Protein AF-0000000066528104 (afdb_homodimer)

Solvent-accessible surface area (backbone atoms only — not comparable to full-atom values): 22285 Å² total; per-residue (Å²): 127,87,82,57,48,68,39,43,61,65,54,42,69,75,38,39,71,61,49,57,59,42,11,58,78,39,61,22,37,32,29,55,96,89,35,78,46,34,29,34,27,16,45,68,59,49,57,61,37,63,59,51,37,66,76,74,49,59,76,84,36,70,65,56,65,43,46,63,59,51,51,51,55,47,59,75,40,40,68,62,47,52,50,52,32,62,76,69,64,45,90,63,69,57,65,41,51,51,42,48,52,49,48,32,31,35,57,43,47,91,38,71,59,40,45,51,54,44,48,71,36,18,43,59,53,21,40,67,39,70,40,52,76,82,52,78,73,78,58,64,70,59,49,53,51,43,48,48,54,41,62,70,28,60,66,51,43,48,52,53,49,47,45,43,60,75,68,45,57,86,48,45,90,78,35,75,65,50,46,65,31,59,68,58,54,47,53,52,47,50,75,65,46,73,85,73,74,73,78,118,127,86,81,57,49,69,39,41,60,66,54,43,68,75,38,40,71,61,51,56,58,43,10,58,77,40,61,23,36,32,30,56,94,91,34,77,46,34,30,33,27,16,46,68,60,49,58,62,37,63,60,52,39,65,75,75,50,58,75,83,37,69,65,57,63,44,45,62,58,51,50,51,55,49,58,76,42,40,68,60,48,50,50,53,32,61,76,67,64,45,89,63,69,58,65,42,50,50,43,48,52,49,49,33,30,35,56,44,47,91,39,72,59,38,44,52,54,43,48,72,37,18,43,60,52,20,41,69,39,70,41,53,75,83,52,80,72,78,58,63,70,59,49,53,51,43,49,48,54,41,63,70,28,59,65,50,43,49,52,53,49,47,45,43,60,76,68,44,57,85,48,44,88,80,34,75,66,48,47,66,33,60,69,58,54,49,53,53,45,50,75,64,44,72,86,72,74,73,78,116

pLDDT: mean 91.76, std 12.59, range [22.73, 98.81]

GO terms:
  GO:0044010 single-species biofilm formation (P, IMP)

Organism: Pseudomonas aeruginosa (stra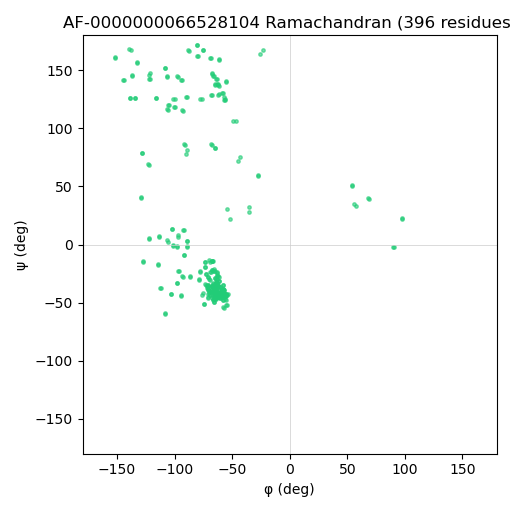in ATCC 15692 / DSM 22644 / CIP 104116 / JCM 14847 / LMG 12228 / 1C / PRS 101 / PAO1) (NCBI:txid208964)

Nearest PDB structures (foldseek):
  8g8f-assembly1_B  TM=4.815E-01  e=4.211E+00  Homo sapiens
  7p33-assembly3_C  TM=2.529E-01  e=4.934E+00  Human herpesvirus 4 strain B95-8
  6ch2-assembly2_E  TM=2.350E-01  e=9.799E+00  Salmonella enterica subsp. enterica serovar Typhimurium str. LT2
  6mcy-assembly4_D  TM=2.247E-01  e=7.139E+00  Mus musculus

Structure (mmCIF, N/CA/C/O backbone):
data_AF-0000000066528104-model_v1
#
loop_
_entity.id
_entity.type
_entity.pdbx_description
1 polymer 'Transposase InsH N-terminal domain-containing protein'
#
loop_
_atom_site.group_PDB
_atom_site.id
_atom_site.type_symbol
_atom_site.label_atom_id
_atom_site.label_alt_id
_atom_site.label_comp_id
_atom_site.label_asym_id
_atom_site.label_entity_id
_atom_site.label_seq_id
_atom_site.pdbx_PDB_ins_code
_atom_site.Cartn_x
_atom_site.Cartn_y
_atom_site.Cartn_z
_atom_site.occupancy
_atom_site.B_iso_or_equiv
_atom_site.auth_seq_id
_atom_site.auth_comp_id
_atom_site.auth_asym_id
_atom_site.auth_atom_id
_atom_site.pdbx_PDB_model_num
ATOM 1 N N . MET A 1 1 ? 37.219 -11.617 -14.125 1 42.66 1 MET A N 1
ATOM 2 C CA . MET A 1 1 ? 37.094 -10.305 -13.5 1 42.66 1 MET A CA 1
ATOM 3 C C . MET A 1 1 ? 36.906 -10.43 -11.992 1 42.66 1 MET A C 1
ATOM 5 O O . MET A 1 1 ? 36.031 -11.203 -11.547 1 42.66 1 MET A O 1
ATOM 9 N N . GLU A 1 2 ? 37.844 -10.172 -11.195 1 54.38 2 GLU A N 1
ATOM 10 C CA . GLU A 1 2 ? 37.875 -10.398 -9.75 1 54.38 2 GLU A CA 1
ATOM 11 C C . GLU A 1 2 ? 36.625 -9.844 -9.086 1 54.38 2 GLU A C 1
ATOM 13 O O . GLU A 1 2 ? 36.219 -8.719 -9.367 1 54.38 2 GLU A O 1
ATOM 18 N N . SER A 1 3 ? 35.688 -10.617 -8.656 1 68.75 3 SER A N 1
ATOM 19 C CA . SER A 1 3 ? 34.406 -10.258 -8.094 1 68.75 3 SER A CA 1
ATOM 20 C C . SER A 1 3 ? 34.562 -9.508 -6.77 1 68.75 3 SER A C 1
ATOM 22 O O . SER A 1 3 ? 35.156 -10.039 -5.824 1 68.75 3 SER A O 1
ATOM 24 N N . TYR A 1 4 ? 34.812 -8.164 -6.84 1 83.62 4 TYR A N 1
ATOM 25 C CA . TYR A 1 4 ? 34.906 -7.355 -5.629 1 83.62 4 TYR A CA 1
ATOM 26 C C . TYR A 1 4 ? 33.562 -7.238 -4.922 1 83.62 4 TYR A C 1
ATOM 28 O O . TYR A 1 4 ? 32.719 -6.445 -5.332 1 83.62 4 TYR A O 1
ATOM 36 N N . SER A 1 5 ? 33.25 -8.219 -4.078 1 87.88 5 SER A N 1
ATOM 37 C CA . SER A 1 5 ? 32 -8.094 -3.328 1 87.88 5 SER A CA 1
ATOM 38 C C . SER A 1 5 ? 32.25 -7.551 -1.923 1 87.88 5 SER A C 1
ATOM 40 O O . SER A 1 5 ? 31.453 -6.797 -1.386 1 87.88 5 SER A O 1
ATOM 42 N N . LYS A 1 6 ? 33.438 -7.969 -1.459 1 92.81 6 LYS A N 1
ATOM 43 C CA . LYS A 1 6 ? 33.875 -7.531 -0.138 1 92.81 6 LYS A CA 1
ATOM 44 C C . LYS A 1 6 ? 35.375 -7.172 -0.15 1 92.81 6 LYS A C 1
ATOM 46 O O . LYS A 1 6 ? 36.219 -7.977 -0.568 1 92.81 6 LYS A O 1
ATOM 51 N N . VAL A 1 7 ? 35.656 -5.934 0.308 1 94.88 7 VAL A N 1
ATOM 52 C CA . VAL A 1 7 ? 37.062 -5.52 0.29 1 94.88 7 VAL A CA 1
ATOM 53 C C . VAL A 1 7 ? 37.406 -4.812 1.597 1 94.88 7 VAL A C 1
ATOM 55 O O . VAL A 1 7 ? 36.562 -4.156 2.199 1 94.88 7 VAL A O 1
ATOM 58 N N . GLY A 1 8 ? 38.656 -5.027 2.037 1 93.56 8 GLY A N 1
ATOM 59 C CA . GLY A 1 8 ? 39.125 -4.246 3.164 1 93.56 8 GLY A CA 1
ATOM 60 C C . GLY A 1 8 ? 39.594 -2.857 2.771 1 93.56 8 GLY A C 1
ATOM 61 O O . GLY A 1 8 ? 39.75 -2.555 1.585 1 93.56 8 GLY A O 1
ATOM 62 N N . MET A 1 9 ? 39.875 -2.025 3.791 1 91.62 9 MET A N 1
ATOM 63 C CA . MET A 1 9 ? 40.312 -0.648 3.555 1 91.62 9 MET A CA 1
ATOM 64 C C . MET A 1 9 ? 41.625 -0.606 2.816 1 91.62 9 MET A C 1
ATOM 66 O O . MET A 1 9 ? 41.844 0.238 1.942 1 91.62 9 MET A O 1
ATOM 70 N N . GLN A 1 10 ? 42.5 -1.479 3.105 1 91.94 10 GLN A N 1
ATOM 71 C CA . GLN A 1 10 ? 43.812 -1.518 2.463 1 91.94 10 GLN A CA 1
ATOM 72 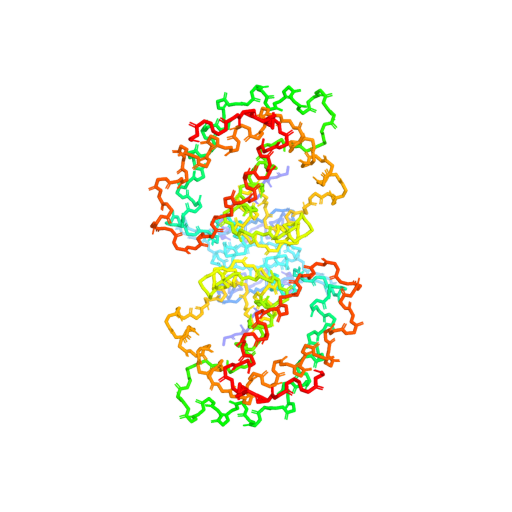C C . GLN A 1 10 ? 43.688 -1.885 0.987 1 91.94 10 GLN A C 1
ATOM 74 O O . GLN A 1 10 ? 44.312 -1.258 0.133 1 91.94 10 GLN A O 1
ATOM 79 N N . GLU A 1 11 ? 42.906 -2.875 0.836 1 94.25 11 GLU A N 1
ATOM 80 C CA . GLU A 1 11 ? 42.688 -3.279 -0.549 1 94.25 11 GLU A CA 1
ATOM 81 C C . GLU A 1 11 ? 42 -2.166 -1.347 1 94.25 11 GLU A C 1
ATOM 83 O O . GLU A 1 11 ? 42.344 -1.933 -2.508 1 94.25 11 GLU A O 1
ATOM 88 N N . LEU A 1 12 ? 40.969 -1.547 -0.781 1 94.25 12 LEU A N 1
ATOM 89 C CA . LEU A 1 12 ? 40.312 -0.419 -1.424 1 94.25 12 LEU A CA 1
ATOM 90 C C . LEU A 1 12 ? 41.312 0.668 -1.789 1 94.25 12 LEU A C 1
ATOM 92 O O . LEU A 1 12 ? 41.312 1.189 -2.906 1 94.25 12 LEU A O 1
ATOM 96 N N . ASP A 1 13 ? 42.219 0.945 -0.899 1 92.5 13 ASP A N 1
ATOM 97 C CA . ASP A 1 13 ? 43.219 1.974 -1.128 1 92.5 13 ASP A CA 1
ATOM 98 C C . ASP A 1 13 ? 44.156 1.586 -2.277 1 92.5 13 ASP A C 1
ATOM 100 O O . ASP A 1 13 ? 44.5 2.418 -3.127 1 92.5 13 ASP A O 1
ATOM 104 N N . GLN A 1 14 ? 44.531 0.362 -2.42 1 94 14 GLN A N 1
ATOM 105 C CA . GLN A 1 14 ? 45.5 -0.127 -3.387 1 94 14 GLN A CA 1
ATOM 106 C C . GLN A 1 14 ? 44.875 -0.27 -4.773 1 94 14 GLN A C 1
ATOM 108 O O . GLN A 1 14 ? 45.594 -0.146 -5.785 1 94 14 GLN A O 1
ATOM 113 N N . ARG A 1 15 ? 43.625 -0.559 -4.742 1 95.25 15 ARG A N 1
ATOM 114 C CA . ARG A 1 15 ? 42.969 -0.858 -6.008 1 95.25 15 ARG A CA 1
ATOM 115 C C . ARG A 1 15 ? 41.688 -0.028 -6.172 1 95.25 15 ARG A C 1
ATOM 117 O O . ARG A 1 15 ? 40.656 -0.543 -6.598 1 95.25 15 ARG A O 1
ATOM 124 N N . LEU A 1 16 ? 41.781 1.188 -5.781 1 94.06 16 LEU A N 1
ATOM 125 C CA . LEU A 1 16 ? 40.625 2.066 -5.707 1 94.06 16 LEU A CA 1
ATOM 126 C C . LEU A 1 16 ? 39.906 2.119 -7.047 1 94.06 16 LEU A C 1
ATOM 128 O O . LEU A 1 16 ? 38.688 1.865 -7.109 1 94.06 16 LEU A O 1
ATOM 132 N N . SER A 1 17 ? 40.656 2.412 -8.117 1 92.38 17 SER A N 1
ATOM 133 C CA . SER A 1 17 ? 40.031 2.59 -9.422 1 92.38 17 SER A CA 1
ATOM 134 C C . SER A 1 17 ? 39.312 1.316 -9.867 1 92.38 17 SER A C 1
ATOM 136 O O . SER A 1 17 ? 38.188 1.373 -10.383 1 92.38 17 SER A O 1
ATOM 138 N N . LYS A 1 18 ? 39.906 0.214 -9.664 1 94.5 18 LYS A N 1
ATOM 139 C CA . LYS A 1 18 ? 39.312 -1.064 -10.055 1 94.5 18 LYS A CA 1
ATOM 140 C C . LYS A 1 18 ? 38.062 -1.377 -9.227 1 94.5 18 LYS A C 1
ATOM 142 O O . LYS A 1 18 ? 37.094 -1.877 -9.758 1 94.5 18 LYS A O 1
ATOM 147 N N . ILE A 1 19 ? 38.125 -1.095 -7.973 1 94.88 19 ILE A N 1
ATOM 148 C CA . ILE A 1 19 ? 37.031 -1.404 -7.062 1 94.88 19 ILE A CA 1
ATOM 149 C C . ILE A 1 19 ? 35.844 -0.488 -7.348 1 94.88 19 ILE A C 1
ATOM 151 O O . ILE A 1 19 ? 34.688 -0.936 -7.363 1 94.88 19 ILE A O 1
ATOM 155 N N . VAL A 1 20 ? 36.062 0.751 -7.582 1 93.94 20 VAL A N 1
ATOM 156 C CA . VAL A 1 20 ? 35.031 1.7 -7.926 1 93.94 20 VAL A CA 1
ATOM 157 C C . VAL A 1 20 ? 34.344 1.283 -9.234 1 93.94 20 VAL A C 1
ATOM 159 O O . VAL A 1 20 ? 33.125 1.354 -9.367 1 93.94 20 VAL A O 1
ATOM 162 N N . GLU A 1 21 ? 35.188 0.84 -10.195 1 93.38 21 GLU A N 1
ATOM 163 C CA . GLU A 1 21 ? 34.625 0.353 -11.453 1 93.38 21 GLU A CA 1
ATOM 164 C C . GLU A 1 21 ? 33.75 -0.886 -11.234 1 93.38 21 GLU A C 1
ATOM 166 O O . GLU A 1 21 ? 32.688 -1.012 -11.82 1 93.38 21 GLU A O 1
ATOM 171 N N . ALA A 1 22 ? 34.219 -1.763 -10.391 1 94.69 22 ALA A N 1
ATOM 172 C CA . ALA A 1 22 ? 33.469 -2.965 -10.062 1 94.69 22 ALA A CA 1
ATOM 173 C C . ALA A 1 22 ? 32.125 -2.611 -9.383 1 94.69 22 ALA A C 1
ATOM 175 O O . ALA A 1 22 ? 31.109 -3.262 -9.625 1 94.69 22 ALA A O 1
ATOM 176 N N . ALA A 1 23 ? 32.125 -1.594 -8.594 1 95.19 23 ALA A N 1
ATOM 177 C CA . ALA A 1 23 ? 30.953 -1.168 -7.824 1 95.19 23 ALA A CA 1
ATOM 178 C C . ALA A 1 23 ? 29.859 -0.641 -8.742 1 95.19 23 ALA A C 1
ATOM 180 O O . ALA A 1 23 ? 28.688 -0.571 -8.352 1 95.19 23 ALA A O 1
ATOM 181 N N . ARG A 1 24 ? 30.188 -0.222 -9.93 1 93.19 24 ARG A N 1
ATOM 182 C CA . ARG A 1 24 ? 29.188 0.239 -10.891 1 93.19 24 ARG A CA 1
ATOM 183 C C . ARG A 1 24 ? 28.328 -0.917 -11.383 1 93.19 24 ARG A C 1
ATOM 185 O O . ARG A 1 24 ? 27.203 -0.706 -11.836 1 93.19 24 ARG A O 1
ATOM 192 N N . LYS A 1 25 ? 28.922 -2.111 -11.273 1 92.88 25 LYS A N 1
ATOM 193 C CA . LYS A 1 25 ? 28.203 -3.297 -11.727 1 92.88 25 LYS A CA 1
ATOM 194 C C . LYS A 1 25 ? 27.469 -3.965 -10.57 1 92.88 25 LYS A C 1
ATOM 196 O O . LYS A 1 25 ? 26.328 -4.41 -10.727 1 92.88 25 LYS A O 1
ATOM 201 N N . LYS A 1 26 ? 28.109 -4.078 -9.445 1 93.69 26 LYS A N 1
ATOM 202 C CA . LYS A 1 26 ? 27.562 -4.68 -8.234 1 93.69 26 LYS A CA 1
ATOM 203 C C . LYS A 1 26 ? 28.062 -3.963 -6.988 1 93.69 26 LYS A C 1
ATOM 205 O O . LYS A 1 26 ? 29.25 -3.641 -6.891 1 93.69 26 LYS A O 1
ATOM 210 N N . PRO A 1 27 ? 27.172 -3.811 -6.012 1 94.69 27 PRO A N 1
ATOM 211 C CA . PRO A 1 27 ? 27.594 -3.145 -4.781 1 94.69 27 PRO A CA 1
ATOM 212 C C . PRO A 1 27 ? 28.812 -3.816 -4.137 1 94.69 27 PRO A C 1
ATOM 214 O O . PRO A 1 27 ? 28.906 -5.047 -4.137 1 94.69 27 PRO A O 1
ATOM 217 N N . VAL A 1 28 ? 29.703 -2.998 -3.643 1 96.31 28 VAL A N 1
ATOM 218 C CA . VAL A 1 28 ? 30.906 -3.49 -2.99 1 96.31 28 VAL A CA 1
ATOM 219 C C . VAL A 1 28 ? 30.906 -3.092 -1.517 1 96.31 28 VAL A C 1
ATOM 221 O O . VAL A 1 28 ? 30.734 -1.916 -1.186 1 96.31 28 VAL A O 1
ATOM 224 N N . SER A 1 29 ? 31.062 -4.098 -0.668 1 96 29 SER A N 1
ATOM 225 C CA . SER A 1 29 ? 31.141 -3.844 0.767 1 96 29 SER A CA 1
ATOM 226 C C . SER A 1 29 ? 32.562 -3.596 1.217 1 96 29 SER A C 1
ATOM 228 O O . SER A 1 29 ? 33.469 -4.375 0.892 1 96 29 SER A O 1
ATOM 230 N N . VAL A 1 30 ? 32.781 -2.51 1.884 1 95.94 30 VAL A N 1
ATOM 231 C CA . VAL A 1 30 ? 34.094 -2.195 2.461 1 95.94 30 VAL A CA 1
ATOM 232 C C . VAL A 1 30 ? 34.094 -2.531 3.949 1 95.94 30 VAL A C 1
ATOM 234 O O . VAL A 1 30 ? 33.281 -1.993 4.715 1 95.94 30 VAL A O 1
ATOM 237 N N . TYR A 1 31 ? 35 -3.311 4.34 1 93.69 31 TYR A N 1
ATOM 238 C CA . TYR A 1 31 ? 35.062 -3.801 5.711 1 93.69 31 TYR A CA 1
ATOM 239 C C . TYR A 1 31 ? 36.188 -3.139 6.48 1 93.69 31 TYR A C 1
ATOM 241 O O . TYR A 1 31 ? 37.219 -2.803 5.902 1 93.69 31 TYR A O 1
ATOM 249 N N . ARG A 1 32 ? 35.938 -2.924 7.68 1 87.75 32 ARG A N 1
ATOM 250 C CA . ARG A 1 32 ? 36.938 -2.494 8.641 1 87.75 32 ARG A CA 1
ATOM 251 C C . ARG A 1 32 ? 36.844 -3.287 9.938 1 87.75 32 ARG A C 1
ATOM 253 O O . ARG A 1 32 ? 35.75 -3.383 10.523 1 87.75 32 ARG A O 1
ATOM 260 N N . TYR A 1 33 ? 37.875 -3.879 10.391 1 87.12 33 TYR A N 1
ATOM 261 C CA . TYR A 1 33 ? 37.938 -4.688 11.602 1 87.12 33 TYR A CA 1
ATOM 262 C C . TYR A 1 33 ? 36.906 -5.812 11.562 1 87.12 33 TYR A C 1
ATOM 264 O O . TYR A 1 33 ? 36.188 -6.055 12.547 1 87.12 33 TYR A O 1
ATOM 272 N N . GLY A 1 34 ? 36.625 -6.375 10.438 1 85.75 34 GLY A N 1
ATOM 273 C CA . GLY A 1 34 ? 35.812 -7.57 10.305 1 85.75 34 GLY A CA 1
ATOM 274 C C . GLY A 1 34 ? 34.344 -7.266 10.133 1 85.75 34 GLY A C 1
ATOM 275 O O . GLY A 1 34 ? 33.531 -8.18 10.008 1 85.75 34 GLY A O 1
ATOM 276 N N . ALA A 1 35 ? 33.969 -6.035 10.172 1 90.56 35 ALA A N 1
ATOM 277 C CA . ALA A 1 35 ? 32.562 -5.676 10 1 90.56 35 ALA A CA 1
ATOM 278 C C . ALA A 1 35 ? 32.375 -4.738 8.812 1 90.56 35 ALA A C 1
ATOM 280 O O . ALA A 1 35 ? 33.25 -3.967 8.469 1 90.56 35 ALA A O 1
ATOM 281 N N . PRO A 1 36 ? 31.219 -4.898 8.188 1 90.75 36 PRO A N 1
ATOM 282 C CA . PRO A 1 36 ? 30.938 -3.943 7.109 1 90.75 36 PRO A CA 1
ATOM 283 C C . PRO A 1 36 ? 30.938 -2.496 7.594 1 90.75 36 PRO A C 1
ATOM 285 O O . PRO A 1 36 ? 30.359 -2.193 8.641 1 90.75 36 PRO A O 1
ATOM 288 N N . TRP A 1 37 ? 31.641 -1.696 6.887 1 91.56 37 TRP A N 1
ATOM 289 C CA . TRP A 1 37 ? 31.828 -0.302 7.281 1 91.56 37 TRP A CA 1
ATOM 290 C C . TRP A 1 37 ? 31.047 0.627 6.359 1 91.56 37 TRP A C 1
ATOM 292 O O . TRP A 1 37 ? 30.141 1.335 6.801 1 91.56 37 TRP A O 1
ATOM 302 N N . VAL A 1 38 ? 31.312 0.605 5.051 1 96.44 38 VAL A N 1
ATOM 303 C CA . VAL A 1 38 ? 30.594 1.369 4.039 1 96.44 38 VAL A CA 1
ATOM 304 C C . VAL A 1 38 ? 30.375 0.512 2.793 1 96.44 38 VAL A C 1
ATOM 306 O O . VAL A 1 38 ? 30.922 -0.591 2.693 1 96.44 38 VAL A O 1
ATOM 309 N N . TRP A 1 39 ? 29.547 1.029 1.973 1 96.44 39 TRP A N 1
ATOM 310 C CA . TRP A 1 39 ? 29.297 0.41 0.674 1 96.44 39 TRP A CA 1
ATOM 311 C C . TRP A 1 39 ? 29.594 1.385 -0.459 1 96.44 39 TRP A C 1
ATOM 313 O O . TRP A 1 39 ? 29.375 2.59 -0.324 1 96.44 39 TRP A O 1
ATOM 323 N N . ILE A 1 40 ? 30.109 0.87 -1.426 1 96.75 40 ILE A N 1
ATOM 324 C CA . ILE A 1 40 ? 30.219 1.603 -2.682 1 96.75 40 ILE A CA 1
ATOM 325 C C . ILE A 1 40 ? 29.203 1.061 -3.686 1 96.75 40 ILE A C 1
ATOM 327 O O . ILE A 1 40 ? 29.188 -0.135 -3.988 1 96.75 40 ILE A O 1
ATOM 331 N N . VAL A 1 41 ? 28.344 1.918 -4.113 1 96.19 41 VAL A N 1
ATOM 332 C CA . VAL A 1 41 ? 27.25 1.482 -4.961 1 96.19 41 VAL A CA 1
ATOM 333 C C . VAL A 1 41 ? 27.125 2.402 -6.172 1 96.19 41 VAL A C 1
ATOM 335 O O . VAL A 1 41 ? 27.547 3.561 -6.125 1 96.19 41 VAL A O 1
ATOM 338 N N . SER A 1 42 ? 26.547 1.914 -7.207 1 94.75 42 SER A N 1
ATOM 339 C CA . SER A 1 42 ? 26.391 2.701 -8.422 1 94.75 42 SER A CA 1
ATOM 340 C C . SER A 1 42 ? 25.391 3.838 -8.219 1 94.75 42 SER A C 1
ATOM 342 O O . SER A 1 42 ? 24.578 3.803 -7.285 1 94.75 42 SER A O 1
ATOM 344 N N . GLN A 1 43 ? 25.5 4.77 -9.07 1 91 43 GLN A N 1
ATOM 345 C CA . GLN A 1 43 ? 24.516 5.855 -9.102 1 91 43 GLN A CA 1
ATOM 346 C C . GLN A 1 43 ? 23.109 5.312 -9.25 1 91 43 GLN A C 1
ATOM 348 O O . GLN A 1 43 ? 22.203 5.727 -8.523 1 91 43 GLN A O 1
ATOM 353 N N . GLU A 1 44 ? 22.875 4.395 -10.086 1 89.56 44 GLU A N 1
ATOM 354 C CA . GLU A 1 44 ? 21.562 3.814 -10.344 1 89.56 44 GLU A CA 1
ATOM 355 C C . GLU A 1 44 ? 21.031 3.068 -9.125 1 89.56 44 GLU A C 1
ATOM 357 O O . GLU A 1 44 ? 19.859 3.205 -8.758 1 89.56 44 GLU A O 1
ATOM 362 N N . ASP A 1 45 ? 21.875 2.311 -8.516 1 88.94 45 ASP A N 1
ATOM 363 C CA . ASP A 1 45 ? 21.469 1.547 -7.336 1 88.94 45 ASP A CA 1
ATOM 364 C C . ASP A 1 45 ? 21.062 2.473 -6.188 1 88.94 45 ASP A C 1
ATOM 366 O O . ASP A 1 45 ? 20.047 2.246 -5.527 1 88.94 45 ASP A O 1
ATOM 370 N N . TRP A 1 46 ? 21.828 3.459 -6 1 89.5 46 TRP A N 1
ATOM 371 C CA . TRP A 1 46 ? 21.578 4.359 -4.883 1 89.5 46 TRP A CA 1
ATOM 372 C C . TRP A 1 46 ? 20.328 5.199 -5.121 1 89.5 46 TRP A C 1
ATOM 374 O O . TRP A 1 46 ? 19.5 5.363 -4.223 1 89.5 46 TRP A O 1
ATOM 384 N N . GLN A 1 47 ? 20.156 5.785 -6.32 1 84.38 47 GLN A N 1
ATOM 385 C CA . GLN A 1 47 ? 18.953 6.543 -6.652 1 84.38 47 GLN A CA 1
ATOM 386 C C . GLN A 1 47 ? 17.703 5.676 -6.512 1 84.38 47 GLN A C 1
ATOM 388 O O . GLN A 1 47 ? 16.656 6.156 -6.066 1 84.38 47 GLN A O 1
ATOM 393 N N . GLY A 1 48 ? 17.828 4.48 -6.879 1 81.38 48 GLY A N 1
ATOM 394 C CA . GLY A 1 48 ? 16.734 3.543 -6.711 1 81.38 48 GLY A CA 1
ATOM 395 C C . GLY A 1 48 ? 16.375 3.295 -5.254 1 81.38 48 GLY A C 1
ATOM 396 O O . GLY A 1 48 ? 15.211 3.146 -4.914 1 81.38 48 GLY A O 1
ATOM 397 N N . ALA A 1 49 ? 17.375 3.342 -4.469 1 79.19 49 ALA A N 1
ATOM 398 C CA . ALA A 1 49 ? 17.203 3.068 -3.045 1 79.19 49 ALA A CA 1
ATOM 399 C C . ALA A 1 49 ? 16.609 4.277 -2.322 1 79.19 49 ALA A C 1
ATOM 401 O O . ALA A 1 49 ? 16.047 4.145 -1.23 1 79.19 49 ALA A O 1
ATOM 402 N N . LEU A 1 50 ? 16.781 5.465 -2.887 1 78.19 50 LEU A N 1
ATOM 403 C CA . LEU A 1 50 ? 16.328 6.695 -2.25 1 78.19 50 LEU A CA 1
ATOM 404 C C . LEU A 1 50 ? 14.914 7.055 -2.707 1 78.19 50 LEU A C 1
ATOM 406 O O . LEU A 1 50 ? 14.414 8.141 -2.404 1 78.19 50 LEU A O 1
ATOM 410 N N . LYS A 1 51 ? 14.289 6.133 -3.34 1 81.75 51 LYS A N 1
ATOM 411 C CA . LYS A 1 51 ? 12.961 6.449 -3.867 1 81.75 51 LYS A CA 1
ATOM 412 C C . LYS A 1 51 ? 11.992 6.812 -2.744 1 81.75 51 LYS A C 1
ATOM 414 O O . LYS A 1 51 ? 11.945 6.133 -1.717 1 81.75 51 LYS A O 1
ATOM 419 N N . GLU A 1 52 ? 11.367 7.941 -3.01 1 87.62 52 GLU A N 1
ATOM 420 C CA . GLU A 1 52 ? 10.305 8.406 -2.117 1 87.62 52 GLU A CA 1
ATOM 421 C C . GLU A 1 52 ? 8.953 7.836 -2.523 1 87.62 52 GLU A C 1
ATOM 423 O O . GLU A 1 52 ? 8.82 7.246 -3.598 1 87.62 52 GLU A O 1
ATOM 428 N N . VAL A 1 53 ? 8.023 7.996 -1.63 1 92.25 53 VAL A N 1
ATOM 429 C CA . VAL A 1 53 ? 6.699 7.422 -1.859 1 92.25 53 VAL A CA 1
ATOM 430 C C . VAL A 1 53 ? 6.113 7.977 -3.156 1 92.25 53 VAL A C 1
ATOM 432 O O . VAL A 1 53 ? 5.434 7.258 -3.895 1 92.25 53 VAL A O 1
ATOM 435 N N . SER A 1 54 ? 6.398 9.234 -3.449 1 93.56 54 SER A N 1
ATOM 436 C CA . SER A 1 54 ? 5.863 9.875 -4.641 1 93.56 54 SER A CA 1
ATOM 437 C C . SER A 1 54 ? 6.367 9.203 -5.91 1 93.56 54 SER A C 1
ATOM 439 O O . SER A 1 54 ? 5.727 9.281 -6.961 1 93.56 54 SER A O 1
ATOM 441 N N . SER A 1 55 ? 7.527 8.586 -5.816 1 91.62 55 SER A N 1
ATOM 442 C CA . SER A 1 55 ? 8.109 7.941 -6.988 1 91.62 55 SER A CA 1
ATOM 443 C C . SER A 1 55 ? 7.277 6.738 -7.43 1 91.62 55 SER A C 1
ATOM 445 O O . SER A 1 55 ? 7.422 6.262 -8.555 1 91.62 55 SER A O 1
ATOM 447 N N . TYR A 1 56 ? 6.387 6.293 -6.566 1 91.94 56 TYR A N 1
ATOM 448 C CA . TYR A 1 56 ? 5.586 5.109 -6.859 1 91.94 56 TYR A CA 1
ATOM 449 C C . TYR A 1 56 ? 4.207 5.504 -7.383 1 91.94 56 TYR A C 1
ATOM 451 O O . TYR A 1 56 ? 3.408 4.637 -7.746 1 91.94 56 TYR A O 1
ATOM 459 N N . ILE A 1 57 ? 3.924 6.746 -7.465 1 95.69 57 ILE A N 1
ATOM 460 C CA . ILE A 1 57 ? 2.609 7.227 -7.871 1 95.69 57 ILE A CA 1
ATOM 461 C C . ILE A 1 57 ? 2.682 7.785 -9.289 1 95.69 57 ILE A C 1
ATOM 463 O O . ILE A 1 57 ? 3.334 8.805 -9.531 1 95.69 57 ILE A O 1
ATOM 467 N N . PRO A 1 58 ? 1.99 7.184 -10.211 1 94.25 58 PRO A N 1
ATOM 468 C CA . PRO A 1 58 ? 1.963 7.754 -11.562 1 94.25 58 PRO A CA 1
ATOM 469 C C . PRO A 1 58 ? 1.326 9.141 -11.609 1 94.25 58 PRO A C 1
ATOM 471 O O . PRO A 1 58 ? 0.275 9.359 -11 1 94.25 58 PRO A O 1
ATOM 474 N N . PRO A 1 59 ? 1.946 10.008 -12.367 1 94.38 59 PRO A N 1
ATOM 475 C CA . PRO A 1 59 ? 1.39 11.359 -12.438 1 94.38 59 PRO A CA 1
ATOM 476 C C . PRO A 1 59 ? -0.009 11.391 -13.055 1 94.38 59 PRO A C 1
ATOM 478 O O . PRO A 1 59 ? -0.783 12.312 -12.789 1 94.38 59 PRO A O 1
ATOM 481 N N . GLY A 1 60 ? -0.372 10.406 -13.859 1 93.81 60 GLY A N 1
ATOM 482 C CA . GLY A 1 60 ? -1.679 10.359 -14.492 1 93.81 60 GLY A CA 1
ATOM 483 C C . GLY A 1 60 ? -2.725 9.648 -13.656 1 93.81 60 GLY A C 1
ATOM 484 O O . GLY A 1 60 ? -3.885 9.539 -14.062 1 93.81 60 GLY A O 1
ATOM 485 N N . HIS A 1 61 ? -2.383 9.234 -12.484 1 95.56 61 HIS A N 1
ATOM 486 C CA . HIS A 1 61 ? -3.352 8.57 -11.617 1 95.56 61 HIS A CA 1
ATOM 487 C C . HIS A 1 61 ? -4.438 9.547 -11.156 1 95.56 61 HIS A C 1
ATOM 489 O O . HIS A 1 61 ? -4.156 10.711 -10.891 1 95.56 61 HIS A O 1
ATOM 495 N N . SER A 1 62 ? -5.609 9.062 -10.992 1 94.81 62 SER A N 1
ATOM 496 C CA . SER A 1 62 ? -6.762 9.883 -10.641 1 94.81 62 SER A CA 1
ATOM 497 C C . SER A 1 62 ? -6.508 10.672 -9.359 1 94.81 62 SER A C 1
ATOM 499 O O . SER A 1 62 ? -6.82 11.867 -9.289 1 94.81 62 SER A O 1
ATOM 501 N N . LEU A 1 63 ? -5.922 10.07 -8.336 1 96.5 63 LEU A N 1
ATOM 502 C CA . LEU A 1 63 ? -5.656 10.766 -7.082 1 96.5 63 LEU A CA 1
ATOM 503 C C . LEU A 1 63 ? -4.602 11.852 -7.273 1 96.5 63 LEU A C 1
ATOM 505 O O . LEU A 1 63 ? -4.652 12.898 -6.621 1 96.5 63 LEU A O 1
ATOM 509 N N . ALA A 1 64 ? -3.627 11.609 -8.117 1 96.38 64 ALA A N 1
ATOM 510 C CA . ALA A 1 64 ? -2.604 12.617 -8.398 1 96.38 64 ALA A CA 1
ATOM 511 C C . ALA A 1 64 ? -3.203 13.828 -9.109 1 96.38 64 ALA A C 1
ATOM 513 O O . ALA A 1 64 ? -2.807 14.961 -8.844 1 96.38 64 ALA A O 1
ATOM 514 N N . LEU A 1 65 ? -4.148 13.602 -9.953 1 94.69 65 LEU A N 1
ATOM 515 C CA . LEU A 1 65 ? -4.82 14.672 -10.68 1 94.69 65 LEU A CA 1
ATOM 516 C C . LEU A 1 65 ? -5.719 15.484 -9.758 1 94.69 65 LEU A C 1
ATOM 518 O O . LEU A 1 65 ? -5.832 16.703 -9.898 1 94.69 65 LEU A O 1
ATOM 522 N N . LEU A 1 66 ? -6.309 14.852 -8.805 1 96.44 66 LEU A N 1
ATOM 523 C CA . LEU A 1 66 ? -7.305 15.469 -7.941 1 96.44 66 LEU A CA 1
ATOM 524 C C . LEU A 1 66 ? -6.637 16.172 -6.758 1 96.44 66 LEU A C 1
ATOM 526 O O . LEU A 1 66 ? -7.16 17.156 -6.238 1 96.44 66 LEU A O 1
ATOM 530 N N . LYS A 1 67 ? -5.469 15.695 -6.348 1 97.31 67 LYS A N 1
ATOM 531 C CA . LYS A 1 67 ? -4.859 16.094 -5.078 1 97.31 67 LYS A CA 1
ATOM 532 C C . LYS A 1 67 ? -4.613 17.594 -5.031 1 97.31 67 LYS A C 1
ATOM 534 O O . LYS A 1 67 ? -4.953 18.25 -4.047 1 97.31 67 LYS A O 1
ATOM 539 N N . PRO A 1 68 ? -4.109 18.25 -6.133 1 97.5 68 PRO A N 1
ATOM 540 C CA . PRO A 1 68 ? -3.898 19.703 -6.059 1 97.5 68 PRO A CA 1
ATOM 541 C C . PRO A 1 68 ? -5.199 20.469 -5.859 1 97.5 68 PRO A C 1
ATOM 543 O O . PRO A 1 68 ? -5.223 21.469 -5.133 1 97.5 68 PRO A O 1
ATOM 546 N N . GLN A 1 69 ? -6.262 20.016 -6.434 1 97.38 69 GLN A N 1
ATOM 547 C CA . GLN A 1 69 ? -7.551 20.688 -6.277 1 97.38 69 GLN A CA 1
ATOM 548 C C . GLN A 1 69 ? -8.102 20.5 -4.867 1 97.38 69 GLN A C 1
ATOM 550 O O . GLN A 1 69 ? -8.664 21.438 -4.289 1 97.38 69 GLN A O 1
ATOM 555 N N . ILE A 1 70 ? -7.934 19.359 -4.359 1 98.31 70 ILE A N 1
ATOM 556 C CA . ILE A 1 70 ? -8.359 19.078 -2.992 1 98.31 70 ILE A CA 1
ATOM 557 C C . ILE A 1 70 ? -7.582 19.953 -2.014 1 98.31 70 ILE A C 1
ATOM 559 O O . ILE A 1 70 ? -8.172 20.578 -1.134 1 98.31 70 ILE A O 1
ATOM 563 N N . GLU A 1 71 ? -6.301 20.047 -2.234 1 98.44 71 GLU A N 1
ATOM 564 C CA . GLU A 1 71 ? -5.438 20.828 -1.352 1 98.44 71 GLU A CA 1
ATOM 565 C C . GLU A 1 71 ? -5.754 22.312 -1.445 1 98.44 71 GLU A C 1
ATOM 567 O O . GLU A 1 71 ? -5.68 23.031 -0.448 1 98.44 71 GLU A O 1
ATOM 572 N N . SER A 1 72 ? -6.098 22.75 -2.652 1 98.19 72 SER A N 1
ATOM 573 C CA . SER A 1 72 ? -6.512 24.141 -2.824 1 98.19 72 SER A CA 1
ATOM 574 C C . SER A 1 72 ? -7.77 24.438 -2.02 1 98.19 72 SER A C 1
ATOM 576 O O . SER A 1 72 ? -7.828 25.438 -1.304 1 98.19 72 SER A O 1
ATOM 578 N N . LEU A 1 73 ? -8.75 23.531 -2.096 1 98.31 73 LEU A N 1
ATOM 579 C CA . LEU A 1 73 ? -9.992 23.719 -1.354 1 98.31 73 LEU A CA 1
ATOM 580 C C . LEU A 1 73 ? -9.742 23.656 0.149 1 98.31 73 LEU A C 1
ATOM 582 O O . LEU A 1 73 ? -10.281 24.469 0.903 1 98.31 73 LEU A O 1
ATOM 586 N N . LEU A 1 74 ? -8.906 22.781 0.596 1 98.56 74 LEU A N 1
ATOM 587 C CA . LEU A 1 74 ? -8.57 22.688 2.012 1 98.56 74 LEU A CA 1
ATOM 588 C C . LEU A 1 74 ? -7.832 23.938 2.484 1 98.56 74 LEU A C 1
ATOM 590 O O . LEU A 1 74 ? -7.988 24.359 3.633 1 98.56 74 LEU A O 1
ATOM 594 N N . GLY A 1 75 ? -7.023 24.469 1.557 1 98.44 75 GLY A N 1
ATOM 595 C CA . GLY A 1 75 ? -6.355 25.719 1.866 1 98.44 75 GLY A CA 1
ATOM 596 C C . GLY A 1 75 ? -7.324 26.844 2.156 1 98.44 75 GLY A C 1
ATOM 597 O O . GLY A 1 75 ? -7.094 27.656 3.064 1 98.44 75 GLY A O 1
ATOM 598 N N . GLU A 1 76 ? -8.406 26.875 1.399 1 98.25 76 GLU A N 1
ATOM 599 C CA . GLU A 1 76 ? -9.453 27.875 1.616 1 98.25 76 GLU A CA 1
ATOM 600 C C . GLU A 1 76 ? -10.102 27.703 2.986 1 98.25 76 GLU A C 1
ATOM 602 O O . GLU A 1 76 ? -10.594 28.672 3.574 1 98.25 76 GLU A O 1
ATOM 607 N N . GLU A 1 77 ? -10.117 26.453 3.449 1 98.19 77 GLU A N 1
ATOM 608 C CA . GLU A 1 77 ? -10.828 26.125 4.68 1 98.19 77 GLU A CA 1
ATOM 609 C C . GLU A 1 77 ? -9.859 25.969 5.852 1 98.19 77 GLU A C 1
ATOM 611 O O . GLU A 1 77 ? -10.234 25.469 6.91 1 98.19 77 GLU A O 1
ATOM 616 N N . ALA A 1 78 ? -8.641 26.391 5.695 1 97.69 78 ALA A N 1
ATOM 617 C CA . ALA A 1 78 ? -7.562 26.125 6.645 1 97.69 78 ALA A CA 1
ATOM 618 C C . ALA A 1 78 ? -7.867 26.734 8.008 1 97.69 78 ALA A C 1
ATOM 620 O O . ALA A 1 78 ? -7.629 26.109 9.047 1 97.69 78 ALA A O 1
ATOM 621 N N . LYS A 1 79 ? -8.391 27.938 8.055 1 97.62 79 LYS A N 1
ATOM 622 C CA . LYS A 1 79 ? -8.688 28.625 9.312 1 97.62 79 LYS A CA 1
ATOM 623 C C . LYS A 1 79 ? -9.766 27.891 10.102 1 97.62 79 LYS A C 1
ATOM 625 O O . LYS A 1 79 ? -9.648 27.719 11.312 1 97.62 79 LYS A O 1
ATOM 630 N N . VAL A 1 80 ? -10.789 27.453 9.383 1 97.62 80 VAL A N 1
ATOM 631 C CA . VAL A 1 80 ? -11.891 26.734 10.008 1 97.62 80 VAL A CA 1
ATOM 632 C C . VAL A 1 80 ? -11.391 25.422 10.609 1 97.62 80 VAL A C 1
ATOM 634 O O . VAL A 1 80 ? -11.719 25.094 11.75 1 97.62 80 VAL A O 1
ATOM 637 N N . LEU A 1 81 ? -10.57 24.734 9.922 1 98.12 81 LEU A N 1
ATOM 638 C CA . LEU A 1 81 ? -10.07 23.422 10.359 1 98.12 81 LEU A CA 1
ATOM 639 C C . LEU A 1 81 ? -9.109 23.578 11.531 1 98.12 81 LEU A C 1
ATOM 641 O O . LEU A 1 81 ? -9.133 22.781 12.469 1 98.12 81 LEU A O 1
ATOM 645 N N . SER A 1 82 ? -8.305 24.625 11.461 1 97.5 82 SER A N 1
ATOM 646 C CA . SER A 1 82 ? -7.383 24.906 12.555 1 97.5 82 SER A CA 1
ATOM 647 C C . SER A 1 82 ? -8.133 25.25 13.836 1 97.5 82 SER A C 1
ATOM 649 O O . SER A 1 82 ? -7.75 24.812 14.922 1 97.5 82 SER A O 1
ATOM 651 N N . ALA A 1 83 ? -9.125 26.047 13.734 1 98 83 ALA A N 1
ATOM 652 C CA . ALA A 1 83 ? -9.945 26.406 14.891 1 98 83 ALA A CA 1
ATOM 653 C C . ALA A 1 83 ? -10.617 25.172 15.5 1 98 83 ALA A C 1
ATOM 655 O O . ALA A 1 83 ? -10.641 25.016 16.719 1 98 83 ALA A O 1
ATOM 656 N N . LEU A 1 84 ? -11.164 24.312 14.609 1 97.69 84 LEU A N 1
ATOM 657 C CA . LEU A 1 84 ? -11.812 23.078 15.047 1 97.69 84 LEU A CA 1
ATOM 658 C C . LEU A 1 84 ? -10.836 22.203 15.828 1 97.69 84 LEU A C 1
ATOM 660 O O . LEU A 1 84 ? -11.172 21.688 16.891 1 97.69 84 LEU A O 1
ATOM 664 N N . ALA A 1 85 ? -9.609 22.062 15.336 1 98.25 85 ALA A N 1
ATOM 665 C CA . ALA A 1 85 ? -8.594 21.234 15.977 1 98.25 85 ALA A CA 1
ATOM 666 C C . ALA A 1 85 ? -8.234 21.766 17.359 1 98.25 85 ALA A C 1
ATOM 668 O O . ALA A 1 85 ? -8.117 21 18.312 1 98.25 85 ALA A O 1
ATOM 669 N N . ARG A 1 86 ? -8.102 23.062 17.453 1 97.69 86 ARG A N 1
ATOM 670 C CA . ARG A 1 86 ? -7.758 23.703 18.719 1 97.69 86 ARG A CA 1
ATOM 671 C C . ARG A 1 86 ? -8.883 23.547 19.734 1 97.69 86 ARG A C 1
ATOM 673 O O . ARG A 1 86 ? -8.648 23.172 20.875 1 97.69 86 ARG A O 1
ATOM 680 N N . GLU A 1 87 ? -10.062 23.812 19.312 1 97.88 87 GLU A N 1
ATOM 681 C CA . GLU A 1 87 ? -11.234 23.781 20.172 1 97.88 87 GLU A CA 1
ATOM 682 C C . GLU A 1 87 ? -11.453 22.391 20.766 1 97.88 87 GLU A C 1
ATOM 684 O O . GLU A 1 87 ? -11.883 22.25 21.906 1 97.88 87 GLU A O 1
ATOM 689 N N . HIS A 1 88 ? -11.195 21.406 20.031 1 98 88 HIS A N 1
ATOM 690 C CA . HIS A 1 88 ? -11.531 20.047 20.453 1 98 88 HIS A CA 1
ATOM 691 C C . HIS A 1 88 ? -10.281 19.281 20.875 1 98 88 HIS A C 1
ATOM 693 O O . HIS A 1 88 ? -10.344 18.062 21.078 1 98 88 HIS A O 1
ATOM 699 N N . GLY A 1 89 ? -9.164 19.938 20.844 1 97.75 89 GLY A N 1
ATOM 700 C CA . GLY A 1 89 ? -7.938 19.328 21.344 1 97.75 89 GLY A CA 1
ATOM 701 C C . GLY A 1 89 ? -7.445 18.188 20.484 1 97.75 89 GLY A C 1
ATOM 702 O O . GLY A 1 89 ? -7.023 17.156 21 1 97.75 89 GLY A O 1
ATOM 703 N N . MET A 1 90 ? -7.539 18.312 19.172 1 98 90 MET A N 1
ATOM 704 C CA . MET A 1 90 ? -7.023 17.281 18.266 1 98 90 MET A CA 1
ATOM 705 C C . MET A 1 90 ? -5.504 17.188 18.375 1 98 90 MET A C 1
ATOM 707 O O . MET A 1 90 ? -4.82 18.188 18.562 1 98 90 MET A O 1
ATOM 711 N N . GLN A 1 91 ? -4.957 15.977 18.25 1 98.31 91 GLN A N 1
ATOM 712 C CA . GLN A 1 91 ? -3.518 15.742 18.312 1 98.31 91 GLN A CA 1
ATOM 713 C C . GLN A 1 91 ? -2.906 15.688 16.906 1 98.31 91 GLN A C 1
ATOM 715 O O . GLN A 1 91 ? -1.713 15.945 16.734 1 98.31 91 GLN A O 1
ATOM 720 N N . LEU A 1 92 ? -3.721 15.391 15.914 1 98.06 92 LEU A N 1
ATOM 721 C CA . LEU A 1 92 ? -3.27 15.328 14.531 1 98.06 92 LEU A CA 1
ATOM 722 C C . LEU A 1 92 ? -3.814 16.5 13.727 1 98.06 92 LEU A C 1
ATOM 724 O O . LEU A 1 92 ? -4.871 17.047 14.055 1 98.06 92 LEU A O 1
ATOM 728 N N . ALA A 1 93 ? -3.014 16.859 12.672 1 97.62 93 ALA A N 1
ATOM 729 C CA . ALA A 1 93 ? -3.516 17.891 11.766 1 97.62 93 ALA A CA 1
ATOM 730 C C . ALA A 1 93 ? -4.777 17.422 11.047 1 97.62 93 ALA A C 1
ATOM 732 O O . ALA A 1 93 ? -4.883 16.266 10.664 1 97.62 93 ALA A O 1
ATOM 733 N N . PRO A 1 94 ? -5.742 18.312 10.828 1 98.38 94 PRO A N 1
ATOM 734 C CA . PRO A 1 94 ? -7.012 17.922 10.211 1 98.38 94 PRO A CA 1
ATOM 735 C C . PRO A 1 94 ? -6.867 17.547 8.742 1 98.38 94 PRO A C 1
ATOM 737 O O . PRO A 1 94 ? -7.602 16.688 8.234 1 98.38 94 PRO A O 1
ATOM 740 N N . GLU A 1 95 ? -5.934 18.141 8.039 1 98.25 95 GLU A N 1
ATOM 741 C CA . GLU A 1 95 ? -5.867 18 6.586 1 98.25 95 GLU A CA 1
ATOM 742 C C . GLU A 1 95 ? -5.555 16.562 6.195 1 98.25 95 GLU A C 1
ATOM 744 O O . GLU A 1 95 ? -6.258 15.961 5.371 1 98.25 95 GLU A O 1
ATOM 749 N N . PRO A 1 96 ? -4.492 15.938 6.824 1 98.38 96 PRO A N 1
ATOM 750 C CA . PRO A 1 96 ? -4.258 14.531 6.496 1 98.38 96 PRO A CA 1
ATOM 751 C C . PRO A 1 96 ? -5.438 13.633 6.863 1 98.38 96 PRO A C 1
ATOM 753 O O . PRO A 1 96 ? -5.715 12.656 6.16 1 98.38 96 PRO A O 1
ATOM 756 N N . LEU A 1 97 ? -6.18 13.984 7.918 1 98.69 97 LEU A N 1
ATOM 757 C CA . LEU A 1 97 ? -7.324 13.188 8.336 1 98.69 97 LEU A CA 1
ATOM 758 C C . LEU A 1 97 ? -8.477 13.32 7.355 1 98.69 97 LEU A C 1
ATOM 760 O O . LEU A 1 97 ? -9.188 12.352 7.078 1 98.69 97 LEU A O 1
ATOM 764 N N . ILE A 1 98 ? -8.672 14.469 6.828 1 98.81 98 ILE A N 1
ATOM 765 C CA . ILE A 1 98 ? -9.695 14.664 5.809 1 98.81 98 ILE A CA 1
ATOM 766 C C . ILE A 1 98 ? -9.336 13.867 4.559 1 98.81 98 ILE A C 1
ATOM 768 O O . ILE A 1 98 ? -10.203 13.219 3.957 1 98.81 98 ILE A O 1
ATOM 772 N N . HIS A 1 99 ? -8.023 13.906 4.168 1 98.81 99 HIS A N 1
ATOM 773 C CA . HIS A 1 99 ? -7.578 13.062 3.066 1 98.81 99 HIS A CA 1
ATOM 774 C C . HIS A 1 99 ? -7.902 11.594 3.326 1 98.81 99 HIS A C 1
ATOM 776 O O . HIS A 1 99 ? -8.359 10.891 2.426 1 98.81 99 HIS A O 1
ATOM 782 N N . ALA A 1 100 ? -7.691 11.133 4.523 1 98.81 100 ALA A N 1
ATOM 783 C CA . ALA A 1 100 ? -7.98 9.742 4.883 1 98.81 100 ALA A CA 1
ATOM 784 C C . ALA A 1 100 ? -9.469 9.445 4.758 1 98.81 100 ALA A C 1
ATOM 786 O O . ALA A 1 100 ? -9.852 8.391 4.246 1 98.81 100 ALA A O 1
ATOM 787 N N . LEU A 1 101 ? -10.281 10.375 5.211 1 98.81 101 LEU A N 1
ATOM 788 C CA . LEU A 1 101 ? -11.727 10.203 5.121 1 98.81 101 LEU A CA 1
ATOM 789 C C . LEU A 1 101 ? -12.188 10.195 3.666 1 98.81 101 LEU A C 1
ATOM 791 O O . LEU A 1 101 ? -13.109 9.469 3.305 1 98.81 101 LEU A O 1
ATOM 795 N N . LEU A 1 102 ? -11.578 11.016 2.838 1 98.5 102 LEU A N 1
ATOM 796 C CA . LEU A 1 102 ? -11.875 10.984 1.409 1 98.5 102 LEU A CA 1
ATOM 797 C C . LEU A 1 102 ? -11.531 9.617 0.815 1 98.5 102 LEU A C 1
ATOM 799 O O . LEU A 1 102 ? -12.289 9.086 0.002 1 98.5 102 LEU A O 1
ATOM 803 N N . LEU A 1 103 ? -10.367 9.039 1.208 1 98.25 103 LEU A N 1
ATOM 804 C CA . LEU A 1 103 ? -10.016 7.699 0.766 1 98.25 103 LEU A CA 1
ATOM 805 C C . LEU A 1 103 ? -11.086 6.691 1.18 1 98.25 103 LEU A C 1
ATOM 807 O O . LEU A 1 103 ? -11.453 5.816 0.394 1 98.25 103 LEU A O 1
ATOM 811 N N . GLN A 1 104 ? -11.562 6.816 2.439 1 97.88 104 GLN A N 1
ATOM 812 C CA . GLN A 1 104 ? -12.594 5.91 2.928 1 97.88 104 GLN A CA 1
ATOM 813 C C . GLN A 1 104 ? -13.828 5.945 2.033 1 97.88 104 GLN A C 1
ATOM 815 O O . GLN A 1 104 ? -14.391 4.902 1.699 1 97.88 104 GLN A O 1
ATOM 820 N N . LEU A 1 105 ? -14.203 7.086 1.553 1 96.94 105 LEU A N 1
ATOM 821 C CA . LEU A 1 105 ? -15.352 7.273 0.669 1 96.94 105 LEU A CA 1
ATOM 822 C C . LEU A 1 105 ? -15.047 6.77 -0.736 1 96.94 105 LEU A C 1
ATOM 824 O O . LEU A 1 105 ? -15.812 5.992 -1.304 1 96.94 105 LEU A O 1
ATOM 828 N N . LEU A 1 106 ? -13.945 7.199 -1.294 1 96.06 106 LEU A N 1
ATOM 829 C CA . LEU A 1 106 ? -13.594 6.957 -2.689 1 96.06 106 LEU A CA 1
ATOM 830 C C . LEU A 1 106 ? -13.406 5.469 -2.955 1 96.06 106 LEU A C 1
ATOM 832 O O . LEU A 1 106 ? -13.734 4.98 -4.039 1 96.06 106 LEU A O 1
ATOM 836 N N . TYR A 1 107 ? -12.922 4.746 -1.959 1 95.62 107 TYR A N 1
ATOM 837 C CA . TYR A 1 107 ? -12.594 3.342 -2.166 1 95.62 107 TYR A CA 1
ATOM 838 C C . TYR A 1 107 ? -13.523 2.439 -1.362 1 95.62 107 TYR A C 1
ATOM 840 O O . TYR A 1 107 ? -13.281 1.237 -1.243 1 95.62 107 TYR A O 1
ATOM 848 N N . ALA A 1 108 ? -14.516 2.963 -0.747 1 94.12 108 ALA A N 1
ATOM 849 C CA . ALA A 1 108 ? -15.539 2.238 0.007 1 94.12 108 ALA A CA 1
ATOM 850 C C . ALA A 1 108 ? -14.906 1.334 1.061 1 94.12 108 ALA A C 1
ATOM 852 O O . ALA A 1 108 ? -15.227 0.148 1.148 1 94.12 108 ALA A O 1
ATOM 853 N N . ILE A 1 109 ? -14.008 1.901 1.845 1 94.69 109 ILE A N 1
ATOM 854 C CA . ILE A 1 109 ? -13.359 1.15 2.912 1 94.69 109 ILE A CA 1
ATOM 855 C C . ILE A 1 109 ? -14.312 0.994 4.09 1 94.69 109 ILE A C 1
ATOM 857 O O . ILE A 1 109 ? -14.812 1.984 4.633 1 94.69 109 ILE A O 1
ATOM 861 N N . PRO A 1 110 ? -14.594 -0.17 4.574 1 91.25 110 PRO A N 1
ATOM 862 C CA . PRO A 1 110 ? -15.75 -0.485 5.418 1 91.25 110 PRO A CA 1
ATOM 863 C C . PRO A 1 110 ? -15.617 0.065 6.836 1 91.25 110 PRO A C 1
ATOM 865 O O . PRO A 1 110 ? -16.625 0.255 7.523 1 91.25 110 PRO A O 1
ATOM 868 N N . SER A 1 111 ? -14.422 0.295 7.391 1 92.19 111 SER A N 1
ATOM 869 C CA . SER A 1 111 ? -14.258 0.676 8.789 1 92.19 111 SER A CA 1
ATOM 870 C C . SER A 1 111 ? -13 1.512 8.992 1 92.19 111 SER A C 1
ATOM 872 O O . SER A 1 111 ? -12.117 1.526 8.141 1 92.19 111 SER A O 1
ATOM 874 N N . GLU A 1 112 ? -13.047 2.213 10.133 1 93.81 112 GLU A N 1
ATOM 875 C CA . GLU A 1 112 ? -11.859 2.984 10.477 1 93.81 112 GLU A CA 1
ATOM 876 C C . GLU A 1 112 ? -10.656 2.072 10.711 1 93.81 112 GLU A C 1
ATOM 878 O O . GLU A 1 112 ? -9.516 2.447 10.43 1 93.81 112 GLU A O 1
ATOM 883 N N . GLN A 1 113 ? -10.992 0.889 11.234 1 93.38 113 GLN A N 1
ATOM 884 C CA . GLN A 1 113 ? -9.938 -0.09 11.453 1 93.38 113 GLN A CA 1
ATOM 885 C C . GLN A 1 113 ? -9.289 -0.507 10.133 1 93.38 113 GLN A C 1
ATOM 887 O O . GLN A 1 113 ? -8.062 -0.589 10.031 1 93.38 113 GLN A O 1
ATOM 892 N N . GLN A 1 114 ? -10.086 -0.759 9.148 1 94.12 114 GLN A N 1
ATOM 893 C CA . GLN A 1 114 ? -9.57 -1.131 7.832 1 94.12 114 GLN A CA 1
ATOM 894 C C . GLN A 1 114 ? -8.867 0.047 7.16 1 94.12 114 GLN A C 1
ATOM 896 O O . GLN A 1 114 ? -7.844 -0.131 6.496 1 94.12 114 GLN A O 1
ATOM 901 N N . LEU A 1 115 ? -9.453 1.202 7.32 1 96.62 115 LEU A N 1
ATOM 902 C CA . LEU A 1 115 ? -8.797 2.393 6.793 1 96.62 115 LEU A CA 1
ATOM 903 C C . LEU A 1 115 ? -7.391 2.537 7.363 1 96.62 115 LEU A C 1
ATOM 905 O O . LEU A 1 115 ? -6.434 2.777 6.621 1 96.62 115 LEU A O 1
ATOM 909 N N . TYR A 1 116 ? -7.293 2.328 8.664 1 96.81 116 TYR A N 1
ATOM 910 C CA . TYR A 1 116 ? -6.016 2.414 9.367 1 96.81 116 TYR A CA 1
ATOM 911 C C . TYR A 1 116 ? -5.031 1.382 8.828 1 96.81 116 TYR A C 1
ATOM 913 O O . TYR A 1 116 ? -3.867 1.7 8.57 1 96.81 116 TYR A O 1
ATOM 921 N N . GLU A 1 117 ? -5.512 0.226 8.633 1 95 117 GLU A N 1
ATOM 922 C CA . GLU A 1 117 ? -4.695 -0.845 8.07 1 95 117 GLU A CA 1
ATOM 923 C C . GLU A 1 117 ? -4.188 -0.481 6.676 1 95 117 GLU A C 1
ATOM 925 O O . GLU A 1 117 ? -3.014 -0.679 6.363 1 95 117 GLU A O 1
ATOM 930 N N . GLN A 1 118 ? -5.074 0.054 5.867 1 96.12 118 GLN A N 1
ATOM 931 C CA . GLN A 1 118 ? -4.703 0.431 4.504 1 96.12 118 GLN A CA 1
ATOM 932 C C . GLN A 1 118 ? -3.668 1.552 4.508 1 96.12 118 GLN A C 1
ATOM 934 O O . GLN A 1 118 ? -2.732 1.543 3.705 1 96.12 118 GLN A O 1
ATOM 939 N N . LEU A 1 119 ? -3.77 2.463 5.359 1 97.56 119 LEU A N 1
ATOM 940 C CA . LEU A 1 119 ? -2.824 3.57 5.449 1 97.56 119 LEU A CA 1
ATOM 941 C C . LEU A 1 119 ? -1.438 3.07 5.844 1 97.56 119 LEU A C 1
ATOM 943 O O . LEU A 1 119 ? -0.428 3.66 5.453 1 97.56 119 LEU A O 1
ATOM 947 N N . ASN A 1 120 ? -1.389 1.993 6.566 1 96.38 120 ASN A N 1
ATOM 948 C CA . ASN A 1 120 ? -0.114 1.449 7.02 1 96.38 120 ASN A CA 1
ATOM 949 C C . ASN A 1 120 ? 0.681 0.84 5.867 1 96.38 120 ASN A C 1
ATOM 951 O O . ASN A 1 120 ? 1.912 0.885 5.867 1 96.38 120 ASN A O 1
ATOM 955 N N . TYR A 1 121 ? -0.063 0.379 4.852 1 97 121 TYR A N 1
ATOM 956 C CA . TYR A 1 121 ? 0.686 -0.473 3.934 1 97 121 TYR A CA 1
ATOM 957 C C . TYR A 1 121 ? 0.524 -0 2.494 1 97 121 TYR A C 1
ATOM 959 O O . TYR A 1 121 ? 1.276 -0.415 1.61 1 97 121 TYR A O 1
ATOM 967 N N . ASN A 1 122 ? -0.424 0.842 2.195 1 97.69 122 ASN A N 1
ATOM 968 C CA . ASN A 1 122 ? -0.706 1.278 0.832 1 97.69 122 ASN A CA 1
ATOM 969 C C . ASN A 1 122 ? 0.042 2.564 0.489 1 97.69 122 ASN A C 1
ATOM 971 O O . ASN A 1 122 ? -0.252 3.625 1.044 1 97.69 122 ASN A O 1
ATOM 975 N N . LEU A 1 123 ? 0.973 2.463 -0.483 1 97 123 LEU A N 1
ATOM 976 C CA . LEU A 1 123 ? 1.862 3.572 -0.811 1 97 123 LEU A CA 1
ATOM 977 C C . LEU A 1 123 ? 1.082 4.734 -1.416 1 97 123 LEU A C 1
ATOM 979 O O . LEU A 1 123 ? 1.415 5.898 -1.184 1 97 123 LEU A O 1
ATOM 983 N N . LEU A 1 124 ? 0.077 4.422 -2.201 1 98 124 LEU A N 1
ATOM 984 C CA . LEU A 1 124 ? -0.774 5.453 -2.787 1 98 124 LEU A CA 1
ATOM 985 C C . LEU A 1 124 ? -1.504 6.238 -1.703 1 98 124 LEU A C 1
ATOM 987 O O . LEU A 1 124 ? -1.543 7.469 -1.742 1 98 124 LEU A O 1
ATOM 991 N N . TYR A 1 125 ? -2.006 5.512 -0.746 1 98.44 125 TYR A N 1
ATOM 992 C CA . TYR A 1 125 ? -2.738 6.141 0.348 1 98.44 125 TYR A CA 1
ATOM 993 C C . TYR A 1 125 ? -1.804 6.957 1.231 1 98.44 125 TYR A C 1
ATOM 995 O O . TYR A 1 125 ? -2.141 8.07 1.64 1 98.44 125 TYR A O 1
ATOM 1003 N N . ARG A 1 126 ? -0.675 6.402 1.52 1 98.12 126 ARG A N 1
ATOM 1004 C CA . ARG A 1 126 ? 0.314 7.129 2.311 1 98.12 126 ARG A CA 1
ATOM 1005 C C . ARG A 1 126 ? 0.694 8.445 1.641 1 98.12 126 ARG A C 1
ATOM 1007 O O . ARG A 1 126 ? 0.692 9.5 2.281 1 98.12 126 ARG A O 1
ATOM 1014 N N . TRP A 1 127 ? 0.969 8.32 0.368 1 98.19 127 TRP A N 1
ATOM 1015 C CA . TRP A 1 127 ? 1.306 9.516 -0.402 1 98.19 127 TRP A CA 1
ATOM 1016 C C . TRP A 1 127 ? 0.177 10.539 -0.341 1 98.19 127 TRP A C 1
ATOM 1018 O O . TRP A 1 127 ? 0.422 11.734 -0.13 1 98.19 127 TRP A O 1
ATOM 1028 N N . PHE A 1 128 ? -1.021 10.102 -0.469 1 98.56 128 PHE A N 1
ATOM 1029 C CA . PHE A 1 128 ? -2.189 10.969 -0.567 1 98.56 128 PHE A CA 1
ATOM 1030 C C . PHE A 1 128 ? -2.418 11.719 0.74 1 98.56 128 PHE A C 1
ATOM 1032 O O . PHE A 1 128 ? -2.826 12.883 0.732 1 98.56 128 PHE A O 1
ATOM 1039 N N . VAL A 1 129 ? -2.107 11.086 1.842 1 98.44 129 VAL A N 1
ATOM 1040 C CA . VAL A 1 129 ? -2.348 11.719 3.135 1 98.44 129 VAL A CA 1
ATOM 1041 C C . VAL A 1 129 ? -1.105 12.492 3.574 1 98.44 129 VAL 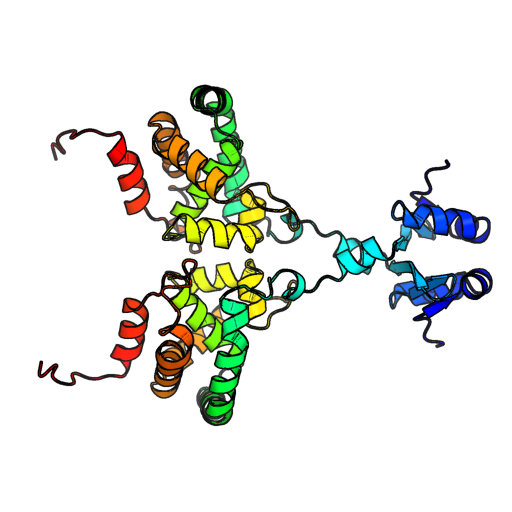A C 1
ATOM 1043 O O . VAL A 1 129 ? -1.105 13.133 4.629 1 98.44 129 VAL A O 1
ATOM 1046 N N . GLY A 1 130 ? -0.024 12.344 2.887 1 97.25 130 GLY A N 1
ATOM 1047 C CA . GLY A 1 130 ? 1.178 13.117 3.156 1 97.25 130 GLY A CA 1
ATOM 1048 C C . GLY A 1 130 ? 2.188 12.375 4.012 1 97.25 130 GLY A C 1
ATOM 1049 O O . GLY A 1 130 ? 3.02 13 4.676 1 97.25 130 GLY A O 1
ATOM 1050 N N . LEU A 1 131 ? 2.127 11.031 4.031 1 96.44 131 LEU A N 1
ATOM 1051 C CA . LEU A 1 131 ? 3.068 10.211 4.789 1 96.44 131 LEU A CA 1
ATOM 1052 C C . LEU A 1 131 ? 4.184 9.695 3.889 1 96.44 131 LEU A C 1
ATOM 1054 O O . LEU A 1 131 ? 3.941 9.336 2.734 1 96.44 131 LEU A O 1
ATOM 1058 N N . GLU A 1 132 ? 5.328 9.617 4.465 1 92.56 132 GLU A N 1
ATOM 1059 C CA . GLU A 1 132 ? 6.445 8.984 3.773 1 92.56 132 GLU A CA 1
ATOM 1060 C C . GLU A 1 132 ? 6.363 7.461 3.877 1 92.56 132 GLU A C 1
ATOM 1062 O O . GLU A 1 132 ? 5.629 6.93 4.715 1 92.56 132 GLU A O 1
ATOM 1067 N N . MET A 1 133 ? 7.062 6.832 3.031 1 86.81 133 MET A N 1
ATOM 1068 C CA . MET A 1 133 ? 7.02 5.379 2.9 1 86.81 133 MET A CA 1
ATOM 1069 C C . MET A 1 133 ? 7.344 4.703 4.227 1 86.81 133 MET A C 1
ATOM 1071 O O . MET A 1 133 ? 6.633 3.791 4.656 1 86.81 133 MET A O 1
ATOM 1075 N N . LYS A 1 134 ? 8.375 5.203 4.898 1 84.62 134 LYS A N 1
ATOM 1076 C CA . LYS A 1 134 ? 8.867 4.527 6.098 1 84.62 134 LYS A CA 1
ATOM 1077 C C . LYS A 1 134 ? 8.375 5.227 7.363 1 84.62 134 LYS A C 1
ATOM 1079 O O . LYS A 1 134 ? 8.703 4.809 8.477 1 84.62 134 LYS A O 1
ATOM 1084 N N . GLN A 1 135 ? 7.652 6.27 7.172 1 91.5 135 GLN A N 1
ATOM 1085 C CA . GLN A 1 135 ? 7.152 7.008 8.328 1 91.5 135 GLN A CA 1
ATOM 1086 C C . GLN A 1 135 ? 6.129 6.188 9.109 1 91.5 135 GLN A C 1
ATOM 1088 O O . GLN A 1 135 ? 5.215 5.605 8.516 1 91.5 135 GLN A O 1
ATOM 1093 N N . LYS A 1 136 ? 6.363 6.105 10.359 1 93.25 136 LYS A N 1
ATOM 1094 C CA . LYS A 1 136 ? 5.363 5.438 11.195 1 93.25 136 LYS A CA 1
ATOM 1095 C C . LYS A 1 136 ? 4.027 6.176 11.148 1 93.25 136 LYS A C 1
ATOM 1097 O O . LYS A 1 136 ? 3.99 7.406 11.195 1 93.25 136 LYS A O 1
ATOM 1102 N N . ILE A 1 137 ? 3.006 5.414 11.031 1 94.5 137 ILE A N 1
ATOM 1103 C CA . ILE A 1 137 ? 1.675 6.016 11.023 1 94.5 137 ILE A CA 1
ATOM 1104 C C . ILE A 1 137 ? 1.288 6.434 12.438 1 94.5 137 ILE A C 1
ATOM 1106 O O . ILE A 1 137 ? 1.938 6.039 13.414 1 94.5 137 ILE A O 1
ATOM 1110 N N . TRP A 1 138 ? 0.261 7.195 12.625 1 96 138 TRP A N 1
ATOM 1111 C CA . TRP A 1 138 ? -0.277 7.699 13.883 1 96 138 TRP A CA 1
ATOM 1112 C C . TRP A 1 138 ? -0.712 6.551 14.789 1 96 138 TRP A C 1
ATOM 1114 O O . TRP A 1 138 ? -0.939 5.434 14.32 1 96 138 TRP A O 1
ATOM 1124 N N . ASN A 1 139 ? -0.792 6.902 16.094 1 96.44 139 ASN A N 1
ATOM 1125 C CA . ASN A 1 139 ? -1.398 5.973 17.047 1 96.44 139 ASN A CA 1
ATOM 1126 C C . ASN A 1 139 ? -2.881 5.762 16.75 1 96.44 139 ASN A C 1
ATOM 1128 O O . ASN A 1 139 ? -3.623 6.727 16.547 1 96.44 139 ASN A O 1
ATOM 1132 N N . PHE A 1 140 ? -3.289 4.523 16.844 1 96.06 140 PHE A N 1
ATOM 1133 C CA . PHE A 1 140 ? -4.641 4.195 16.406 1 96.06 140 PHE A CA 1
ATOM 1134 C C . PHE A 1 140 ? -5.676 4.898 17.281 1 96.06 140 PHE A C 1
ATOM 1136 O O . PHE A 1 140 ? -6.602 5.527 16.781 1 96.06 140 PHE A O 1
ATOM 1143 N N . PRO A 1 141 ? -5.586 4.891 18.594 1 97.62 141 PRO A N 1
ATOM 1144 C CA . PRO A 1 141 ? -6.586 5.574 19.406 1 97.62 141 PRO A CA 1
ATOM 1145 C C . PRO A 1 141 ? -6.684 7.066 19.109 1 97.62 141 PRO A C 1
ATOM 1147 O O . PRO A 1 141 ? -7.781 7.625 19.094 1 97.62 141 PRO A O 1
ATOM 1150 N N . VAL A 1 142 ? -5.496 7.699 18.891 1 98.25 142 VAL A N 1
ATOM 1151 C CA . VAL A 1 142 ? -5.473 9.117 18.547 1 98.25 142 VAL A CA 1
ATOM 1152 C C . VAL A 1 142 ? -6.129 9.336 17.188 1 98.25 142 VAL A C 1
ATOM 1154 O O . VAL A 1 142 ? -6.938 10.258 17.016 1 98.25 142 VAL A O 1
ATOM 1157 N N . PHE A 1 143 ? -5.824 8.469 16.281 1 98.44 143 PHE A N 1
ATOM 1158 C CA . PHE A 1 143 ? -6.398 8.516 14.945 1 98.44 143 PHE A CA 1
ATOM 1159 C C . PHE A 1 143 ? -7.922 8.445 15.008 1 98.44 143 PHE A C 1
ATOM 1161 O O . PHE A 1 143 ? -8.609 9.305 14.445 1 98.44 143 PHE A O 1
ATOM 1168 N N . VAL A 1 144 ? -8.453 7.465 15.664 1 97.94 144 VAL A N 1
ATOM 1169 C CA . VAL A 1 144 ? -9.891 7.258 15.773 1 97.94 144 VAL A CA 1
ATOM 1170 C C . VAL A 1 144 ? -10.531 8.445 16.484 1 97.94 144 VAL A C 1
ATOM 1172 O O . VAL A 1 144 ? -11.57 8.953 16.062 1 97.94 144 VAL A O 1
ATOM 1175 N N . SER A 1 145 ? -9.891 8.891 17.547 1 98.25 145 SER A N 1
ATOM 1176 C CA . SER A 1 145 ? -10.422 10.008 18.312 1 98.25 145 SER A CA 1
ATOM 1177 C C . SER A 1 145 ? -10.531 11.266 17.453 1 98.25 145 SER A C 1
ATOM 1179 O O . SER A 1 145 ? -11.57 11.93 17.453 1 98.25 145 SER A O 1
ATOM 1181 N N . ASP A 1 146 ? -9.477 11.547 16.719 1 98.62 146 ASP A N 1
ATOM 1182 C CA . ASP A 1 146 ? -9.469 12.781 15.945 1 98.62 146 ASP A CA 1
ATOM 1183 C C . ASP A 1 146 ? -10.398 12.68 14.742 1 98.62 146 ASP A C 1
ATOM 1185 O O . ASP A 1 146 ? -11.039 13.664 14.359 1 98.62 146 ASP A O 1
ATOM 1189 N N . ILE A 1 147 ? -10.516 11.523 14.156 1 98.5 147 ILE A N 1
ATOM 1190 C CA . ILE A 1 147 ? -11.484 11.305 13.086 1 98.5 147 ILE A CA 1
ATOM 1191 C C . ILE A 1 147 ? -12.898 11.516 13.617 1 98.5 147 ILE A C 1
ATOM 1193 O O . ILE A 1 147 ? -13.742 12.117 12.945 1 98.5 147 ILE A O 1
ATOM 1197 N N . THR A 1 148 ? -13.109 11.016 14.773 1 98 148 THR A N 1
ATOM 1198 C CA . THR A 1 148 ? -14.422 11.172 15.398 1 98 148 THR A CA 1
ATOM 1199 C C . THR A 1 148 ? -14.742 12.648 15.602 1 98 148 THR A C 1
ATOM 1201 O O . THR A 1 148 ? -15.875 13.078 15.383 1 98 148 THR A O 1
ATOM 1204 N N . VAL A 1 149 ? -13.789 13.445 16.047 1 98.44 149 VAL A N 1
ATOM 1205 C CA . VAL A 1 149 ? -13.969 14.883 16.203 1 98.44 149 VAL A CA 1
ATOM 1206 C C . VAL A 1 149 ? -14.422 15.492 14.867 1 98.44 149 VAL A C 1
ATOM 1208 O O . VAL A 1 149 ? -15.398 16.25 14.82 1 98.44 149 VAL A O 1
ATOM 1211 N N . LEU A 1 150 ? -13.75 15.141 13.805 1 98.5 150 LEU A N 1
ATOM 1212 C CA . LEU A 1 150 ? -14.07 15.688 12.492 1 98.5 150 LEU A CA 1
ATOM 1213 C C . LEU A 1 150 ? -15.477 15.289 12.062 1 98.5 150 LEU A C 1
ATOM 1215 O O . LEU A 1 150 ? -16.25 16.125 11.594 1 98.5 150 LEU A O 1
ATOM 1219 N N . LEU A 1 151 ? -15.797 14.016 12.273 1 98.25 151 LEU A N 1
ATOM 1220 C CA . LEU A 1 151 ? -17.078 13.508 11.805 1 98.25 151 LEU A CA 1
ATOM 1221 C C . LEU A 1 151 ? -18.219 14.031 12.672 1 98.25 151 LEU A C 1
ATOM 1223 O O . LEU A 1 151 ? -19.375 14.031 12.242 1 98.25 151 LEU A O 1
ATOM 1227 N N . ASN A 1 152 ? -17.891 14.484 13.852 1 97.69 152 ASN A N 1
ATOM 1228 C CA . ASN A 1 152 ? -18.891 15.094 14.719 1 97.69 152 ASN A CA 1
ATOM 1229 C C . ASN A 1 152 ? -19.016 16.594 14.477 1 97.69 152 ASN A C 1
ATOM 1231 O O . ASN A 1 152 ? -19.828 17.266 15.109 1 97.69 152 ASN A O 1
ATOM 1235 N N . SER A 1 153 ? -18.266 17.109 13.641 1 97.75 153 SER A N 1
ATOM 1236 C CA . SER A 1 153 ? -18.312 18.516 13.289 1 97.75 153 SER A CA 1
ATOM 1237 C C . SER A 1 153 ? -19.062 18.734 11.984 1 97.75 153 SER A C 1
ATOM 1239 O O . SER A 1 153 ? -18.641 18.266 10.922 1 97.75 153 SER A O 1
ATOM 1241 N N . ALA A 1 154 ? -20.141 19.469 12.039 1 97.12 154 ALA A N 1
ATOM 1242 C CA . ALA A 1 154 ? -20.922 19.766 10.844 1 97.12 154 ALA A CA 1
ATOM 1243 C C . ALA A 1 154 ? -20.078 20.469 9.797 1 97.12 154 ALA A C 1
ATOM 1245 O O . ALA A 1 154 ? -20.203 20.203 8.594 1 97.12 154 ALA A O 1
ATOM 1246 N N . GLU A 1 155 ? -19.234 21.328 10.266 1 97.19 155 GLU A N 1
ATOM 1247 C CA . GLU A 1 155 ? -18.375 22.094 9.352 1 97.19 155 GLU A CA 1
ATOM 1248 C C . GLU A 1 155 ? -17.422 21.172 8.609 1 97.19 155 GLU A C 1
ATOM 1250 O O . GLU A 1 155 ? -17.25 21.297 7.391 1 97.19 155 GLU A O 1
ATOM 1255 N N . ALA A 1 156 ? -16.812 20.281 9.312 1 98.38 156 ALA A N 1
ATOM 1256 C CA . ALA A 1 156 ? -15.859 19.359 8.688 1 98.38 156 ALA A CA 1
ATOM 1257 C C . ALA A 1 156 ? -16.562 18.469 7.66 1 98.38 156 ALA A C 1
ATOM 1259 O O . ALA A 1 156 ? -16.047 18.266 6.555 1 98.38 156 ALA A O 1
ATOM 1260 N N . VAL A 1 157 ? -17.703 17.953 8.016 1 98.44 157 VAL A N 1
ATOM 1261 C CA . VAL A 1 157 ? -18.469 17.094 7.117 1 98.44 157 VAL A CA 1
ATOM 1262 C C . VAL A 1 157 ? -18.906 17.891 5.891 1 98.44 157 VAL A C 1
ATOM 1264 O O . VAL A 1 157 ? -18.906 17.359 4.773 1 98.44 157 VAL A O 1
ATOM 1267 N N . ARG A 1 158 ? -19.266 19.109 6.113 1 97.81 158 ARG A N 1
ATOM 1268 C CA . ARG A 1 158 ? -19.625 19.984 4.996 1 97.81 158 ARG A CA 1
ATOM 1269 C C . ARG A 1 158 ? -18.438 20.156 4.043 1 97.81 158 ARG A C 1
ATOM 1271 O O . ARG A 1 158 ? -18.609 20.125 2.824 1 97.81 158 ARG A O 1
ATOM 1278 N N . ILE A 1 159 ? -17.281 20.375 4.578 1 98.5 159 ILE A N 1
ATOM 1279 C CA . ILE A 1 159 ? -16.078 20.547 3.771 1 98.5 159 ILE A CA 1
ATOM 1280 C C . ILE A 1 159 ? -15.812 19.281 2.949 1 98.5 159 ILE A C 1
ATOM 1282 O O . ILE A 1 159 ? -15.523 19.375 1.755 1 98.5 159 ILE A O 1
ATOM 1286 N N . ILE A 1 160 ? -15.961 18.094 3.537 1 98.62 160 ILE A N 1
ATOM 1287 C CA . ILE A 1 160 ? -15.789 16.828 2.836 1 98.62 160 ILE A CA 1
ATOM 1288 C C . ILE A 1 160 ? -16.812 16.719 1.71 1 98.62 160 ILE A C 1
ATOM 1290 O O . ILE A 1 160 ? -16.469 16.344 0.584 1 98.62 160 ILE A O 1
ATOM 1294 N N . GLY A 1 161 ? -18.031 17.078 2.037 1 97.44 161 GLY A N 1
ATOM 1295 C CA . GLY A 1 161 ? -19.062 17.094 1.021 1 97.44 161 GLY A CA 1
ATOM 1296 C C . GLY A 1 161 ? -18.75 18.031 -0.138 1 97.44 161 GLY A C 1
ATOM 1297 O O . GLY A 1 161 ? -19 17.688 -1.297 1 97.44 161 GLY A O 1
ATOM 1298 N N . ARG A 1 162 ? -18.266 19.188 0.173 1 97.69 162 ARG A N 1
ATOM 1299 C CA . ARG A 1 162 ? -17.891 20.141 -0.855 1 97.69 162 ARG A CA 1
ATOM 1300 C C . ARG A 1 162 ? -16.797 19.562 -1.763 1 97.69 162 ARG A C 1
ATOM 1302 O O . ARG A 1 162 ? -16.859 19.719 -2.984 1 97.69 162 ARG A O 1
ATOM 1309 N N . ILE A 1 163 ? -15.82 18.891 -1.202 1 98.06 163 ILE A N 1
ATOM 1310 C CA . ILE A 1 163 ? -14.75 18.281 -1.98 1 98.06 163 ILE A CA 1
ATOM 1311 C C . ILE A 1 163 ? -15.32 17.234 -2.92 1 98.06 163 ILE A C 1
ATOM 1313 O O . ILE A 1 163 ? -15.008 17.219 -4.113 1 98.06 163 ILE A O 1
ATOM 1317 N N . ILE A 1 164 ? -16.234 16.422 -2.416 1 97.44 164 ILE A N 1
ATOM 1318 C CA . ILE A 1 164 ? -16.844 15.367 -3.219 1 97.44 164 ILE A CA 1
ATOM 1319 C C . ILE A 1 164 ? -17.656 15.992 -4.348 1 97.44 164 ILE A C 1
ATOM 1321 O O . ILE A 1 164 ? -17.594 15.539 -5.492 1 97.44 164 ILE A O 1
ATOM 1325 N N . GLY A 1 165 ? -18.359 16.984 -4.07 1 95.5 165 GLY A N 1
ATOM 1326 C CA . GLY A 1 165 ? -19.234 17.609 -5.043 1 95.5 165 GLY A CA 1
ATOM 1327 C C . GLY A 1 165 ? -18.5 18.453 -6.074 1 95.5 165 GLY A C 1
ATOM 1328 O O . GLY A 1 165 ? -18.781 18.359 -7.27 1 95.5 165 GLY A O 1
ATOM 1329 N N . GLU A 1 166 ? -17.516 19.219 -5.668 1 95.81 166 GLU A N 1
ATOM 1330 C CA . GLU A 1 166 ? -16.906 20.219 -6.531 1 95.81 166 GLU A CA 1
ATOM 1331 C C . GLU A 1 166 ? -15.672 19.641 -7.238 1 95.81 166 GLU A C 1
ATOM 1333 O O . GLU A 1 166 ? -15.328 20.078 -8.344 1 95.81 166 GLU A O 1
ATOM 1338 N N . VAL A 1 167 ? -15.039 18.656 -6.625 1 94.94 167 VAL A N 1
ATOM 1339 C CA . VAL A 1 167 ? -13.742 18.234 -7.145 1 94.94 167 VAL A CA 1
ATOM 1340 C C . VAL A 1 167 ? -13.852 16.828 -7.723 1 94.94 167 VAL A C 1
ATOM 1342 O O . VAL A 1 167 ? -13.305 16.531 -8.789 1 94.94 167 VAL A O 1
ATOM 1345 N N . ILE A 1 168 ? -14.617 15.977 -7.109 1 93.25 168 ILE A N 1
ATOM 1346 C CA . ILE A 1 168 ? -14.523 14.547 -7.41 1 93.25 168 ILE A CA 1
ATOM 1347 C C . ILE A 1 168 ? -15.695 14.125 -8.297 1 93.25 168 ILE A C 1
ATOM 1349 O O . ILE A 1 168 ? -15.508 13.406 -9.281 1 93.25 168 ILE A O 1
ATOM 1353 N N . SER A 1 169 ? -16.906 14.562 -8.047 1 84.19 169 SER A N 1
ATOM 1354 C CA . SER A 1 169 ? -18.125 14.039 -8.641 1 84.19 169 SER A CA 1
ATOM 1355 C C . SER A 1 169 ? -18.141 14.219 -10.156 1 84.19 169 SER A C 1
ATOM 1357 O O . SER A 1 169 ? -18.609 13.344 -10.891 1 84.19 169 SER A O 1
ATOM 1359 N N . GLY A 1 170 ? -17.625 15.227 -10.656 1 81.44 170 GLY A N 1
ATOM 1360 C CA . GLY A 1 170 ? -17.688 15.508 -12.078 1 81.44 170 GLY A CA 1
ATOM 1361 C C . GLY A 1 170 ? -16.828 14.547 -12.906 1 81.44 170 GLY A C 1
ATOM 1362 O O . GLY A 1 170 ? -17.031 14.422 -14.109 1 81.44 170 GLY A O 1
ATOM 1363 N N . ASP A 1 171 ? -15.969 13.805 -12.289 1 81.69 171 ASP A N 1
ATOM 1364 C CA . ASP A 1 171 ? -14.992 13.016 -13.039 1 81.69 171 ASP A CA 1
ATOM 1365 C C . ASP A 1 171 ? -15.109 11.531 -12.703 1 81.69 171 ASP A C 1
ATOM 1367 O O . ASP A 1 171 ? -14.375 10.703 -13.242 1 81.69 171 ASP A O 1
ATOM 1371 N N . LEU A 1 172 ? -16.047 11.133 -11.938 1 81 172 LEU A N 1
ATOM 1372 C CA . LEU A 1 172 ? -16.094 9.789 -11.359 1 81 172 LEU A CA 1
ATOM 1373 C C . LEU A 1 172 ? -16.25 8.734 -12.445 1 81 172 LEU A C 1
ATOM 1375 O O . LEU A 1 172 ? -15.672 7.652 -12.352 1 81 172 LEU A O 1
ATOM 1379 N N . MET A 1 173 ? -17 9.125 -13.414 1 76.81 173 MET A N 1
ATOM 1380 C CA . MET A 1 173 ? -17.266 8.164 -14.484 1 76.81 173 MET A CA 1
ATOM 1381 C C . MET A 1 173 ? -15.984 7.816 -15.227 1 76.81 173 MET A C 1
ATOM 1383 O O . MET A 1 173 ? -15.883 6.746 -15.836 1 76.81 173 MET A O 1
ATOM 1387 N N . GLN A 1 174 ? -15.039 8.68 -15.156 1 82.12 174 GLN A N 1
ATOM 1388 C CA . GLN A 1 174 ? -13.789 8.477 -15.883 1 82.12 174 GLN A CA 1
ATOM 1389 C C . GLN A 1 174 ? -12.719 7.871 -14.984 1 82.12 174 GLN A C 1
ATOM 1391 O O . GLN A 1 174 ? -11.57 7.715 -15.398 1 82.12 174 GLN A O 1
ATOM 1396 N N . MET A 1 175 ? -13.141 7.539 -13.82 1 87.69 175 MET A N 1
ATOM 1397 C CA . MET A 1 175 ? -12.188 7.039 -12.836 1 87.69 175 MET A CA 1
ATOM 1398 C C . MET A 1 175 ? -12.656 5.711 -12.25 1 87.69 175 MET A C 1
ATOM 1400 O O . MET A 1 175 ? -13.109 5.66 -11.109 1 87.69 175 MET A O 1
ATOM 1404 N N . PRO A 1 176 ? -12.445 4.688 -13.023 1 82.19 176 PRO A N 1
ATOM 1405 C CA . PRO A 1 176 ? -13.039 3.393 -12.68 1 82.19 176 PRO A CA 1
ATOM 1406 C C . PRO A 1 176 ? -12.445 2.787 -11.414 1 82.19 176 PRO A C 1
ATOM 1408 O O .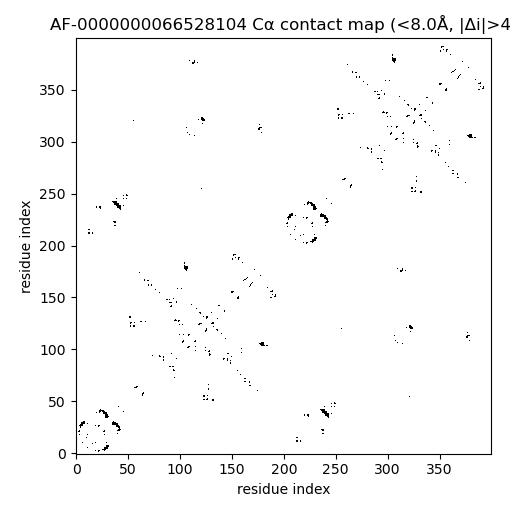 PRO A 1 176 ? -13.031 1.871 -10.828 1 82.19 176 PRO A O 1
ATOM 1411 N N . GLU A 1 177 ? -11.312 3.293 -10.914 1 85.81 177 GLU A N 1
ATOM 1412 C CA . GLU A 1 177 ? -10.688 2.734 -9.727 1 85.81 177 GLU A CA 1
ATOM 1413 C C . GLU A 1 177 ? -11.469 3.105 -8.469 1 85.81 177 GLU A C 1
ATOM 1415 O O . GLU A 1 177 ? -11.258 2.521 -7.402 1 85.81 177 GLU A O 1
ATOM 1420 N N . PHE A 1 178 ? -12.336 4.086 -8.672 1 90.19 178 PHE A N 1
ATOM 1421 C CA . PHE A 1 178 ? -13.07 4.539 -7.496 1 90.19 178 PHE A CA 1
ATOM 1422 C C . PHE A 1 178 ? -14.414 3.818 -7.391 1 90.19 178 PHE A C 1
ATOM 1424 O O . PHE A 1 178 ? -15.039 3.516 -8.406 1 90.19 178 PHE A O 1
ATOM 1431 N N . SER A 1 179 ? -14.797 3.488 -6.188 1 89.69 179 SER A N 1
ATOM 1432 C CA . SER A 1 179 ? -16.125 3.021 -5.797 1 89.69 179 SER A CA 1
ATOM 1433 C C . SER A 1 179 ? -16.734 3.918 -4.723 1 89.69 179 SER A C 1
ATOM 1435 O O . SER A 1 179 ? -16.953 3.479 -3.596 1 89.69 179 SER A O 1
ATOM 1437 N N . LEU A 1 180 ? -17.016 5.086 -5.184 1 92.5 180 LEU A N 1
ATOM 1438 C CA . LEU A 1 180 ? -17.422 6.102 -4.219 1 92.5 180 LEU A CA 1
ATOM 1439 C C . LEU A 1 180 ? -18.625 5.637 -3.412 1 92.5 180 LEU A C 1
ATOM 1441 O O . LEU A 1 180 ? -19.672 5.297 -3.98 1 92.5 180 LEU A O 1
ATOM 1445 N N . ASN A 1 181 ? -18.516 5.633 -2.082 1 94.06 181 ASN A N 1
ATOM 1446 C CA . ASN A 1 181 ? -19.578 5.246 -1.161 1 94.06 181 ASN A CA 1
ATOM 1447 C C . ASN A 1 181 ? -20.438 6.445 -0.75 1 94.06 181 ASN A C 1
ATOM 1449 O O . ASN A 1 181 ? -20.25 7 0.335 1 94.06 181 ASN A O 1
ATOM 1453 N N . PHE A 1 182 ? -21.406 6.711 -1.563 1 94 182 PHE A N 1
ATOM 1454 C CA . PHE A 1 182 ? -22.297 7.84 -1.299 1 94 182 PHE A CA 1
ATOM 1455 C C . PHE A 1 182 ? -23.125 7.59 -0.049 1 94 182 PHE A C 1
ATOM 1457 O O . PHE A 1 182 ? -23.453 8.523 0.688 1 94 182 PHE A O 1
ATOM 1464 N N . ALA A 1 183 ? -23.5 6.344 0.126 1 95.44 183 ALA A N 1
ATOM 1465 C CA . ALA A 1 183 ? -24.297 6.02 1.307 1 95.44 183 ALA A CA 1
ATOM 1466 C C . ALA A 1 183 ? -23.562 6.406 2.588 1 95.44 183 ALA A C 1
ATOM 1468 O O . ALA A 1 183 ? -24.156 6.965 3.51 1 95.44 183 ALA A O 1
ATOM 1469 N N . LEU A 1 184 ? -22.281 6.156 2.621 1 96.06 184 LEU A N 1
ATOM 1470 C CA . LEU A 1 184 ? -21.484 6.527 3.785 1 96.06 184 LEU A CA 1
ATOM 1471 C C . LEU A 1 184 ? -21.422 8.039 3.941 1 96.06 184 LEU A C 1
ATOM 1473 O O . LEU A 1 184 ? -21.578 8.562 5.051 1 96.06 184 LEU A O 1
ATOM 1477 N N . LEU A 1 185 ? -21.203 8.758 2.865 1 96.88 185 LEU A N 1
ATOM 1478 C CA . LEU A 1 185 ? -21.203 10.219 2.914 1 96.88 185 LEU A CA 1
ATOM 1479 C C . LEU A 1 185 ? -22.516 10.75 3.469 1 96.88 185 LEU A C 1
ATOM 1481 O O . LEU A 1 185 ? -22.516 11.648 4.316 1 96.88 185 LEU A O 1
ATOM 1485 N N . HIS A 1 186 ? -23.609 10.141 3.006 1 96.69 186 HIS A N 1
ATOM 1486 C CA . HIS A 1 186 ? -24.922 10.555 3.486 1 96.69 186 HIS A CA 1
ATOM 1487 C C . HIS A 1 186 ? -25.078 10.273 4.977 1 96.69 186 HIS A C 1
ATOM 1489 O O . HIS A 1 186 ? -25.656 11.078 5.707 1 96.69 186 HIS A O 1
ATOM 1495 N N . THR A 1 187 ? -24.594 9.172 5.367 1 97.31 187 THR A N 1
ATOM 1496 C CA . THR A 1 187 ? -24.625 8.828 6.785 1 97.31 187 THR A CA 1
ATOM 1497 C C . THR A 1 187 ? -23.891 9.875 7.613 1 97.31 187 THR A C 1
ATOM 1499 O O . THR A 1 187 ? -24.375 10.297 8.664 1 97.31 187 THR A O 1
ATOM 1502 N N . TRP A 1 188 ? -22.703 10.328 7.172 1 97.38 188 TRP A N 1
ATOM 1503 C CA . TRP A 1 188 ? -21.938 11.367 7.855 1 97.38 188 TRP A CA 1
ATOM 1504 C C . TRP A 1 188 ? -22.719 12.672 7.906 1 97.38 188 TRP A C 1
ATOM 1506 O O . TRP A 1 188 ? -22.766 13.336 8.945 1 97.38 188 TRP A O 1
ATOM 1516 N N . GLN A 1 189 ? -23.344 12.969 6.805 1 96.69 189 GLN A N 1
ATOM 1517 C CA . GLN A 1 189 ? -24.094 14.219 6.695 1 96.69 189 GLN A CA 1
ATOM 1518 C C . GLN A 1 189 ? -25.359 14.18 7.551 1 96.69 189 GLN A C 1
ATOM 1520 O O . GLN A 1 189 ? -25.75 15.195 8.141 1 96.69 189 GLN A O 1
ATOM 1525 N N . ALA A 1 190 ? -25.938 13.031 7.617 1 95.38 190 ALA A N 1
ATOM 1526 C CA . ALA A 1 190 ? -27.203 12.859 8.344 1 95.38 190 ALA A CA 1
ATOM 1527 C C . ALA A 1 190 ? -27 13.078 9.844 1 95.38 190 ALA A C 1
ATOM 1529 O O . ALA A 1 190 ? -27.938 13.414 10.555 1 95.38 190 ALA A O 1
ATOM 1530 N N . ARG A 1 191 ? -25.828 12.93 10.336 1 93.56 191 ARG A N 1
ATOM 1531 C CA . ARG A 1 191 ? -25.516 13.188 11.734 1 93.56 191 ARG A CA 1
ATOM 1532 C C . ARG A 1 191 ? -25.781 14.648 12.102 1 93.56 191 ARG A C 1
ATOM 1534 O O . ARG A 1 191 ? -25.953 14.977 13.273 1 93.56 191 ARG A O 1
ATOM 1541 N N . HIS A 1 192 ? -25.688 15.508 11.188 1 93.06 192 HIS A N 1
ATOM 1542 C CA . HIS A 1 192 ? -25.734 16.938 11.453 1 93.06 192 HIS A CA 1
ATOM 1543 C C . HIS A 1 192 ? -26.969 17.578 10.836 1 93.06 192 HIS A C 1
ATOM 1545 O O . HIS A 1 192 ? -27.25 18.766 11.055 1 93.06 192 HIS A O 1
ATOM 1551 N N . GLY A 1 193 ? -27.578 16.797 9.867 1 74 193 GLY A N 1
ATOM 1552 C CA . GLY A 1 193 ? -28.812 17.266 9.227 1 74 193 GLY A CA 1
ATOM 1553 C C . GLY A 1 193 ? -30.062 16.828 9.961 1 74 193 GLY A C 1
ATOM 1554 O O . GLY A 1 193 ? -30.234 15.641 10.242 1 74 193 GLY A O 1
ATOM 1555 N N . GLY A 1 194 ? -30.516 17.328 10.883 1 53.62 194 GLY A N 1
ATOM 1556 C CA . GLY A 1 194 ? -31.922 17.156 11.195 1 53.62 194 GLY A CA 1
ATOM 1557 C C . GLY A 1 194 ? -32.781 16.859 9.977 1 53.62 194 GLY A C 1
ATOM 1558 O O . GLY A 1 194 ? -32.312 17.016 8.844 1 53.62 194 GLY A O 1
ATOM 1559 N N . ALA A 1 195 ? -34.219 16.297 10 1 42.41 195 ALA A N 1
ATOM 1560 C CA . ALA A 1 195 ? -35.406 16 9.164 1 42.41 195 ALA A CA 1
ATOM 1561 C C . ALA A 1 195 ? -35.562 17.047 8.07 1 42.41 195 ALA A C 1
ATOM 1563 O O . ALA A 1 195 ? -36.312 18.016 8.234 1 42.41 195 ALA A O 1
ATOM 1564 N N . ARG A 1 196 ? -34.812 17.688 7.457 1 41.91 196 ARG A N 1
ATOM 1565 C CA . ARG A 1 196 ? -35.594 18.469 6.484 1 41.91 196 ARG A CA 1
ATOM 1566 C C . ARG A 1 196 ? -36.438 17.547 5.609 1 41.91 196 ARG A C 1
ATOM 1568 O O . ARG A 1 196 ? -36.031 16.453 5.262 1 41.91 196 ARG A O 1
ATOM 1575 N N . ARG A 1 197 ? -37.844 17.766 5.527 1 36.47 197 ARG A N 1
ATOM 1576 C CA . ARG A 1 197 ? -39 17.234 4.852 1 36.47 197 ARG A CA 1
ATOM 1577 C C . ARG A 1 197 ? -38.719 16.953 3.383 1 36.47 197 ARG A C 1
ATOM 1579 O O . ARG A 1 197 ? -38.344 17.859 2.641 1 36.47 197 ARG A O 1
ATOM 1586 N N . LEU A 1 198 ? -38.031 15.953 3.025 1 35.03 198 LEU A N 1
ATOM 1587 C CA . LEU A 1 198 ? -38.125 15.586 1.616 1 35.03 198 LEU A CA 1
ATOM 1588 C C . LEU A 1 198 ? -39.469 16.016 1.033 1 35.03 198 LEU A C 1
ATOM 1590 O O . LEU A 1 198 ? -40.5 15.414 1.321 1 35.03 198 LEU A O 1
ATOM 1594 N N . ASN A 1 199 ? -39.781 17.281 1.051 1 27.67 199 ASN A N 1
ATOM 1595 C CA . ASN A 1 199 ? -40.906 17.688 0.203 1 27.67 199 ASN A CA 1
ATOM 1596 C C . ASN A 1 199 ? -40.688 17.25 -1.244 1 27.67 199 ASN A C 1
ATOM 1598 O O . ASN A 1 199 ? -40.844 18.047 -2.168 1 27.67 199 ASN A O 1
ATOM 1602 N N . ILE A 1 200 ? -39.938 16.047 -1.583 1 22.73 200 ILE A N 1
ATOM 1603 C CA . ILE A 1 200 ? -40.531 15.633 -2.838 1 22.73 200 ILE A CA 1
ATOM 1604 C C . ILE A 1 200 ? -41.969 15.125 -2.572 1 22.73 200 ILE A C 1
ATOM 1606 O O . ILE A 1 200 ? -42.219 14.492 -1.547 1 22.73 200 ILE A O 1
ATOM 1610 N N . MET B 1 1 ? 34.344 20.453 9.914 1 42.62 1 MET B N 1
ATOM 1611 C CA . MET B 1 1 ? 34.5 19.141 9.289 1 42.62 1 MET B CA 1
ATOM 1612 C C . MET B 1 1 ? 34.062 19.172 7.824 1 42.62 1 MET B C 1
ATOM 1614 O O . MET B 1 1 ? 33 19.672 7.504 1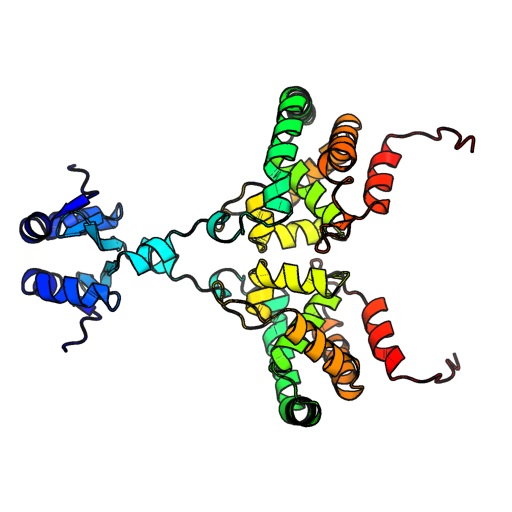 42.62 1 MET B O 1
ATOM 1618 N N . GLU B 1 2 ? 34.969 19.188 6.902 1 54.16 2 GLU B N 1
ATOM 1619 C CA . GLU B 1 2 ? 34.75 19.391 5.473 1 54.16 2 GLU B CA 1
ATOM 1620 C C . GLU B 1 2 ? 33.594 18.516 4.961 1 54.16 2 GLU B C 1
ATOM 1622 O O . GLU B 1 2 ? 33.562 17.312 5.266 1 54.16 2 GLU B O 1
ATOM 1627 N N . SER B 1 3 ? 32.469 19 4.676 1 68.81 3 SER B N 1
ATOM 1628 C CA . SER B 1 3 ? 31.266 18.297 4.266 1 68.81 3 SER B CA 1
ATOM 1629 C C . SER B 1 3 ? 31.453 17.609 2.922 1 68.81 3 SER B C 1
ATOM 1631 O O . SER B 1 3 ? 31.766 18.25 1.919 1 68.81 3 SER B O 1
ATOM 1633 N N . TYR B 1 4 ? 32.062 16.375 2.936 1 83.88 4 TYR B N 1
ATOM 1634 C CA . TYR B 1 4 ? 32.25 15.609 1.708 1 83.88 4 TYR B CA 1
ATOM 1635 C C . TYR B 1 4 ? 30.906 15.133 1.154 1 83.88 4 TYR B C 1
ATOM 1637 O O . TYR B 1 4 ? 30.344 14.156 1.645 1 83.88 4 TYR B O 1
ATOM 1645 N N . SER B 1 5 ? 30.25 15.977 0.362 1 88.12 5 SER B N 1
ATOM 1646 C CA . SER B 1 5 ? 29.016 15.523 -0.255 1 88.12 5 SER B CA 1
ATOM 1647 C C . SER B 1 5 ? 29.25 15.047 -1.687 1 88.12 5 SER B C 1
ATOM 1649 O O . SER B 1 5 ? 28.609 14.102 -2.145 1 88.12 5 SER B O 1
ATOM 1651 N N . LYS B 1 6 ? 30.219 15.742 -2.262 1 93.06 6 LYS B N 1
ATOM 1652 C CA . LYS B 1 6 ? 30.625 15.422 -3.629 1 93.06 6 LYS B CA 1
ATOM 1653 C C . LYS B 1 6 ? 32.156 15.469 -3.785 1 93.06 6 LYS B C 1
ATOM 1655 O O . LYS B 1 6 ? 32.781 16.469 -3.447 1 93.06 6 LYS B O 1
ATOM 1660 N N . VAL B 1 7 ? 32.688 14.352 -4.285 1 95 7 VAL B N 1
ATOM 1661 C CA . VAL B 1 7 ? 34.156 14.32 -4.426 1 95 7 VAL B CA 1
ATOM 1662 C C . VAL B 1 7 ? 34.531 13.711 -5.773 1 95 7 VAL B C 1
ATOM 1664 O O . VAL B 1 7 ? 33.812 12.852 -6.293 1 95 7 VAL B O 1
ATOM 1667 N N . GLY B 1 8 ? 35.625 14.227 -6.348 1 93.56 8 GLY B N 1
ATOM 1668 C CA . GLY B 1 8 ? 36.156 13.578 -7.531 1 93.56 8 GLY B CA 1
ATOM 1669 C C . GLY B 1 8 ? 37 12.367 -7.211 1 93.56 8 GLY B C 1
ATOM 1670 O O . GLY B 1 8 ? 37.344 12.125 -6.047 1 93.56 8 GLY B O 1
ATOM 1671 N N . MET B 1 9 ? 37.375 11.625 -8.258 1 91.81 9 MET B N 1
ATOM 1672 C CA . MET B 1 9 ? 38.156 10.406 -8.086 1 91.81 9 MET B CA 1
ATOM 1673 C C . MET B 1 9 ? 39.531 10.727 -7.496 1 91.81 9 MET B C 1
ATOM 1675 O O . MET B 1 9 ? 40.031 9.977 -6.66 1 91.81 9 MET B O 1
ATOM 1679 N N . GLN B 1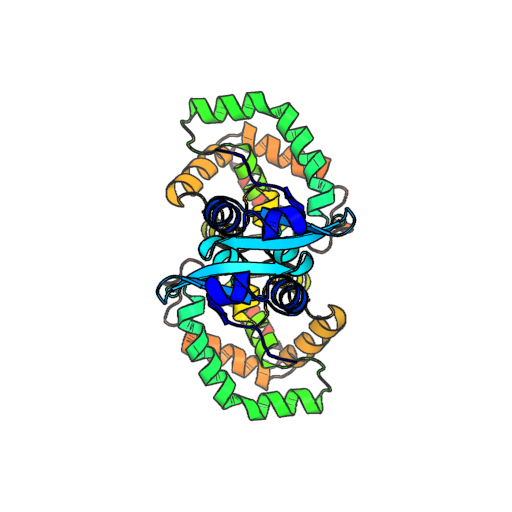 10 ? 40.125 11.773 -7.871 1 92 10 GLN B N 1
ATOM 1680 C CA . GLN B 1 10 ? 41.438 12.164 -7.371 1 92 10 GLN B CA 1
ATOM 1681 C C . GLN B 1 10 ? 41.375 12.508 -5.887 1 92 10 GLN B C 1
ATOM 1683 O O . GLN B 1 10 ? 42.25 12.078 -5.117 1 92 10 GLN B O 1
ATOM 1688 N N . GLU B 1 11 ? 40.375 13.273 -5.633 1 94.38 11 GLU B N 1
ATOM 1689 C CA . GLU B 1 11 ? 40.219 13.617 -4.223 1 94.38 11 GLU B CA 1
ATOM 1690 C C . GLU B 1 11 ? 39.938 12.383 -3.375 1 94.38 11 GLU B C 1
ATOM 1692 O O . GLU B 1 11 ? 40.469 12.258 -2.264 1 94.38 11 GLU B O 1
ATOM 1697 N N . LEU B 1 12 ? 39.062 11.492 -3.844 1 94.38 12 LEU B N 1
ATOM 1698 C CA . LEU B 1 12 ? 38.781 10.234 -3.15 1 94.38 12 LEU B CA 1
ATOM 1699 C C . LEU B 1 12 ? 40.094 9.453 -2.914 1 94.38 12 LEU B C 1
ATOM 1701 O O . LEU B 1 12 ? 40.312 8.961 -1.811 1 94.38 12 LEU B O 1
ATOM 1705 N N . ASP B 1 13 ? 40.906 9.422 -3.896 1 92.62 13 ASP B N 1
ATOM 1706 C CA . ASP B 1 13 ? 42.188 8.703 -3.797 1 92.62 13 ASP B CA 1
ATOM 1707 C C . ASP B 1 13 ? 43.094 9.336 -2.75 1 92.62 13 ASP B C 1
ATOM 1709 O O . ASP B 1 13 ? 43.719 8.625 -1.956 1 92.62 13 ASP B O 1
ATOM 1713 N N . GLN B 1 14 ? 43.156 10.617 -2.625 1 94.06 14 GLN B N 1
ATOM 1714 C CA . GLN B 1 14 ? 44.062 11.359 -1.765 1 94.06 14 GLN B CA 1
ATOM 1715 C C . GLN B 1 14 ? 43.594 11.359 -0.317 1 94.06 14 GLN B C 1
ATOM 1717 O O . GLN B 1 14 ? 44.375 11.438 0.612 1 94.06 14 GLN B O 1
ATOM 1722 N N . ARG B 1 15 ? 42.281 11.289 -0.209 1 95.31 15 ARG B N 1
ATOM 1723 C CA . ARG B 1 15 ? 41.688 11.422 1.124 1 95.31 15 ARG B CA 1
ATOM 1724 C C . ARG B 1 15 ? 40.719 10.289 1.411 1 95.31 15 ARG B C 1
ATOM 1726 O O . ARG B 1 15 ? 39.625 10.523 1.95 1 95.31 15 ARG B O 1
ATOM 1733 N N . LEU B 1 16 ? 41.094 9.141 1.006 1 94.12 16 LEU B N 1
ATOM 1734 C CA . LEU B 1 16 ? 40.188 7.984 1.046 1 94.12 16 LEU B CA 1
ATOM 1735 C C . LEU B 1 16 ? 39.656 7.77 2.453 1 94.12 16 LEU B C 1
ATOM 1737 O O . LEU B 1 16 ? 38.438 7.699 2.648 1 94.12 16 LEU B O 1
ATOM 1741 N N . SER B 1 17 ? 40.562 7.695 3.438 1 92.44 17 SER B N 1
ATOM 1742 C CA . SER B 1 17 ? 40.125 7.383 4.801 1 92.44 17 SER B CA 1
ATOM 1743 C C . SER B 1 17 ? 39.156 8.43 5.34 1 92.44 17 SER B C 1
ATOM 1745 O O . SER B 1 17 ? 38.156 8.094 5.965 1 92.44 17 SER B O 1
ATOM 1747 N N . LYS B 1 18 ? 39.438 9.648 5.09 1 94.5 18 LYS B N 1
ATOM 1748 C CA . LYS B 1 18 ? 38.594 10.742 5.559 1 94.5 18 LYS B CA 1
ATOM 1749 C C . LYS B 1 18 ? 37.219 10.703 4.871 1 94.5 18 LYS B C 1
ATOM 1751 O O . LYS B 1 18 ? 36.188 10.93 5.508 1 94.5 18 LYS B O 1
ATOM 1756 N N . ILE B 1 19 ? 37.188 10.414 3.604 1 94.88 19 ILE B N 1
ATOM 1757 C CA . ILE B 1 19 ? 35.969 10.414 2.816 1 94.88 19 ILE B CA 1
ATOM 1758 C C . ILE B 1 19 ? 35.094 9.227 3.219 1 94.88 19 ILE B C 1
ATOM 1760 O O . ILE B 1 19 ? 33.875 9.352 3.361 1 94.88 19 ILE B O 1
ATOM 1764 N N . VAL B 1 20 ? 35.688 8.102 3.408 1 93.94 20 VAL B N 1
ATOM 1765 C CA . VAL B 1 20 ? 34.969 6.918 3.848 1 93.94 20 VAL B CA 1
ATOM 1766 C C . VAL B 1 20 ? 34.375 7.164 5.227 1 93.94 20 VAL B C 1
ATOM 1768 O O . VAL B 1 20 ? 33.219 6.777 5.488 1 93.94 20 VAL B O 1
ATOM 1771 N N . GLU B 1 21 ? 35.125 7.824 6.109 1 93.44 21 GLU B N 1
ATOM 1772 C CA . GLU B 1 21 ? 34.594 8.172 7.426 1 93.44 21 GLU B CA 1
ATOM 1773 C C . GLU B 1 21 ? 33.438 9.133 7.316 1 93.44 21 GLU B C 1
ATOM 1775 O O . GLU B 1 21 ? 32.438 8.977 8.016 1 93.44 21 GLU B O 1
ATOM 1780 N N . ALA B 1 22 ? 33.531 10.086 6.438 1 94.75 22 ALA B N 1
ATOM 1781 C CA . ALA B 1 22 ? 32.469 11.039 6.207 1 94.75 22 ALA B CA 1
ATOM 1782 C C . ALA B 1 22 ? 31.219 10.344 5.672 1 94.75 22 ALA B C 1
ATOM 1784 O O . ALA B 1 22 ? 30.094 10.703 6.031 1 94.75 22 ALA B O 1
ATOM 1785 N N . ALA B 1 23 ? 31.391 9.352 4.859 1 95.19 23 ALA B N 1
ATOM 1786 C CA . ALA B 1 23 ? 30.297 8.625 4.215 1 95.19 23 ALA B CA 1
ATOM 1787 C C . ALA B 1 23 ? 29.484 7.836 5.234 1 95.19 23 ALA B C 1
ATOM 1789 O O . ALA B 1 23 ? 28.344 7.453 4.969 1 95.19 23 ALA B O 1
ATOM 1790 N N . ARG B 1 24 ? 30.047 7.531 6.371 1 93.31 24 ARG B N 1
ATOM 1791 C CA . ARG B 1 24 ? 29.312 6.836 7.43 1 93.31 24 ARG B CA 1
ATOM 1792 C C . ARG B 1 24 ? 28.234 7.727 8.023 1 93.31 24 ARG B C 1
ATOM 1794 O O . ARG B 1 24 ? 27.266 7.23 8.602 1 93.31 24 ARG B O 1
ATOM 1801 N N . LYS B 1 25 ? 28.469 9.047 7.871 1 92.94 25 LYS B N 1
ATOM 1802 C CA . LYS B 1 25 ? 27.516 10 8.414 1 92.94 25 LYS B CA 1
ATOM 1803 C C . LYS B 1 25 ? 26.5 10.438 7.352 1 92.94 25 LYS B C 1
ATOM 1805 O O . LYS B 1 25 ? 25.312 10.57 7.633 1 92.94 25 LYS B O 1
ATOM 1810 N N . LYS B 1 26 ? 26.984 10.711 6.18 1 93.75 26 LYS B N 1
ATOM 1811 C CA . LYS B 1 26 ? 26.156 11.125 5.043 1 93.75 26 LYS B CA 1
ATOM 1812 C C . LYS B 1 26 ? 26.703 10.555 3.736 1 93.75 26 LYS B C 1
ATOM 1814 O O . LYS B 1 26 ? 27.922 10.555 3.506 1 93.75 26 LYS B O 1
ATOM 1819 N N . PRO B 1 27 ? 25.781 10.148 2.867 1 94.75 27 PRO B N 1
ATOM 1820 C CA . PRO B 1 27 ? 26.234 9.602 1.588 1 94.75 27 PRO B CA 1
ATOM 1821 C C . PRO B 1 27 ? 27.156 10.562 0.829 1 94.75 27 PRO B C 1
ATOM 1823 O O . PRO B 1 27 ? 26.922 11.773 0.833 1 94.75 27 PRO B O 1
ATOM 1826 N N . VAL B 1 28 ? 28.156 10 0.224 1 96.25 28 VAL B N 1
ATOM 1827 C CA . VAL B 1 28 ? 29.125 10.781 -0.545 1 96.25 28 VAL B CA 1
ATOM 1828 C C . VAL B 1 28 ? 29.062 10.375 -2.016 1 96.25 28 VAL B C 1
ATOM 1830 O O . VAL B 1 28 ? 29.172 9.195 -2.344 1 96.25 28 VAL B O 1
ATOM 1833 N N . SER B 1 29 ? 28.875 11.375 -2.859 1 96 29 SER B N 1
ATOM 1834 C CA . SER B 1 29 ? 28.859 11.133 -4.297 1 96 29 SER B CA 1
ATOM 1835 C C . SER B 1 29 ? 30.25 11.266 -4.898 1 96 29 SER B C 1
ATOM 1837 O O . SER B 1 29 ? 30.953 12.25 -4.656 1 96 29 SER B O 1
ATOM 1839 N N . VAL B 1 30 ? 30.656 10.258 -5.609 1 95.88 30 VAL B N 1
ATOM 1840 C CA . VAL B 1 30 ? 31.938 10.289 -6.32 1 95.88 30 VAL B CA 1
ATOM 1841 C C . VAL B 1 30 ? 31.688 10.586 -7.797 1 95.88 30 VAL B C 1
ATOM 1843 O O . VAL B 1 30 ? 30.984 9.844 -8.484 1 95.88 30 VAL B O 1
ATOM 1846 N N . TYR B 1 31 ? 32.312 11.578 -8.266 1 93.69 31 TYR B N 1
ATOM 1847 C CA . TYR B 1 31 ? 32.094 12.047 -9.633 1 93.69 31 TYR B CA 1
ATOM 1848 C C . TYR B 1 31 ? 33.281 11.68 -10.523 1 93.69 31 TYR B C 1
ATOM 1850 O O . TYR B 1 31 ? 34.438 11.641 -10.062 1 93.69 31 TYR B O 1
ATOM 1858 N N . ARG B 1 32 ? 33 11.391 -11.703 1 87.75 32 ARG B N 1
ATOM 1859 C CA . ARG B 1 32 ? 33.969 11.219 -12.773 1 87.75 32 ARG B CA 1
ATOM 1860 C C . ARG B 1 32 ? 33.5 11.945 -14.039 1 87.75 32 ARG B C 1
ATOM 1862 O O . ARG B 1 32 ? 32.375 11.742 -14.516 1 87.75 32 ARG B O 1
ATOM 1869 N N . TYR B 1 33 ? 34.281 12.789 -14.586 1 87.25 33 TYR B N 1
ATOM 1870 C CA . TYR B 1 33 ? 34 13.562 -15.789 1 87.25 33 TYR B CA 1
ATOM 1871 C C . TYR B 1 33 ? 32.75 14.391 -15.625 1 87.25 33 TYR B C 1
ATOM 1873 O O . TYR B 1 33 ? 31.891 14.422 -16.516 1 87.25 33 TYR B O 1
ATOM 1881 N N . GLY B 1 34 ? 32.469 14.867 -14.469 1 86.12 34 GLY B N 1
ATOM 1882 C CA . GLY B 1 34 ? 31.375 15.812 -14.227 1 86.12 34 GLY B CA 1
ATOM 1883 C C . GLY B 1 34 ? 30.062 15.133 -13.906 1 86.12 34 GLY B C 1
ATOM 1884 O O . GLY B 1 34 ? 29.047 15.812 -13.672 1 86.12 34 GLY B O 1
ATOM 1885 N N . ALA B 1 35 ? 30 13.836 -13.906 1 90.62 35 ALA B N 1
ATOM 1886 C CA . ALA B 1 35 ? 28.766 13.133 -13.594 1 90.62 35 ALA B CA 1
ATOM 1887 C C . ALA B 1 35 ? 28.953 12.195 -12.406 1 90.62 35 ALA B C 1
ATOM 1889 O O . ALA B 1 35 ? 30.047 11.68 -12.18 1 90.62 35 ALA B O 1
ATOM 1890 N N . PRO B 1 36 ? 27.891 12.078 -11.641 1 90.81 36 PRO B N 1
ATOM 1891 C CA . PRO B 1 36 ? 27.984 11.094 -10.555 1 90.81 36 PRO B CA 1
ATOM 1892 C C . PRO B 1 36 ? 28.281 9.688 -11.062 1 90.81 36 PRO B C 1
ATOM 1894 O O . PRO B 1 36 ? 27.688 9.234 -12.039 1 90.81 36 PRO B O 1
ATOM 1897 N N . TRP B 1 37 ? 29.234 9.109 -10.453 1 91.5 37 TRP B N 1
ATOM 1898 C CA . TRP B 1 37 ? 29.719 7.801 -10.891 1 91.5 37 TRP B CA 1
ATOM 1899 C C . TRP B 1 37 ? 29.312 6.715 -9.891 1 91.5 37 TRP B C 1
ATOM 1901 O O . TRP B 1 37 ? 28.578 5.789 -10.234 1 91.5 37 TRP B O 1
ATOM 1911 N N . VAL B 1 38 ? 29.734 6.82 -8.641 1 96.44 38 VAL B N 1
ATOM 1912 C CA . VAL B 1 38 ? 29.344 5.906 -7.562 1 96.44 38 VAL B CA 1
ATOM 1913 C C . VAL B 1 38 ? 29.062 6.699 -6.289 1 96.44 38 VAL B C 1
ATOM 1915 O O . VAL B 1 38 ? 29.297 7.91 -6.238 1 96.44 38 VAL B O 1
ATOM 1918 N N . TRP B 1 39 ? 28.469 5.996 -5.383 1 96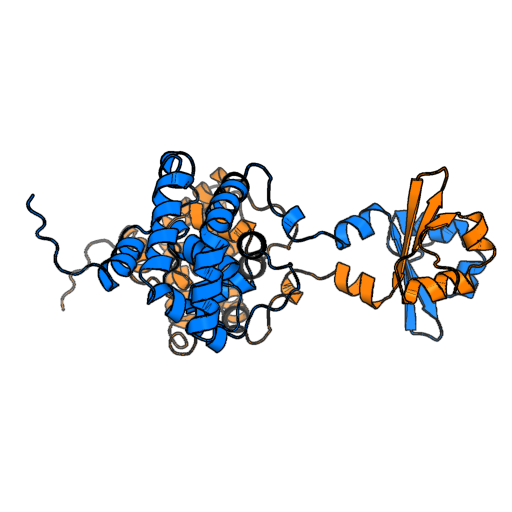.44 39 TRP B N 1
ATOM 1919 C CA . TRP B 1 39 ? 28.219 6.551 -4.055 1 96.44 39 TRP B CA 1
ATOM 1920 C C . TRP B 1 39 ? 28.875 5.703 -2.975 1 96.44 39 TRP B C 1
ATOM 1922 O O . TRP B 1 39 ? 28.969 4.48 -3.105 1 96.44 39 TRP B O 1
ATOM 1932 N N . ILE B 1 40 ? 29.344 6.336 -2.072 1 96.75 40 ILE B N 1
ATOM 1933 C CA . ILE B 1 40 ? 29.766 5.68 -0.844 1 96.75 40 ILE B CA 1
ATOM 1934 C C . ILE B 1 40 ? 28.766 5.953 0.27 1 96.75 40 ILE B C 1
ATOM 1936 O O . ILE B 1 40 ? 28.484 7.109 0.589 1 96.75 40 ILE B O 1
ATOM 1940 N N . VAL B 1 41 ? 28.219 4.91 0.767 1 96.19 41 VAL B N 1
ATOM 1941 C CA . VAL B 1 41 ? 27.125 5.055 1.729 1 96.19 41 VAL B CA 1
ATOM 1942 C C . VAL B 1 41 ? 27.375 4.152 2.936 1 96.19 41 VAL B C 1
ATOM 1944 O O . VAL B 1 41 ? 28.094 3.148 2.83 1 96.19 41 VAL B O 1
ATOM 1947 N N . SER B 1 42 ? 26.797 4.496 4.031 1 94.75 42 SER B N 1
ATOM 1948 C CA . SER B 1 42 ? 26.969 3.713 5.25 1 94.75 42 SER B CA 1
ATOM 1949 C C . SER B 1 42 ? 26.297 2.354 5.133 1 94.75 42 SER B C 1
ATOM 1951 O O . SER B 1 42 ? 25.406 2.162 4.285 1 94.75 42 SER B O 1
ATOM 1953 N N . GLN B 1 43 ? 26.719 1.493 5.961 1 91 43 GLN B N 1
ATOM 1954 C CA . GLN B 1 43 ? 26.062 0.194 6.082 1 91 43 GLN B CA 1
ATOM 1955 C C . GLN B 1 43 ? 24.578 0.353 6.383 1 91 43 GLN B C 1
ATOM 1957 O O . GLN B 1 43 ? 23.75 -0.292 5.75 1 91 43 GLN B O 1
ATOM 1962 N N . GLU B 1 44 ? 24.219 1.191 7.25 1 89.56 44 GLU B N 1
ATOM 1963 C CA . GLU B 1 44 ? 22.844 1.416 7.648 1 89.56 44 GLU B CA 1
ATOM 1964 C C . GLU B 1 44 ? 22.016 1.979 6.496 1 89.56 44 GLU B C 1
ATOM 1966 O O . GLU B 1 44 ? 20.891 1.535 6.254 1 89.56 44 GLU B O 1
ATOM 1971 N N . ASP B 1 45 ? 22.562 2.916 5.812 1 89 45 ASP B N 1
ATOM 1972 C CA . ASP B 1 45 ? 21.844 3.529 4.691 1 89 45 ASP B CA 1
ATOM 1973 C C . ASP B 1 45 ? 21.594 2.512 3.582 1 89 45 ASP B C 1
ATOM 1975 O O . ASP B 1 45 ? 20.484 2.457 3.029 1 89 45 ASP B O 1
ATOM 1979 N N . TRP B 1 46 ? 22.547 1.757 3.305 1 89.62 46 TRP B N 1
ATOM 1980 C CA . TRP B 1 46 ? 22.422 0.803 2.207 1 89.62 46 TRP B CA 1
ATOM 1981 C C . TRP B 1 46 ? 21.469 -0.328 2.568 1 89.62 46 TRP B C 1
ATOM 1983 O O . TRP B 1 46 ? 20.625 -0.714 1.761 1 89.62 46 TRP B O 1
ATOM 1993 N N . GLN B 1 47 ? 21.578 -0.913 3.771 1 84.25 47 GLN B N 1
ATOM 1994 C CA . GLN B 1 47 ? 20.656 -1.95 4.219 1 84.25 47 GLN B CA 1
ATOM 1995 C C . GLN B 1 47 ? 19.219 -1.441 4.219 1 84.25 47 GLN B C 1
ATOM 1997 O O . GLN B 1 47 ? 18.281 -2.182 3.885 1 84.25 47 GLN B O 1
ATOM 2002 N N . GLY B 1 48 ? 19.078 -0.245 4.59 1 81.38 48 GLY B N 1
ATOM 2003 C CA . GLY B 1 48 ? 17.75 0.374 4.543 1 81.38 48 GLY B CA 1
ATOM 2004 C C . GLY B 1 48 ? 17.203 0.5 3.137 1 81.38 48 GLY B C 1
ATOM 2005 O O . GLY B 1 48 ? 16 0.332 2.922 1 81.38 48 GLY B O 1
ATOM 2006 N N . ALA B 1 49 ? 18.094 0.704 2.248 1 79.12 49 ALA B N 1
ATOM 2007 C CA . ALA B 1 49 ? 17.703 0.901 0.854 1 79.12 49 ALA B CA 1
ATOM 2008 C C . ALA B 1 49 ? 17.375 -0.428 0.183 1 79.12 49 ALA B C 1
ATOM 2010 O O . ALA B 1 49 ? 16.688 -0.461 -0.842 1 79.12 49 ALA B O 1
ATOM 2011 N N . LEU B 1 50 ? 17.891 -1.521 0.708 1 78.06 50 LEU B N 1
ATOM 2012 C CA . LEU B 1 50 ? 17.719 -2.838 0.109 1 78.06 50 LEU B CA 1
ATOM 2013 C C . LEU B 1 50 ? 16.5 -3.541 0.704 1 78.06 50 LEU B C 1
ATOM 2015 O O . LEU B 1 50 ? 16.281 -4.727 0.446 1 78.06 50 LEU B O 1
ATOM 2019 N N . LYS B 1 51 ? 15.719 -2.803 1.402 1 81.69 51 LYS B N 1
ATOM 2020 C CA . LYS B 1 51 ? 14.586 -3.443 2.061 1 81.69 51 LYS B CA 1
ATOM 2021 C C . LYS B 1 51 ? 13.633 -4.066 1.04 1 81.69 51 LYS B C 1
ATOM 2023 O O . LYS B 1 51 ? 13.297 -3.438 0.034 1 81.69 51 LYS B O 1
ATOM 2028 N N . GLU B 1 52 ? 13.367 -5.316 1.34 1 87.56 52 GLU B N 1
ATOM 2029 C CA . GLU B 1 52 ? 12.375 -6.055 0.559 1 87.56 52 GLU B CA 1
ATOM 2030 C C . GLU B 1 52 ? 10.969 -5.852 1.113 1 87.56 52 GLU B C 1
ATOM 2032 O O . GLU B 1 52 ? 10.805 -5.297 2.201 1 87.56 52 GLU B O 1
ATOM 2037 N N . VAL B 1 53 ? 10.023 -6.254 0.315 1 92.12 53 VAL B N 1
ATOM 2038 C CA . VAL B 1 53 ? 8.633 -6.043 0.696 1 92.12 53 VAL B CA 1
ATOM 2039 C C . VAL B 1 53 ? 8.352 -6.715 2.037 1 92.12 53 VAL B C 1
ATOM 2041 O O . VAL B 1 53 ? 7.594 -6.191 2.855 1 92.12 53 VAL B O 1
ATOM 2044 N N . SER B 1 54 ? 8.977 -7.844 2.281 1 93.44 54 SER B N 1
ATOM 2045 C CA . SER B 1 54 ? 8.766 -8.594 3.514 1 93.44 54 SER B CA 1
ATOM 2046 C C . SER B 1 54 ? 9.211 -7.797 4.734 1 93.44 54 SER B C 1
ATOM 2048 O O . SER B 1 54 ? 8.727 -8.031 5.844 1 93.44 54 SER B O 1
ATOM 2050 N N . SER B 1 55 ? 10.148 -6.906 4.527 1 91.62 55 SER B N 1
ATOM 2051 C CA . SER B 1 55 ? 10.664 -6.117 5.637 1 91.62 55 SER B CA 1
ATOM 2052 C C . SER B 1 55 ? 9.602 -5.168 6.184 1 91.62 55 SER B C 1
ATOM 2054 O O . SER B 1 55 ? 9.734 -4.656 7.297 1 91.62 55 SER B O 1
ATOM 2056 N N . TYR B 1 56 ? 8.539 -4.98 5.43 1 91.88 56 TYR B N 1
ATOM 2057 C CA . TYR B 1 56 ? 7.492 -4.043 5.824 1 91.88 56 TYR B CA 1
ATOM 2058 C C . TYR B 1 56 ? 6.328 -4.77 6.484 1 91.88 56 TYR B C 1
ATOM 2060 O O . TYR B 1 56 ? 5.379 -4.141 6.949 1 91.88 56 TYR B O 1
ATOM 2068 N N . ILE B 1 57 ? 6.395 -6.047 6.566 1 95.62 57 ILE B N 1
ATOM 2069 C CA . ILE B 1 57 ? 5.301 -6.848 7.105 1 95.62 57 ILE B CA 1
ATOM 2070 C C . ILE B 1 57 ? 5.664 -7.348 8.5 1 95.62 57 ILE B C 1
ATOM 2072 O O . ILE B 1 57 ? 6.582 -8.156 8.656 1 95.62 57 ILE B O 1
ATOM 2076 N N . PRO B 1 58 ? 4.949 -6.922 9.5 1 94.25 58 PRO B N 1
ATOM 2077 C CA . PRO B 1 58 ? 5.215 -7.457 10.836 1 94.25 58 PRO B CA 1
ATOM 2078 C C . PRO B 1 58 ? 4.965 -8.961 10.93 1 94.25 58 PRO B C 1
ATOM 2080 O O . PRO B 1 58 ? 3.947 -9.453 10.438 1 94.25 58 PRO B O 1
ATOM 2083 N N . PRO B 1 59 ? 5.867 -9.625 11.609 1 94.31 59 PRO B N 1
ATOM 2084 C CA . PRO B 1 59 ? 5.688 -11.07 11.727 1 94.31 59 PRO B CA 1
ATOM 2085 C C . PRO B 1 59 ? 4.422 -11.453 12.484 1 94.31 59 PRO B C 1
ATOM 2087 O O . PRO B 1 59 ? 3.887 -12.555 12.289 1 94.31 59 PRO B O 1
ATOM 2090 N N . GLY B 1 60 ? 3.908 -10.586 13.336 1 93.88 60 GLY B N 1
ATOM 2091 C CA . GLY B 1 60 ? 2.709 -10.867 14.109 1 93.88 60 GLY B CA 1
ATOM 2092 C C . GLY B 1 60 ? 1.431 -10.469 13.398 1 93.88 60 GLY B C 1
ATOM 2093 O O . GLY B 1 60 ? 0.334 -10.664 13.922 1 93.88 60 GLY B O 1
ATOM 2094 N N . HIS B 1 61 ? 1.521 -10 12.203 1 95.5 61 HIS B N 1
ATOM 2095 C CA . HIS B 1 61 ? 0.324 -9.633 11.461 1 95.5 61 HIS B CA 1
ATOM 2096 C C . HIS B 1 61 ? -0.51 -10.859 11.109 1 95.5 61 HIS B C 1
ATOM 2098 O O . HIS B 1 61 ? 0.039 -11.922 10.797 1 95.5 61 HIS B O 1
ATOM 2104 N N . SER B 1 62 ? -1.777 -10.711 11.062 1 94.88 62 SER B N 1
ATOM 2105 C CA . SER B 1 62 ? -2.705 -11.812 10.828 1 94.88 62 SER B CA 1
ATOM 2106 C C . SER B 1 62 ? -2.395 -12.523 9.516 1 94.88 62 SER B C 1
ATOM 2108 O O . SER B 1 62 ? -2.391 -13.75 9.453 1 94.88 62 SER B O 1
ATOM 2110 N N . LEU B 1 63 ? -2.096 -11.805 8.445 1 96.5 63 LEU B N 1
ATOM 2111 C CA . LEU B 1 63 ? -1.794 -12.422 7.156 1 96.5 63 LEU B CA 1
ATOM 2112 C C . LEU B 1 63 ? -0.48 -13.195 7.219 1 96.5 63 LEU B C 1
ATOM 2114 O O . LEU B 1 63 ? -0.327 -14.227 6.559 1 96.5 63 LEU B O 1
ATOM 2118 N N . ALA B 1 64 ? 0.486 -12.688 7.957 1 96.38 64 ALA B N 1
ATOM 2119 C CA . ALA B 1 64 ? 1.76 -13.383 8.117 1 96.38 64 ALA B CA 1
ATOM 2120 C C . ALA B 1 64 ? 1.575 -14.703 8.859 1 96.38 64 ALA B C 1
ATOM 2122 O O . ALA B 1 64 ? 2.223 -15.695 8.539 1 96.38 64 ALA B O 1
ATOM 2123 N N . LEU B 1 65 ? 0.701 -14.727 9.812 1 94.69 65 LEU B N 1
ATOM 2124 C CA . LEU B 1 65 ? 0.413 -15.922 10.586 1 94.69 65 LEU B CA 1
ATOM 2125 C C . LEU B 1 65 ? -0.337 -16.953 9.75 1 94.69 65 LEU B C 1
ATOM 2127 O O . LEU B 1 65 ? -0.104 -18.156 9.875 1 94.69 65 LEU B O 1
ATOM 2131 N N . LEU B 1 66 ? -1.171 -16.516 8.883 1 96.38 66 LEU B N 1
ATOM 2132 C CA . LEU B 1 66 ? -2.055 -17.391 8.117 1 96.38 66 LEU B CA 1
ATOM 2133 C C . LEU B 1 66 ? -1.358 -17.891 6.859 1 96.38 66 LEU B C 1
ATOM 2135 O O . LEU B 1 66 ? -1.654 -19 6.387 1 96.38 66 LEU B O 1
ATOM 2139 N N . LYS B 1 67 ? -0.401 -17.141 6.336 1 97.31 67 LYS B N 1
ATOM 2140 C CA . LYS B 1 67 ? 0.149 -17.375 5.004 1 97.31 67 LYS B CA 1
ATOM 2141 C C . LYS B 1 67 ? 0.777 -18.766 4.906 1 97.31 67 LYS B C 1
ATOM 2143 O O . LYS B 1 67 ? 0.518 -19.5 3.953 1 97.31 67 LYS B O 1
ATOM 2148 N N . PRO B 1 68 ? 1.544 -19.25 5.93 1 97.5 68 PRO B N 1
ATOM 2149 C CA . PRO B 1 68 ? 2.117 -20.594 5.809 1 97.5 68 PRO B CA 1
ATOM 2150 C C . PRO B 1 68 ? 1.052 -21.672 5.738 1 97.5 68 PRO B C 1
ATOM 2152 O O . PRO B 1 68 ? 1.213 -22.656 5.004 1 97.5 68 PRO B O 1
ATOM 2155 N N . GLN B 1 69 ? -0.023 -21.516 6.438 1 97.31 69 GLN B N 1
ATOM 2156 C CA . GLN B 1 69 ? -1.101 -22.5 6.41 1 97.31 69 GLN B CA 1
ATOM 2157 C C . GLN B 1 69 ? -1.823 -22.484 5.066 1 97.31 69 GLN B C 1
ATOM 2159 O O . GLN B 1 69 ? -2.182 -23.531 4.535 1 97.31 69 GLN B O 1
ATOM 2164 N N . ILE B 1 70 ? -2.02 -21.344 4.559 1 98.31 70 ILE B N 1
ATOM 2165 C CA . ILE B 1 70 ? -2.646 -21.203 3.25 1 98.31 70 ILE B CA 1
ATOM 2166 C C . ILE B 1 70 ? -1.777 -21.859 2.182 1 98.31 70 ILE B C 1
ATOM 2168 O O . ILE B 1 70 ? -2.273 -22.625 1.358 1 98.31 70 ILE B O 1
ATOM 2172 N N . GLU B 1 71 ? -0.498 -21.609 2.266 1 98.44 71 GLU B N 1
ATOM 2173 C CA . GLU B 1 71 ? 0.439 -22.141 1.283 1 98.44 71 GLU B CA 1
ATOM 2174 C C . GLU B 1 71 ? 0.532 -23.656 1.387 1 98.44 71 GLU B C 1
ATOM 2176 O O . GLU B 1 71 ? 0.679 -24.344 0.375 1 98.44 71 GLU B O 1
ATOM 2181 N N . SER B 1 72 ? 0.443 -24.156 2.621 1 98.19 72 SER B N 1
ATOM 2182 C CA . SER B 1 72 ? 0.428 -25.594 2.812 1 98.19 72 SER B CA 1
ATOM 2183 C C . SER B 1 72 ? -0.786 -26.234 2.143 1 98.19 72 SER B C 1
ATOM 2185 O O . SER B 1 72 ? -0.658 -27.234 1.424 1 98.19 72 SER B O 1
ATOM 2187 N N . LEU B 1 73 ? -1.95 -25.609 2.336 1 98.31 73 LEU B N 1
ATOM 2188 C CA . LEU B 1 73 ? -3.174 -26.125 1.729 1 98.31 73 LEU B CA 1
ATOM 2189 C C . LEU B 1 73 ? -3.107 -26.031 0.208 1 98.31 73 LEU B C 1
ATOM 2191 O O . LEU B 1 73 ? -3.496 -26.969 -0.497 1 98.31 73 LEU B O 1
ATOM 2195 N N . LEU B 1 74 ? -2.58 -24.969 -0.313 1 98.56 74 LEU B N 1
ATOM 2196 C CA . LEU B 1 74 ? -2.434 -24.812 -1.755 1 98.56 74 LEU B CA 1
ATOM 2197 C C . LEU B 1 74 ? -1.449 -25.828 -2.322 1 98.56 74 LEU B C 1
ATOM 2199 O O . LEU B 1 74 ? -1.611 -26.281 -3.453 1 98.56 74 LEU B O 1
ATOM 2203 N N . GLY B 1 75 ? -0.439 -26.109 -1.497 1 98.44 75 GLY B N 1
ATOM 2204 C CA . GLY B 1 75 ? 0.493 -27.141 -1.895 1 98.44 75 GLY B CA 1
ATOM 2205 C C . GLY B 1 75 ? -0.17 -28.5 -2.094 1 98.44 75 GLY B C 1
ATOM 2206 O O . GLY B 1 75 ? 0.165 -29.234 -3.029 1 98.44 75 GLY B O 1
ATOM 2207 N N . GLU B 1 76 ? -1.123 -28.797 -1.233 1 98.25 76 GLU B N 1
ATOM 2208 C CA . GLU B 1 76 ? -1.891 -30.031 -1.353 1 98.25 76 GLU B CA 1
ATOM 2209 C C . GLU B 1 76 ? -2.705 -30.047 -2.643 1 98.25 76 GLU B C 1
ATOM 2211 O O . GLU B 1 76 ? -2.986 -31.125 -3.188 1 98.25 76 GLU B O 1
ATOM 2216 N N . GLU B 1 77 ? -3.0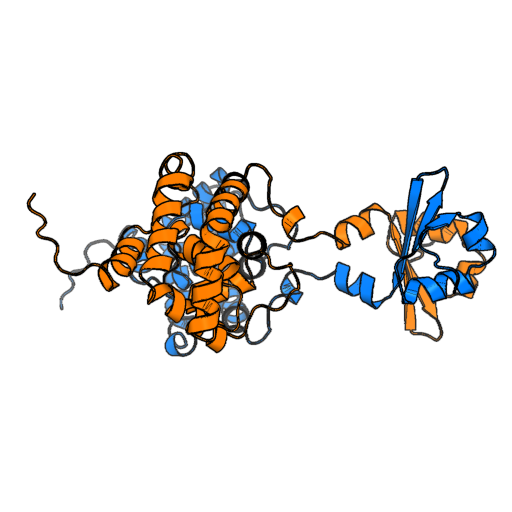84 -28.875 -3.082 1 98.19 77 GLU B N 1
ATOM 2217 C CA . GLU B 1 77 ? -3.982 -28.75 -4.227 1 98.19 77 GLU B CA 1
ATOM 2218 C C . GLU B 1 77 ? -3.219 -28.359 -5.492 1 98.19 77 GLU B C 1
ATOM 2220 O O . GLU B 1 77 ? -3.822 -27.984 -6.496 1 98.19 77 GLU B O 1
ATOM 2225 N N . ALA B 1 78 ? -1.923 -28.453 -5.477 1 97.69 78 ALA B N 1
ATOM 2226 C CA . ALA B 1 78 ? -1.063 -27.922 -6.531 1 97.69 78 ALA B CA 1
ATOM 2227 C C . ALA B 1 78 ? -1.341 -28.609 -7.863 1 97.69 78 ALA B C 1
ATOM 2229 O O . ALA B 1 78 ? -1.386 -27.953 -8.906 1 97.69 78 ALA B O 1
ATOM 2230 N N . LYS B 1 79 ? -1.53 -29.891 -7.875 1 97.62 79 LYS B N 1
ATOM 2231 C CA . LYS B 1 79 ? -1.765 -30.656 -9.102 1 97.62 79 LYS B CA 1
ATOM 2232 C C . LYS B 1 79 ? -3.076 -30.234 -9.758 1 97.62 79 LYS B C 1
ATOM 2234 O O . LYS B 1 79 ? -3.135 -30.062 -10.977 1 97.62 79 LYS B O 1
ATOM 2239 N N . VAL B 1 80 ? -4.086 -30.078 -8.93 1 97.56 80 VAL B N 1
ATOM 2240 C CA . VAL B 1 80 ? -5.402 -29.688 -9.422 1 97.56 80 VAL B CA 1
ATOM 2241 C C . VAL B 1 80 ? -5.324 -28.297 -10.055 1 97.56 80 VAL B C 1
ATOM 2243 O O . VAL B 1 80 ? -5.844 -28.078 -11.148 1 97.56 80 VAL B O 1
ATOM 2246 N N . LEU B 1 81 ? -4.656 -27.406 -9.438 1 98.12 81 LEU B N 1
ATOM 2247 C CA . LEU B 1 81 ? -4.562 -26.016 -9.898 1 98.12 81 LEU B CA 1
ATOM 2248 C C . LEU B 1 81 ? -3.721 -25.938 -11.172 1 98.12 81 LEU B C 1
ATOM 2250 O O . LEU B 1 81 ? -4.055 -25.172 -12.094 1 98.12 81 LEU B O 1
ATOM 2254 N N . SER B 1 82 ? -2.672 -26.734 -11.195 1 97.44 82 SER B N 1
ATOM 2255 C CA . SER B 1 82 ? -1.832 -26.781 -12.391 1 97.44 82 SER B CA 1
ATOM 2256 C C . SER B 1 82 ? -2.6 -27.328 -13.594 1 97.44 82 SER B C 1
ATOM 2258 O O . SER B 1 82 ? -2.463 -26.812 -14.703 1 97.44 82 SER B O 1
ATOM 2260 N N . ALA B 1 83 ? -3.336 -28.344 -13.406 1 98 83 ALA B N 1
ATOM 2261 C CA . ALA B 1 83 ? -4.148 -28.922 -14.469 1 98 83 ALA B CA 1
ATOM 2262 C C . ALA B 1 83 ? -5.18 -27.922 -14.984 1 98 83 ALA B C 1
ATOM 2264 O O . ALA B 1 83 ? -5.375 -27.781 -16.188 1 98 83 ALA B O 1
ATOM 2265 N N . LEU B 1 84 ? -5.832 -27.234 -14.031 1 97.62 84 LEU B N 1
ATOM 2266 C CA . LEU B 1 84 ? -6.816 -26.203 -14.375 1 97.62 84 LEU B CA 1
ATOM 2267 C C . LEU B 1 84 ? -6.188 -25.125 -15.234 1 97.62 84 LEU B C 1
ATOM 2269 O O . LEU B 1 84 ? -6.766 -24.719 -16.25 1 97.62 84 LEU B O 1
ATOM 2273 N N . ALA B 1 85 ? -5 -24.656 -14.883 1 98.25 85 ALA B N 1
ATOM 2274 C CA . ALA B 1 85 ? -4.305 -23.594 -15.609 1 98.25 85 ALA B CA 1
ATOM 2275 C C . ALA B 1 85 ? -3.963 -24.031 -17.031 1 98.25 85 ALA B C 1
ATOM 2277 O O . ALA B 1 85 ? -4.156 -23.281 -17.984 1 98.25 85 ALA B O 1
ATOM 2278 N N . ARG B 1 86 ? -3.518 -25.25 -17.156 1 97.62 86 ARG B N 1
ATOM 2279 C CA . ARG B 1 86 ? -3.154 -25.797 -18.469 1 97.62 86 ARG B CA 1
ATOM 2280 C C . ARG B 1 86 ? -4.383 -25.953 -19.359 1 97.62 86 ARG B C 1
ATOM 2282 O O . ARG B 1 86 ? -4.371 -25.531 -20.516 1 97.62 86 ARG B O 1
ATOM 2289 N N . GLU B 1 87 ? -5.387 -26.516 -18.812 1 97.88 87 GLU B N 1
ATOM 2290 C CA . GLU B 1 87 ? -6.609 -26.797 -19.547 1 97.88 87 GLU B CA 1
ATOM 2291 C C . GLU B 1 87 ? -7.246 -25.531 -20.094 1 97.88 87 GLU B C 1
ATOM 2293 O O . GLU B 1 87 ? -7.809 -25.516 -21.188 1 97.88 87 GLU B O 1
ATOM 2298 N N . HIS B 1 88 ? -7.172 -24.484 -19.375 1 98 88 HIS B N 1
ATOM 2299 C CA . HIS B 1 88 ? -7.895 -23.281 -19.75 1 98 88 HIS B CA 1
ATOM 2300 C C . HIS B 1 88 ? -6.941 -22.219 -20.281 1 98 88 HIS B C 1
ATOM 2302 O O . HIS B 1 88 ? -7.336 -21.062 -20.469 1 98 88 HIS B O 1
ATOM 2308 N N . GLY B 1 89 ? -5.703 -22.547 -20.391 1 97.69 89 GLY B N 1
ATOM 2309 C CA . GLY B 1 89 ? -4.738 -21.656 -21 1 97.69 89 GLY B CA 1
ATOM 2310 C C . GLY B 1 89 ? -4.473 -20.406 -20.172 1 97.69 89 GLY B C 1
ATOM 2311 O O . GLY B 1 89 ? -4.395 -19.297 -20.719 1 97.69 89 GLY B O 1
ATOM 2312 N N . MET B 1 90 ? -4.391 -20.547 -18.875 1 98 90 MET B N 1
ATOM 2313 C CA . MET B 1 90 ? -4.074 -19.406 -18.016 1 98 90 MET B CA 1
ATOM 2314 C C . MET B 1 90 ? -2.652 -18.922 -18.266 1 98 90 MET B C 1
ATOM 2316 O O . MET B 1 90 ? -1.754 -19.719 -18.547 1 98 90 MET B O 1
ATOM 2320 N N . GLN B 1 91 ? -2.434 -17.594 -18.172 1 98.31 91 GLN B N 1
ATOM 2321 C CA . GLN B 1 91 ? -1.118 -17 -18.375 1 98.31 91 GLN B CA 1
ATOM 2322 C C . GLN B 1 91 ? -0.405 -16.766 -17.047 1 98.31 91 GLN B C 1
ATOM 2324 O O . GLN B 1 91 ? 0.825 -16.703 -17 1 98.31 91 GLN B O 1
ATOM 2329 N N . LEU B 1 92 ? -1.162 -16.672 -15.969 1 98.06 92 LEU B N 1
ATOM 2330 C CA . LEU B 1 92 ? -0.602 -16.484 -14.641 1 98.06 92 LEU B CA 1
ATOM 2331 C C . LEU B 1 92 ? -0.734 -17.75 -13.797 1 98.06 92 LEU B C 1
ATOM 2333 O O . LEU B 1 92 ? -1.643 -18.547 -14.023 1 98.06 92 LEU B O 1
ATOM 2337 N N . ALA B 1 93 ? 0.243 -17.875 -12.852 1 97.62 93 ALA B N 1
ATOM 2338 C CA . ALA B 1 93 ? 0.125 -18.984 -11.914 1 97.62 93 ALA B CA 1
ATOM 2339 C C . ALA B 1 93 ? -1.133 -18.859 -11.062 1 97.62 93 ALA B C 1
ATOM 2341 O O . ALA B 1 93 ? -1.498 -17.75 -10.648 1 97.62 93 ALA B O 1
ATOM 2342 N N . PRO B 1 94 ? -1.802 -19.969 -10.75 1 98.38 94 PRO B N 1
ATOM 2343 C CA . PRO B 1 94 ? -3.061 -19.906 -10 1 98.38 94 PRO B CA 1
ATOM 2344 C C . PRO B 1 94 ? -2.865 -19.5 -8.547 1 98.38 94 PRO B C 1
ATOM 2346 O O . PRO B 1 94 ? -3.744 -18.859 -7.957 1 98.38 94 PRO B O 1
ATOM 2349 N N . GLU B 1 95 ? -1.74 -19.812 -7.949 1 98.25 95 GLU B N 1
ATOM 2350 C CA . GLU B 1 95 ? -1.564 -19.625 -6.512 1 98.25 95 GLU B CA 1
ATOM 2351 C C . GLU B 1 95 ? -1.599 -18.156 -6.137 1 98.25 95 GLU B C 1
ATOM 2353 O O . GLU B 1 95 ? -2.344 -17.75 -5.238 1 98.25 95 GLU B O 1
ATOM 2358 N N . PRO B 1 96 ? -0.805 -17.281 -6.871 1 98.31 96 PRO B N 1
ATOM 2359 C CA . PRO B 1 96 ? -0.913 -15.859 -6.551 1 98.31 96 PRO B CA 1
ATOM 2360 C C . PRO B 1 96 ? -2.318 -15.305 -6.773 1 98.31 96 PRO B C 1
ATOM 2362 O O . PRO B 1 96 ? -2.766 -14.43 -6.031 1 98.31 96 PRO B O 1
ATOM 2365 N N . LEU B 1 97 ? -3.051 -15.859 -7.75 1 98.69 97 LEU B N 1
ATOM 2366 C CA . LEU B 1 97 ? -4.402 -15.391 -8.039 1 98.69 97 LEU B CA 1
ATOM 2367 C C . LEU B 1 97 ? -5.367 -15.812 -6.934 1 98.69 97 LEU B C 1
ATOM 2369 O O . LEU B 1 97 ? -6.273 -15.055 -6.57 1 98.69 97 LEU B O 1
ATOM 2373 N N . ILE B 1 98 ? -5.199 -16.969 -6.406 1 98.81 98 ILE B N 1
ATOM 2374 C CA . ILE B 1 98 ? -6.023 -17.406 -5.285 1 98.81 98 ILE B CA 1
ATOM 2375 C C . ILE B 1 98 ? -5.754 -16.531 -4.07 1 98.81 98 ILE B C 1
ATOM 2377 O O . ILE B 1 98 ? -6.684 -16.125 -3.371 1 98.81 98 ILE B O 1
ATOM 2381 N N . HIS B 1 99 ? -4.445 -16.219 -3.828 1 98.81 99 HIS B N 1
ATOM 2382 C CA . HIS B 1 99 ? -4.117 -15.273 -2.768 1 98.81 99 HIS B CA 1
ATOM 2383 C C . HIS B 1 99 ? -4.844 -13.945 -2.969 1 98.81 99 HIS B C 1
ATOM 2385 O O . HIS B 1 99 ? -5.367 -13.367 -2.012 1 98.81 99 HIS B O 1
ATOM 2391 N N . ALA B 1 100 ? -4.891 -13.453 -4.176 1 98.81 100 ALA B N 1
ATOM 2392 C CA . ALA B 1 100 ? -5.57 -12.195 -4.484 1 98.81 100 ALA B CA 1
ATOM 2393 C C . ALA B 1 100 ? -7.062 -12.289 -4.195 1 98.81 100 ALA B C 1
ATOM 2395 O O . ALA B 1 100 ? -7.656 -11.367 -3.629 1 98.81 100 ALA B O 1
ATOM 2396 N N . LEU B 1 101 ? -7.637 -13.406 -4.566 1 98.81 101 LEU B N 1
ATOM 2397 C CA . LEU B 1 101 ? -9.062 -13.617 -4.324 1 98.81 101 LEU B CA 1
ATOM 2398 C C . LEU B 1 101 ? -9.344 -13.719 -2.83 1 98.81 101 LEU B C 1
ATOM 2400 O O . LEU B 1 101 ? -10.391 -13.25 -2.359 1 98.81 101 LEU B O 1
ATOM 2404 N N . LEU B 1 102 ? -8.469 -14.336 -2.08 1 98.44 102 LEU B N 1
ATOM 2405 C CA . LEU B 1 102 ? -8.609 -14.367 -0.627 1 98.44 102 LEU B CA 1
ATOM 2406 C C . LEU B 1 102 ? -8.57 -12.953 -0.052 1 98.44 102 LEU B C 1
ATOM 2408 O O . LEU B 1 102 ? -9.352 -12.625 0.845 1 98.44 102 LEU B O 1
ATOM 2412 N N . LEU B 1 103 ? -7.652 -12.102 -0.562 1 98.19 103 LEU B N 1
ATOM 2413 C CA . LEU B 1 103 ? -7.617 -10.703 -0.14 1 98.19 103 LEU B CA 1
ATOM 2414 C C . LEU B 1 103 ? -8.945 -10.016 -0.424 1 98.19 103 LEU B C 1
ATOM 2416 O O . LEU B 1 103 ? -9.445 -9.258 0.41 1 98.19 103 LEU B O 1
ATOM 2420 N N . GLN B 1 104 ? -9.5 -10.281 -1.62 1 97.81 104 GLN B N 1
ATOM 2421 C CA . GLN B 1 104 ? -10.781 -9.68 -1.985 1 97.81 104 GLN B CA 1
ATOM 2422 C C . GLN B 1 104 ? -11.867 -10.023 -0.965 1 97.81 104 GLN B C 1
ATOM 2424 O O . GLN B 1 104 ? -12.641 -9.164 -0.56 1 97.81 104 GLN B O 1
ATOM 2429 N N . LEU B 1 105 ? -11.883 -11.211 -0.458 1 96.94 105 LEU B N 1
ATOM 2430 C CA . LEU B 1 105 ? -12.836 -11.68 0.54 1 96.94 105 LEU B CA 1
ATOM 2431 C C . LEU B 1 105 ? -12.523 -11.094 1.911 1 96.94 105 LEU B C 1
ATOM 2433 O O . LEU B 1 105 ? -13.406 -10.539 2.57 1 96.94 105 LEU B O 1
ATOM 2437 N N . LEU B 1 106 ? -11.297 -11.219 2.336 1 96 106 LEU B N 1
ATOM 2438 C CA . LEU B 1 106 ? -10.867 -10.875 3.689 1 96 106 LEU B CA 1
ATOM 2439 C C . LEU B 1 106 ? -11.047 -9.383 3.955 1 96 106 LEU B C 1
ATOM 2441 O O . LEU B 1 106 ? -11.367 -8.984 5.074 1 96 106 LEU B O 1
ATOM 2445 N N . TYR B 1 107 ? -10.883 -8.578 2.924 1 95.56 107 TYR B N 1
ATOM 2446 C CA . TYR B 1 107 ? -10.914 -7.129 3.115 1 95.56 107 TYR B CA 1
ATOM 2447 C C . TYR B 1 107 ? -12.133 -6.516 2.43 1 95.56 107 TYR B C 1
ATOM 2449 O O . TYR B 1 107 ? -12.227 -5.293 2.305 1 95.56 107 TYR B O 1
ATOM 2457 N N . ALA B 1 108 ? -13.008 -7.281 1.918 1 94.12 108 ALA B N 1
ATOM 2458 C CA . ALA B 1 108 ? -14.258 -6.855 1.287 1 94.12 108 ALA B CA 1
ATOM 2459 C C . ALA B 1 108 ? -13.992 -5.828 0.19 1 94.12 108 ALA B C 1
ATOM 2461 O O . ALA B 1 108 ? -14.625 -4.77 0.159 1 94.12 108 ALA B O 1
ATOM 2462 N N . ILE B 1 109 ? -13.078 -6.164 -0.706 1 94.69 109 ILE B N 1
ATOM 2463 C CA . ILE B 1 109 ? -12.758 -5.281 -1.822 1 94.69 109 ILE B CA 1
ATOM 2464 C C . ILE B 1 109 ? -13.844 -5.391 -2.893 1 94.69 109 ILE B C 1
ATOM 2466 O O . ILE B 1 109 ? -14.117 -6.48 -3.393 1 94.69 109 ILE B O 1
ATOM 2470 N N . PRO B 1 110 ? -14.469 -4.34 -3.318 1 91.31 110 PRO B N 1
ATOM 2471 C CA . PRO B 1 110 ? -15.75 -4.344 -4.027 1 91.31 110 PRO B CA 1
ATOM 2472 C C . PRO B 1 110 ? -15.633 -4.859 -5.461 1 91.31 110 PRO B C 1
ATOM 2474 O O . PRO B 1 110 ? -16.625 -5.312 -6.043 1 91.31 110 PRO B O 1
ATOM 2477 N N . SER B 1 111 ? -14.477 -4.773 -6.137 1 92.19 111 SER B N 1
ATOM 2478 C CA . SER B 1 111 ? -14.375 -5.121 -7.551 1 92.19 111 SER B CA 1
ATOM 2479 C C . SER B 1 111 ? -12.969 -5.602 -7.902 1 92.19 111 SER B C 1
ATOM 2481 O O . SER B 1 111 ? -12.023 -5.375 -7.148 1 92.19 111 SER B O 1
ATOM 2483 N N . GLU B 1 112 ? -12.945 -6.301 -9.055 1 93.94 112 GLU B N 1
ATOM 2484 C CA . GLU B 1 112 ? -11.641 -6.738 -9.531 1 93.94 112 GLU B CA 1
ATOM 2485 C C . GLU B 1 112 ? -10.75 -5.547 -9.883 1 93.94 112 GLU B C 1
ATOM 2487 O O . GLU B 1 112 ? -9.531 -5.605 -9.727 1 93.94 112 GLU B O 1
ATOM 2492 N N . GLN B 1 113 ? -11.445 -4.496 -10.344 1 93.44 113 GLN B N 1
ATOM 2493 C CA . GLN B 1 113 ? -10.703 -3.275 -10.656 1 93.44 113 GLN B CA 1
ATOM 2494 C C . GLN B 1 113 ? -10.055 -2.689 -9.406 1 93.44 113 GLN B C 1
ATOM 2496 O O . GLN B 1 113 ? -8.891 -2.293 -9.43 1 93.44 113 GLN B O 1
ATOM 2501 N N . GLN B 1 114 ? -10.773 -2.65 -8.336 1 94.25 114 GLN B N 1
ATOM 2502 C CA . GLN B 1 114 ? -10.234 -2.143 -7.074 1 94.25 114 GLN B CA 1
ATOM 2503 C C . GLN B 1 114 ? -9.188 -3.09 -6.504 1 94.25 114 GLN B C 1
ATOM 2505 O O . GLN B 1 114 ? -8.172 -2.645 -5.953 1 94.25 114 GLN B O 1
ATOM 2510 N N . LEU B 1 115 ? -9.469 -4.359 -6.621 1 96.69 115 LEU B N 1
ATOM 2511 C CA . LEU B 1 115 ? -8.469 -5.332 -6.184 1 96.69 115 LEU B CA 1
ATOM 2512 C C . LEU B 1 115 ? -7.145 -5.113 -6.902 1 96.69 115 LEU B C 1
ATOM 2514 O O . LEU B 1 115 ? -6.086 -5.09 -6.27 1 96.69 115 LEU B O 1
ATOM 2518 N N . TYR B 1 116 ? -7.242 -4.902 -8.203 1 96.88 116 TYR B N 1
ATOM 2519 C CA . TYR B 1 116 ? -6.066 -4.664 -9.031 1 96.88 116 TYR B CA 1
ATOM 2520 C C . TYR B 1 116 ? -5.328 -3.406 -8.586 1 96.88 116 TYR B C 1
ATOM 2522 O O . TYR B 1 116 ? -4.102 -3.408 -8.461 1 96.88 116 TYR B O 1
ATOM 2530 N N . GLU B 1 117 ? -6.078 -2.414 -8.32 1 95.06 117 GLU B N 1
ATOM 2531 C CA . GLU B 1 117 ? -5.508 -1.16 -7.836 1 95.06 117 GLU B CA 1
ATOM 2532 C C . GLU B 1 117 ? -4.781 -1.361 -6.512 1 95.06 117 GLU B C 1
ATOM 2534 O O . GLU B 1 117 ? -3.668 -0.865 -6.324 1 95.06 117 GLU B O 1
ATOM 2539 N N . GLN B 1 118 ? -5.41 -2.092 -5.625 1 96.19 118 GLN B N 1
ATOM 2540 C CA . GLN B 1 118 ? -4.812 -2.34 -4.316 1 96.19 118 GLN B CA 1
ATOM 2541 C C . GLN B 1 118 ? -3.527 -3.154 -4.445 1 96.19 118 GLN B C 1
ATOM 2543 O O . GLN B 1 118 ? -2.545 -2.893 -3.748 1 96.19 118 GLN B O 1
ATOM 2548 N N . LEU B 1 119 ? -3.488 -4.066 -5.293 1 97.62 119 LEU B N 1
ATOM 2549 C CA . LEU B 1 119 ? -2.305 -4.895 -5.5 1 97.62 119 LEU B CA 1
ATOM 2550 C C . LEU B 1 119 ? -1.143 -4.059 -6.027 1 97.62 119 LEU B C 1
ATOM 2552 O O . LEU B 1 119 ? 0.021 -4.367 -5.758 1 97.62 119 LEU B O 1
ATOM 2556 N N . ASN B 1 120 ? -1.446 -3.014 -6.738 1 96.38 120 ASN B N 1
ATOM 2557 C CA . ASN B 1 120 ? -0.409 -2.168 -7.316 1 96.38 120 ASN B CA 1
ATOM 2558 C C . ASN B 1 120 ? 0.313 -1.353 -6.246 1 96.38 120 ASN B C 1
ATOM 2560 O O . ASN B 1 120 ? 1.508 -1.08 -6.367 1 96.38 120 ASN B O 1
ATOM 2564 N N . TYR B 1 121 ? -0.413 -1.079 -5.152 1 97 121 TYR B N 1
ATOM 2565 C CA . TYR B 1 121 ? 0.178 -0.045 -4.312 1 97 121 TYR B CA 1
ATOM 2566 C C . TYR B 1 121 ? 0.296 -0.52 -2.869 1 97 121 TYR B C 1
ATOM 2568 O O . TYR B 1 121 ? 1.002 0.092 -2.062 1 97 121 TYR B O 1
ATOM 2576 N N . ASN B 1 122 ? -0.358 -1.583 -2.486 1 97.69 122 ASN B N 1
ATOM 2577 C CA . ASN B 1 122 ? -0.368 -2.059 -1.106 1 97.69 122 ASN B CA 1
ATOM 2578 C C . ASN B 1 122 ? 0.721 -3.1 -0.865 1 97.69 122 ASN B C 1
ATOM 2580 O O . ASN B 1 122 ? 0.657 -4.207 -1.401 1 97.69 122 ASN B O 1
ATOM 2584 N N . LEU B 1 123 ? 1.689 -2.744 0.008 1 97 123 LEU B N 1
ATOM 2585 C CA . LEU B 1 123 ? 2.869 -3.576 0.222 1 97 123 LEU B CA 1
ATOM 2586 C C . LEU B 1 123 ? 2.49 -4.895 0.889 1 97 123 LEU B C 1
ATOM 2588 O O . LEU B 1 123 ? 3.088 -5.934 0.604 1 97 123 LEU B O 1
ATOM 2592 N N . LEU B 1 124 ? 1.53 -4.852 1.779 1 98 124 LEU B N 1
ATOM 2593 C CA . LEU B 1 124 ? 1.047 -6.059 2.438 1 98 124 LEU B CA 1
ATOM 2594 C C . LEU B 1 124 ? 0.435 -7.023 1.424 1 98 124 LEU B C 1
ATOM 2596 O O . LEU B 1 124 ? 0.719 -8.219 1.451 1 98 124 LEU B O 1
ATOM 2600 N N . TYR B 1 125 ? -0.337 -6.465 0.54 1 98.44 125 TYR B N 1
ATOM 2601 C CA . TYR B 1 125 ? -0.993 -7.281 -0.478 1 98.44 125 TYR B CA 1
ATOM 2602 C C . TYR B 1 125 ? 0.022 -7.836 -1.469 1 98.44 125 TYR B C 1
ATOM 2604 O O . TYR B 1 125 ? -0.052 -9.008 -1.854 1 98.44 125 TYR B O 1
ATOM 2612 N N . ARG B 1 126 ? 0.931 -7 -1.869 1 98.12 126 ARG B N 1
ATOM 2613 C CA . ARG B 1 126 ? 1.984 -7.453 -2.771 1 98.12 126 ARG B CA 1
ATOM 2614 C C . ARG B 1 126 ? 2.764 -8.617 -2.166 1 98.12 126 ARG B C 1
ATOM 2616 O O . ARG B 1 126 ? 2.969 -9.641 -2.818 1 98.12 126 ARG B O 1
ATOM 2623 N N . TRP B 1 127 ? 3.131 -8.414 -0.924 1 98.19 127 TRP B N 1
ATOM 2624 C CA . TRP B 1 127 ? 3.846 -9.469 -0.213 1 98.19 127 TRP B CA 1
ATOM 2625 C C . TRP B 1 127 ? 3.023 -10.75 -0.17 1 98.19 127 TRP B C 1
ATOM 2627 O O . TRP B 1 127 ? 3.545 -11.836 -0.424 1 98.19 127 TRP B O 1
ATOM 2637 N N . PHE B 1 128 ? 1.774 -10.648 0.092 1 98.56 128 PHE B N 1
ATOM 2638 C CA . PHE B 1 128 ? 0.89 -11.789 0.302 1 98.56 128 PHE B CA 1
ATOM 2639 C C . PHE B 1 128 ? 0.726 -12.586 -0.984 1 98.56 128 PHE B C 1
ATOM 2641 O O . PHE B 1 128 ? 0.629 -13.812 -0.949 1 98.56 128 PHE B O 1
ATOM 2648 N N . VAL B 1 129 ? 0.746 -11.914 -2.102 1 98.44 129 VAL B N 1
ATOM 2649 C CA . VAL B 1 129 ? 0.542 -12.602 -3.371 1 98.44 129 VAL B CA 1
ATOM 2650 C C . VAL B 1 129 ? 1.889 -13.023 -3.949 1 98.44 129 VAL B C 1
ATOM 2652 O O . VAL B 1 129 ? 1.944 -13.664 -5.004 1 98.44 129 VAL B O 1
ATOM 2655 N N . GLY B 1 130 ? 2.961 -12.594 -3.383 1 97.25 130 GLY B N 1
ATOM 2656 C CA . GLY B 1 130 ? 4.289 -13.031 -3.787 1 97.25 130 GLY B CA 1
ATOM 2657 C C . GLY B 1 130 ? 4.977 -12.062 -4.727 1 97.25 130 GLY B C 1
ATOM 2658 O O . GLY B 1 130 ? 5.875 -12.445 -5.477 1 97.25 130 GLY B O 1
ATOM 2659 N N . LEU B 1 131 ? 4.555 -10.781 -4.727 1 96.38 131 LEU B N 1
ATOM 2660 C CA . LEU B 1 131 ? 5.168 -9.758 -5.566 1 96.38 131 LEU B CA 1
ATOM 2661 C C . LEU B 1 131 ? 6.195 -8.953 -4.777 1 96.38 131 LEU B C 1
ATOM 2663 O O . LEU B 1 131 ? 5.984 -8.648 -3.604 1 96.38 131 LEU B O 1
ATOM 2667 N N . GLU B 1 132 ? 7.219 -8.594 -5.457 1 92.5 132 GLU B N 1
ATOM 2668 C CA . GLU B 1 132 ? 8.195 -7.68 -4.879 1 92.5 132 GLU B CA 1
ATOM 2669 C C . GLU B 1 132 ? 7.715 -6.234 -4.961 1 92.5 132 GLU B C 1
ATOM 2671 O O . GLU B 1 132 ? 6.785 -5.926 -5.711 1 92.5 132 GLU B O 1
ATOM 2676 N N . MET B 1 133 ? 8.312 -5.434 -4.191 1 86.62 133 MET B N 1
ATOM 2677 C CA . MET B 1 133 ? 7.91 -4.039 -4.039 1 86.62 133 MET B CA 1
ATOM 2678 C C . MET B 1 133 ? 7.914 -3.322 -5.383 1 86.62 133 MET B C 1
ATOM 2680 O O . MET B 1 133 ? 6.949 -2.633 -5.727 1 86.62 133 MET B O 1
ATOM 2684 N N . LYS B 1 134 ? 8.961 -3.545 -6.164 1 84.62 134 LYS B N 1
ATOM 2685 C CA . LYS B 1 134 ? 9.133 -2.787 -7.398 1 84.62 134 LYS B CA 1
ATOM 2686 C C . LYS B 1 134 ? 8.711 -3.609 -8.617 1 84.62 134 LYS B C 1
ATOM 2688 O O . LYS B 1 134 ? 8.789 -3.135 -9.75 1 84.62 134 LYS B O 1
ATOM 2693 N N . GLN B 1 135 ? 8.297 -4.797 -8.359 1 91.56 135 GLN B N 1
ATOM 2694 C CA . GLN B 1 135 ? 7.887 -5.66 -9.461 1 91.56 135 GLN B CA 1
ATOM 2695 C C . GLN B 1 135 ? 6.605 -5.145 -10.109 1 91.56 135 GLN B C 1
ATOM 2697 O O . GLN B 1 135 ? 5.645 -4.809 -9.414 1 91.56 135 GLN B O 1
ATOM 2702 N N . LYS B 1 136 ? 6.668 -5.027 -11.391 1 93.31 136 LYS B N 1
ATOM 2703 C CA . LYS B 1 136 ? 5.445 -4.652 -12.094 1 93.31 136 LYS B CA 1
ATOM 2704 C C . LYS B 1 136 ? 4.363 -5.711 -11.914 1 93.31 136 LYS B C 1
ATOM 2706 O O . LYS B 1 136 ? 4.641 -6.91 -11.984 1 93.31 136 LYS B O 1
ATOM 2711 N N . ILE B 1 137 ? 3.193 -5.242 -11.68 1 94.5 137 ILE B N 1
ATOM 2712 C CA . ILE B 1 137 ? 2.074 -6.164 -11.547 1 94.5 137 ILE B CA 1
ATOM 2713 C C . ILE B 1 137 ? 1.664 -6.688 -12.922 1 94.5 137 ILE B C 1
ATOM 2715 O O . ILE B 1 137 ? 2.084 -6.148 -13.945 1 94.5 137 ILE B O 1
ATOM 2719 N N . TRP B 1 138 ? 0.862 -7.695 -13 1 96 138 TRP B N 1
ATOM 2720 C CA . TRP B 1 138 ? 0.344 -8.336 -14.211 1 96 138 TRP B CA 1
ATOM 2721 C C . TRP B 1 138 ? -0.471 -7.352 -15.039 1 96 138 TRP B C 1
ATOM 2723 O O . TRP B 1 138 ? -0.935 -6.332 -14.531 1 96 138 TRP B O 1
ATOM 2733 N N . ASN B 1 139 ? -0.601 -7.719 -16.344 1 96.5 139 ASN B N 1
ATOM 2734 C CA . ASN B 1 139 ? -1.525 -6.992 -17.219 1 96.5 139 ASN B CA 1
ATOM 2735 C C . ASN B 1 139 ? -2.973 -7.172 -16.766 1 96.5 139 ASN B C 1
ATOM 2737 O O . ASN B 1 139 ? -3.41 -8.297 -16.5 1 96.5 139 ASN B O 1
ATOM 2741 N N . PHE B 1 140 ? -3.703 -6.086 -16.781 1 96.12 140 PHE B N 1
ATOM 2742 C CA . PHE B 1 140 ? -5.043 -6.121 -16.203 1 96.12 140 PHE B CA 1
ATOM 2743 C C . PHE B 1 140 ? -5.941 -7.078 -16.984 1 96.12 140 PHE B C 1
ATOM 2745 O O . PHE B 1 140 ? -6.613 -7.922 -16.391 1 96.12 140 PHE B O 1
ATOM 2752 N N . PRO B 1 141 ? -5.992 -7.062 -18.281 1 97.62 141 PRO B N 1
ATOM 2753 C CA . PRO B 1 141 ? -6.859 -7.996 -19 1 97.62 141 PRO B CA 1
ATOM 2754 C C . PRO B 1 141 ? -6.527 -9.461 -18.703 1 97.62 141 PRO B C 1
ATOM 2756 O O . PRO B 1 141 ? -7.434 -10.289 -18.594 1 97.62 141 PRO B O 1
ATOM 2759 N N . VAL B 1 142 ? -5.195 -9.758 -18.625 1 98.25 142 VAL B N 1
ATOM 2760 C CA . VAL B 1 142 ? -4.77 -11.117 -18.312 1 98.25 142 VAL B CA 1
ATOM 2761 C C . VAL B 1 142 ? -5.195 -11.484 -16.891 1 98.25 142 VAL B C 1
ATOM 2763 O O . VAL B 1 142 ? -5.711 -12.578 -16.656 1 98.25 142 VAL B O 1
ATOM 2766 N N . PHE B 1 143 ? -5.035 -10.555 -16.016 1 98.44 143 PHE B N 1
ATOM 2767 C CA . PHE B 1 143 ? -5.438 -10.727 -14.625 1 98.44 143 PHE B CA 1
ATOM 2768 C C . PHE B 1 143 ? -6.922 -11.07 -14.531 1 98.44 143 PHE B C 1
ATOM 2770 O O . PHE B 1 143 ? -7.297 -12.062 -13.914 1 98.44 143 PHE B O 1
ATOM 2777 N N . VAL B 1 144 ? -7.754 -10.258 -15.109 1 97.94 144 VAL B N 1
ATOM 2778 C CA . VAL B 1 144 ? -9.203 -10.445 -15.062 1 97.94 144 VAL B CA 1
ATOM 2779 C C . VAL B 1 144 ? -9.578 -11.766 -15.727 1 97.94 144 VAL B C 1
ATOM 2781 O O . VAL B 1 144 ? -10.398 -12.523 -15.195 1 97.94 144 VAL B O 1
ATOM 2784 N N . SER B 1 145 ? -8.961 -12.039 -16.859 1 98.25 145 SER B N 1
ATOM 2785 C CA . SER B 1 145 ? -9.258 -13.273 -17.578 1 98.25 145 SER B CA 1
ATOM 2786 C C . SER B 1 145 ? -8.945 -14.5 -16.734 1 98.25 145 SER B C 1
ATOM 2788 O O . SER B 1 145 ? -9.773 -15.414 -16.625 1 98.25 145 SER B O 1
ATOM 2790 N N . ASP B 1 146 ? -7.793 -14.484 -16.125 1 98.62 146 ASP B N 1
ATOM 2791 C CA . ASP B 1 146 ? -7.375 -15.664 -15.367 1 98.62 146 ASP B CA 1
ATOM 2792 C C . ASP B 1 146 ? -8.172 -15.797 -14.07 1 98.62 146 ASP B C 1
ATOM 2794 O O . ASP B 1 146 ? -8.484 -16.906 -13.633 1 98.62 146 ASP B O 1
ATOM 2798 N N . ILE B 1 147 ? -8.516 -14.711 -13.461 1 98.5 147 ILE B N 1
ATOM 2799 C CA . ILE B 1 147 ? -9.391 -14.742 -12.289 1 98.5 147 ILE B CA 1
ATOM 2800 C C . ILE B 1 147 ? -10.75 -15.312 -12.672 1 98.5 147 ILE B C 1
ATOM 2802 O O . ILE B 1 147 ? -11.328 -16.109 -11.922 1 98.5 147 ILE B O 1
ATOM 2806 N N . THR B 1 148 ? -11.203 -14.906 -13.789 1 98 148 THR B N 1
ATOM 2807 C CA . THR B 1 148 ? -12.477 -15.406 -14.281 1 98 148 THR B CA 1
ATOM 2808 C C . THR B 1 148 ? -12.422 -16.922 -14.469 1 98 148 THR B C 1
ATOM 2810 O O . THR B 1 148 ? -13.375 -17.625 -14.133 1 98 148 THR B O 1
ATOM 2813 N N . VAL B 1 149 ? -11.344 -17.453 -15.023 1 98.44 149 VAL B N 1
ATOM 2814 C CA . VAL B 1 149 ? -11.164 -18.891 -15.172 1 98.44 149 VAL B CA 1
ATOM 2815 C C . VAL B 1 149 ? -11.289 -19.578 -13.82 1 98.44 149 VAL B C 1
ATOM 2817 O O . VAL B 1 149 ? -12.031 -20.562 -13.68 1 98.44 149 VAL B O 1
ATOM 2820 N N . LEU B 1 150 ? -10.625 -19.047 -12.82 1 98.5 150 LEU B N 1
ATOM 2821 C CA . LEU B 1 150 ? -10.656 -19.641 -11.492 1 98.5 150 LEU B CA 1
ATOM 2822 C C . LEU B 1 150 ? -12.062 -19.609 -10.906 1 98.5 150 LEU B C 1
ATOM 2824 O O . LEU B 1 150 ? -12.547 -20.609 -10.383 1 98.5 150 LEU B O 1
ATOM 2828 N N . LEU B 1 151 ? -12.727 -18.469 -11.07 1 98.25 151 LEU B N 1
ATOM 2829 C CA . LEU B 1 151 ? -14.047 -18.312 -10.453 1 98.25 151 LEU B CA 1
ATOM 2830 C C . LEU B 1 151 ? -15.094 -19.125 -11.203 1 98.25 151 LEU B C 1
ATOM 2832 O O . LEU B 1 151 ? -16.156 -19.422 -10.656 1 98.25 151 LEU B O 1
ATOM 2836 N N . ASN B 1 152 ? -14.781 -19.484 -12.414 1 97.69 152 ASN B N 1
ATOM 2837 C CA . ASN B 1 152 ? -15.672 -20.359 -13.18 1 97.69 152 ASN B CA 1
ATOM 2838 C C . ASN B 1 152 ? -15.367 -21.828 -12.953 1 97.69 152 ASN B C 1
ATOM 2840 O O . ASN B 1 152 ? -16.047 -22.703 -13.5 1 97.69 152 ASN B O 1
ATOM 2844 N N . SER B 1 153 ? -14.43 -22.109 -12.211 1 97.69 153 SER B N 1
ATOM 2845 C CA . SER B 1 153 ? -14.062 -23.484 -11.867 1 97.69 153 SER B CA 1
ATOM 2846 C C . SER B 1 153 ? -14.602 -23.875 -10.492 1 97.69 153 SER B C 1
ATOM 2848 O O . SER B 1 153 ? -14.203 -23.297 -9.484 1 97.69 153 SER B O 1
ATOM 2850 N N . ALA B 1 154 ? -15.445 -24.859 -10.445 1 97.06 154 ALA B N 1
ATOM 2851 C CA . ALA B 1 154 ? -15.992 -25.344 -9.18 1 97.06 154 ALA B CA 1
ATOM 2852 C C . ALA B 1 154 ? -14.875 -25.781 -8.234 1 97.06 154 ALA B C 1
ATOM 2854 O O . ALA B 1 154 ? -14.945 -25.547 -7.027 1 97.06 154 ALA B O 1
ATOM 2855 N N . GLU B 1 155 ? -13.891 -26.391 -8.805 1 97.19 155 GLU B N 1
ATOM 2856 C CA . GLU B 1 155 ? -12.773 -26.891 -8 1 97.19 155 GLU B CA 1
ATOM 2857 C C . GLU B 1 155 ? -12.016 -25.75 -7.344 1 97.19 155 GLU B C 1
ATOM 2859 O O . GLU B 1 155 ? -11.695 -25.812 -6.156 1 97.19 155 GLU B O 1
ATOM 2864 N N . ALA B 1 156 ? -11.742 -24.734 -8.109 1 98.31 156 ALA B N 1
ATOM 2865 C CA . ALA B 1 156 ? -11.008 -23.594 -7.566 1 98.31 156 ALA B CA 1
ATOM 2866 C C . ALA B 1 156 ? -11.805 -22.891 -6.465 1 98.31 156 ALA B C 1
ATOM 2868 O O . ALA B 1 156 ? -11.25 -22.562 -5.414 1 98.31 156 ALA B O 1
ATOM 2869 N N . VAL B 1 157 ? -13.07 -22.703 -6.684 1 98.44 157 VAL B N 1
ATOM 2870 C CA . VAL B 1 157 ? -13.93 -22.062 -5.695 1 98.44 157 VAL B CA 1
ATOM 2871 C C . VAL B 1 157 ? -14.016 -22.938 -4.438 1 98.44 157 VAL B C 1
ATOM 2873 O O . VAL B 1 157 ? -14.031 -22.406 -3.32 1 98.44 157 VAL B O 1
ATOM 2876 N N . ARG B 1 158 ? -14.062 -24.203 -4.637 1 97.75 158 ARG B N 1
ATOM 2877 C CA . ARG B 1 158 ? -14.055 -25.125 -3.502 1 97.75 158 ARG B CA 1
ATOM 2878 C C . ARG B 1 158 ? -12.781 -24.969 -2.682 1 97.75 158 ARG B C 1
ATOM 2880 O O . ARG B 1 158 ? -12.82 -24.969 -1.449 1 97.75 158 ARG B O 1
ATOM 2887 N N . ILE B 1 159 ? -11.664 -24.891 -3.338 1 98.5 159 ILE B N 1
ATOM 2888 C CA . ILE B 1 159 ? -10.383 -24.734 -2.668 1 98.5 159 ILE B CA 1
ATOM 2889 C C . ILE B 1 159 ? -10.375 -23.438 -1.859 1 98.5 159 ILE B C 1
ATOM 2891 O O . ILE B 1 159 ? -9.945 -23.422 -0.704 1 98.5 159 ILE B O 1
ATOM 2895 N N . ILE B 1 160 ? -10.891 -22.328 -2.418 1 98.62 160 ILE B N 1
ATOM 2896 C CA . ILE B 1 160 ? -10.984 -21.062 -1.722 1 98.62 160 ILE B CA 1
ATOM 2897 C C . ILE B 1 160 ? -11.875 -21.203 -0.49 1 98.62 160 ILE B C 1
ATOM 2899 O O . ILE B 1 160 ? -11.523 -20.734 0.597 1 98.62 160 ILE B O 1
ATOM 2903 N N . GLY B 1 161 ? -12.977 -21.875 -0.679 1 97.38 161 GLY B N 1
ATOM 2904 C CA . GLY B 1 161 ? -13.859 -22.156 0.443 1 97.38 161 GLY B CA 1
ATOM 2905 C C . GLY B 1 161 ? -13.195 -22.953 1.547 1 97.38 161 GLY B C 1
ATOM 2906 O O . GLY B 1 161 ? -13.391 -22.672 2.73 1 97.38 161 GLY B O 1
ATOM 2907 N N . ARG B 1 162 ? -12.461 -23.938 1.164 1 97.62 162 ARG B N 1
ATOM 2908 C CA . ARG B 1 162 ? -11.727 -24.75 2.129 1 97.62 162 ARG B CA 1
ATOM 2909 C C . ARG B 1 162 ? -10.742 -23.891 2.924 1 97.62 162 ARG B C 1
ATOM 2911 O O . ARG B 1 162 ? -10.625 -24.047 4.145 1 97.62 162 ARG B O 1
ATOM 2918 N N . ILE B 1 163 ? -10.039 -23 2.264 1 98.06 163 ILE B N 1
ATOM 2919 C CA . ILE B 1 163 ? -9.086 -22.109 2.932 1 98.06 163 ILE B CA 1
ATOM 2920 C C . ILE B 1 163 ? -9.812 -21.234 3.945 1 98.06 163 ILE B C 1
ATOM 2922 O O . ILE B 1 163 ? -9.383 -21.125 5.098 1 98.06 163 ILE B O 1
ATOM 2926 N N . ILE B 1 164 ? -10.945 -20.703 3.549 1 97.38 164 ILE B N 1
ATOM 2927 C CA . ILE B 1 164 ? -11.727 -19.828 4.43 1 97.38 164 ILE B CA 1
ATOM 2928 C C . ILE B 1 164 ? -12.227 -20.625 5.629 1 97.38 164 ILE B C 1
ATOM 2930 O O . ILE B 1 164 ? -12.156 -20.172 6.766 1 97.38 164 ILE B O 1
ATOM 2934 N N . GLY B 1 165 ? -12.656 -21.781 5.418 1 95.44 165 GLY B N 1
ATOM 2935 C CA . GLY B 1 165 ? -13.242 -22.609 6.469 1 95.44 165 GLY B CA 1
ATOM 2936 C C . GLY B 1 165 ? -12.203 -23.203 7.402 1 95.44 165 GLY B C 1
ATOM 2937 O O . GLY B 1 165 ? -12.367 -23.188 8.625 1 95.44 165 GLY B O 1
ATOM 2938 N N . GLU B 1 166 ? -11.109 -23.703 6.887 1 95.75 166 GLU B N 1
ATOM 2939 C CA . GLU B 1 166 ? -10.156 -24.484 7.66 1 95.75 166 GLU B CA 1
ATOM 2940 C C . GLU B 1 166 ? -9.055 -23.609 8.242 1 95.75 166 GLU B C 1
ATOM 2942 O O . GLU B 1 166 ? -8.492 -23.922 9.297 1 95.75 166 GLU B O 1
ATOM 2947 N N . VAL B 1 167 ? -8.758 -22.5 7.574 1 94.94 167 VAL B N 1
ATOM 2948 C CA . VAL B 1 167 ? -7.574 -21.734 7.961 1 94.94 167 VAL B CA 1
ATOM 2949 C C . VAL B 1 167 ? -7.992 -20.406 8.57 1 94.94 167 VAL B C 1
ATOM 2951 O O . VAL B 1 167 ? -7.422 -19.969 9.57 1 94.94 167 VAL B O 1
ATOM 2954 N N . ILE B 1 168 ? -9.016 -19.781 8.062 1 92.94 168 ILE B N 1
ATOM 2955 C CA . ILE B 1 168 ? -9.266 -18.375 8.375 1 92.94 168 ILE B CA 1
ATOM 2956 C C . ILE B 1 168 ? -10.398 -18.266 9.391 1 92.94 168 ILE B C 1
ATOM 2958 O O . ILE B 1 168 ? -10.305 -17.516 10.352 1 92.94 168 ILE B O 1
ATOM 2962 N N . SER B 1 169 ? -11.461 -19.016 9.266 1 83.88 169 SER B N 1
ATOM 2963 C CA . SER B 1 169 ? -12.719 -18.828 9.992 1 83.88 169 SER B CA 1
ATOM 2964 C C . SER B 1 169 ? -12.508 -18.984 11.5 1 83.88 169 SER B C 1
ATOM 2966 O O . SER B 1 169 ? -13.109 -18.25 12.289 1 83.88 169 SER B O 1
ATOM 2968 N N . GLY B 1 170 ? -11.703 -19.812 11.922 1 81.12 170 GLY B N 1
ATOM 2969 C CA . GLY B 1 170 ? -11.531 -20.078 13.344 1 81.12 170 GLY B CA 1
ATOM 2970 C C . GLY B 1 170 ? -10.891 -18.922 14.086 1 81.12 170 GLY B C 1
ATOM 2971 O O . GLY B 1 170 ? -10.992 -18.844 15.312 1 81.12 170 GLY B O 1
ATOM 2972 N N . ASP B 1 171 ? -10.312 -17.984 13.398 1 81.69 171 ASP B N 1
ATOM 2973 C CA . ASP B 1 171 ? -9.516 -16.953 14.062 1 81.69 171 ASP B CA 1
ATOM 2974 C C . ASP B 1 171 ? -10.047 -15.562 13.742 1 81.69 171 ASP B C 1
ATOM 2976 O O . ASP B 1 171 ? -9.492 -14.562 14.203 1 81.69 171 ASP B O 1
ATOM 2980 N N . LEU B 1 172 ? -11.125 -15.445 13.07 1 80.94 172 LEU B N 1
ATOM 2981 C CA . LEU B 1 172 ? -11.586 -14.18 12.508 1 80.94 172 LEU B CA 1
ATOM 2982 C C . LEU B 1 172 ? -11.914 -13.18 13.617 1 80.94 172 LEU B C 1
ATOM 2984 O O . LEU B 1 172 ? -11.648 -11.984 13.469 1 80.94 172 LEU B O 1
ATOM 2988 N N . MET B 1 173 ? -12.43 -13.734 14.648 1 76.19 173 MET B N 1
ATOM 2989 C CA . MET B 1 173 ? -12.836 -12.852 15.734 1 76.19 173 MET B CA 1
ATOM 2990 C C . MET B 1 173 ? -11.625 -12.164 16.359 1 76.19 173 MET B C 1
ATOM 2992 O O . MET B 1 173 ? -11.75 -11.102 16.969 1 76.19 173 MET B O 1
ATOM 2996 N N . GLN B 1 174 ? -10.5 -12.758 16.203 1 82 174 GLN B N 1
ATOM 2997 C CA . GLN B 1 174 ? -9.289 -12.219 16.812 1 82 174 GLN B CA 1
ATOM 2998 C C . GLN B 1 174 ? -8.5 -11.383 15.805 1 82 174 GLN B C 1
ATOM 3000 O O . GLN B 1 174 ? -7.391 -10.93 16.109 1 82 174 GLN B O 1
ATOM 3005 N N . MET B 1 175 ? -9.109 -11.18 14.695 1 87.44 175 MET B N 1
ATOM 3006 C CA . MET B 1 175 ? -8.422 -10.461 13.633 1 87.44 175 MET B CA 1
ATOM 3007 C C . MET B 1 175 ? -9.266 -9.305 13.109 1 87.44 175 MET B C 1
ATOM 3009 O O . MET B 1 175 ? -9.828 -9.383 12.016 1 87.44 175 MET B O 1
ATOM 3013 N N . PRO B 1 176 ? -9.25 -8.242 13.859 1 82.06 176 PRO B N 1
ATOM 3014 C CA . PRO B 1 176 ? -10.188 -7.145 13.602 1 82.06 176 PRO B CA 1
ATOM 3015 C C . PRO B 1 176 ? -9.906 -6.43 12.281 1 82.06 176 PRO B C 1
ATOM 3017 O O . PRO B 1 176 ? -10.758 -5.703 11.773 1 82.06 176 PRO B O 1
ATOM 3020 N N . GLU B 1 177 ? -8.742 -6.637 11.664 1 86 177 GLU B N 1
ATOM 3021 C CA . GLU B 1 177 ? -8.414 -5.957 10.422 1 86 177 GLU B CA 1
ATOM 3022 C C . GLU B 1 177 ? -9.203 -6.531 9.25 1 86 177 GLU B C 1
ATOM 3024 O O . GLU B 1 177 ? -9.266 -5.926 8.172 1 86 177 GLU B O 1
ATOM 3029 N N . PHE B 1 178 ? -9.758 -7.695 9.531 1 90.19 178 PHE B N 1
ATOM 3030 C CA . PHE B 1 178 ? -10.477 -8.344 8.438 1 90.19 178 PHE B CA 1
ATOM 3031 C C . PHE B 1 178 ? -11.961 -7.996 8.484 1 90.19 178 PHE B C 1
ATOM 3033 O O . PHE B 1 178 ? -12.531 -7.852 9.57 1 90.19 178 PHE B O 1
ATOM 3040 N N . SER B 1 179 ? -12.555 -7.805 7.344 1 89.62 179 SER B N 1
ATOM 3041 C CA . SER B 1 179 ? -13.992 -7.711 7.105 1 89.62 179 SER B CA 1
ATOM 3042 C C . SER B 1 179 ? -14.453 -8.75 6.09 1 89.62 179 SER B C 1
ATOM 3044 O O . SER B 1 179 ? -14.891 -8.398 4.996 1 89.62 179 SER B O 1
ATOM 3046 N N . LEU B 1 180 ? -14.383 -9.938 6.559 1 92.62 180 LEU B N 1
ATOM 3047 C CA . LEU B 1 180 ? -14.609 -11.039 5.629 1 92.62 180 LEU B CA 1
ATOM 3048 C C . LEU B 1 180 ? -15.969 -10.914 4.961 1 92.62 180 LEU B C 1
ATOM 3050 O O . LEU B 1 180 ? -17 -10.859 5.641 1 92.62 180 LEU B O 1
ATOM 3054 N N . ASN B 1 181 ? -16.016 -10.906 3.627 1 93.94 181 ASN B N 1
ATOM 3055 C CA . ASN B 1 181 ? -17.234 -10.812 2.83 1 93.94 181 ASN B CA 1
ATOM 3056 C C . ASN B 1 181 ? -17.781 -12.195 2.488 1 93.94 181 ASN B C 1
ATOM 3058 O O . ASN B 1 181 ? -17.562 -12.695 1.38 1 93.94 181 ASN B O 1
ATOM 3062 N N . PHE B 1 182 ? -18.562 -12.695 3.391 1 94 182 PHE B N 1
ATOM 3063 C CA . PHE B 1 182 ? -19.141 -14.016 3.203 1 94 182 PHE B CA 1
ATOM 3064 C C . PHE B 1 182 ? -20.141 -14.008 2.049 1 94 182 PHE B C 1
ATOM 3066 O O . PHE B 1 182 ? -20.281 -15.008 1.336 1 94 182 PHE B O 1
ATOM 3073 N N . ALA B 1 183 ? -20.828 -12.898 1.947 1 95.31 183 ALA B N 1
ATOM 3074 C CA . ALA B 1 183 ? -21.812 -12.812 0.861 1 95.31 183 ALA B CA 1
ATOM 3075 C C . ALA B 1 183 ? -21.141 -13.008 -0.495 1 95.31 183 ALA B C 1
ATOM 3077 O O . ALA B 1 183 ? -21.656 -13.719 -1.358 1 95.31 183 ALA B O 1
ATOM 3078 N N . LEU B 1 184 ? -19.969 -12.438 -0.667 1 96 184 LEU B N 1
ATOM 3079 C CA . LEU B 1 184 ? -19.234 -12.602 -1.911 1 96 184 LEU B CA 1
ATOM 3080 C C . LEU B 1 184 ? -18.797 -14.047 -2.096 1 96 184 LEU B C 1
ATOM 3082 O O . LEU B 1 184 ? -18.922 -14.609 -3.189 1 96 184 LEU B O 1
ATOM 3086 N N . LEU B 1 185 ? -18.312 -14.672 -1.057 1 96.81 185 LEU B N 1
ATOM 3087 C CA . LEU B 1 185 ? -17.922 -16.078 -1.129 1 96.81 185 LEU B CA 1
ATOM 3088 C C . LEU B 1 185 ? -19.094 -16.938 -1.549 1 96.81 185 LEU B C 1
ATOM 3090 O O . LEU B 1 185 ? -18.953 -17.812 -2.408 1 96.81 185 LEU B O 1
ATOM 3094 N N . HIS B 1 186 ? -20.25 -16.641 -0.971 1 96.69 186 HIS B N 1
ATOM 3095 C CA . HIS B 1 186 ? -21.453 -17.375 -1.317 1 96.69 186 HIS B CA 1
ATOM 3096 C C . HIS B 1 186 ? -21.828 -17.172 -2.779 1 96.69 186 HIS B C 1
ATOM 3098 O O . HIS B 1 186 ? -22.25 -18.109 -3.455 1 96.69 186 HIS B O 1
ATOM 3104 N N . THR B 1 187 ? -21.703 -15.984 -3.203 1 97.31 187 THR B N 1
ATOM 3105 C CA . THR B 1 187 ? -21.969 -15.68 -4.605 1 97.31 187 THR B CA 1
ATOM 3106 C C . THR B 1 187 ? -21.078 -16.516 -5.52 1 97.31 187 THR B C 1
ATOM 3108 O O . THR B 1 187 ? -21.531 -17.062 -6.523 1 97.31 187 THR B O 1
ATOM 3111 N N . TRP B 1 188 ? -19.766 -16.641 -5.207 1 97.38 188 TRP B N 1
ATOM 3112 C CA . TRP B 1 188 ? -18.828 -17.453 -5.98 1 97.38 188 TRP B CA 1
ATOM 3113 C C . TRP B 1 188 ? -19.25 -18.922 -5.973 1 97.38 188 TRP B C 1
ATOM 3115 O O . TRP B 1 188 ? -19.234 -19.578 -7.012 1 97.38 188 TRP B O 1
ATOM 3125 N N . GLN B 1 189 ? -19.672 -19.344 -4.82 1 96.69 189 GLN B N 1
ATOM 3126 C CA . GLN B 1 189 ? -20.047 -20.75 -4.652 1 96.69 189 GLN B CA 1
ATOM 3127 C C . GLN B 1 189 ? -21.359 -21.047 -5.371 1 96.69 189 GLN B C 1
ATOM 3129 O O . GLN B 1 189 ? -21.531 -22.141 -5.93 1 96.69 189 GLN B O 1
ATOM 3134 N N . ALA B 1 190 ? -22.234 -20.094 -5.348 1 95.31 190 ALA B N 1
ATOM 3135 C CA . ALA B 1 190 ? -23.547 -20.281 -5.934 1 95.31 190 ALA B CA 1
ATOM 3136 C C . ALA B 1 190 ? -23.469 -20.453 -7.449 1 95.31 190 ALA B C 1
ATOM 3138 O O . ALA B 1 190 ? -24.359 -21.031 -8.07 1 95.31 190 ALA B O 1
ATOM 3139 N N . ARG B 1 191 ? -22.422 -20.016 -8.062 1 93.44 191 ARG B N 1
ATOM 3140 C CA . ARG B 1 191 ? -22.203 -20.188 -9.492 1 93.44 191 ARG B CA 1
ATOM 3141 C C . ARG B 1 191 ? -22.109 -21.672 -9.844 1 93.44 191 ARG B C 1
ATOM 3143 O O . ARG B 1 191 ? -22.312 -22.062 -11 1 93.44 191 ARG B O 1
ATOM 3150 N N . HIS B 1 192 ? -21.703 -22.469 -8.953 1 93 192 HIS B N 1
ATOM 3151 C CA . HIS B 1 192 ? -21.406 -23.859 -9.234 1 93 192 HIS B CA 1
ATOM 3152 C C . HIS B 1 192 ? -22.359 -24.797 -8.5 1 93 192 HIS B C 1
ATOM 3154 O O . HIS B 1 192 ? -22.328 -26.016 -8.703 1 93 192 HIS B O 1
ATOM 3160 N N . GLY B 1 193 ? -23.016 -24.172 -7.457 1 73.5 193 GLY B N 1
ATOM 3161 C CA . GLY B 1 193 ? -24 -24.938 -6.707 1 73.5 193 GLY B CA 1
ATOM 3162 C C . GLY B 1 193 ? -25.406 -24.828 -7.293 1 73.5 193 GLY B C 1
ATOM 3163 O O . GLY B 1 193 ? -25.922 -23.734 -7.48 1 73.5 193 GLY B O 1
ATOM 3164 N N . GLY B 1 194 ? -25.812 -25.391 -8.227 1 52.47 194 GLY B N 1
ATOM 3165 C CA . GLY B 1 194 ? -27.234 -25.594 -8.398 1 52.47 194 GLY B CA 1
ATOM 3166 C C . GLY B 1 194 ? -28.016 -25.547 -7.09 1 52.47 194 GLY B C 1
ATOM 3167 O O . GLY B 1 194 ? -27.422 -25.578 -6.008 1 52.47 194 GLY B O 1
ATOM 3168 N N . ALA B 1 195 ? -29.547 -25.453 -6.945 1 42.78 195 ALA B N 1
ATOM 3169 C CA . ALA B 1 195 ? -30.672 -25.516 -6.016 1 42.78 195 ALA B CA 1
ATOM 3170 C C . ALA B 1 195 ? -30.422 -26.547 -4.918 1 42.78 195 ALA B C 1
ATOM 3172 O O . ALA B 1 195 ? -30.891 -27.672 -5.004 1 42.78 195 ALA B O 1
ATOM 3173 N N . ARG B 1 196 ? -29.484 -26.953 -4.438 1 41.91 196 ARG B N 1
ATOM 3174 C CA . ARG B 1 196 ? -29.875 -27.906 -3.4 1 41.91 196 ARG B CA 1
ATOM 3175 C C . ARG B 1 196 ? -30.797 -27.234 -2.379 1 41.91 196 ARG B C 1
ATOM 3177 O O . ARG B 1 196 ? -30.656 -26.062 -2.072 1 41.91 196 ARG B O 1
ATOM 3184 N N . ARG B 1 197 ? -32.062 -27.859 -2.076 1 36.91 197 ARG B N 1
ATOM 3185 C CA . ARG B 1 197 ? -33.25 -27.688 -1.246 1 36.91 197 ARG B CA 1
ATOM 3186 C C . ARG B 1 197 ? -32.875 -27.297 0.18 1 36.91 197 ARG B C 1
ATOM 3188 O O . ARG B 1 197 ? -32.188 -28.047 0.866 1 36.91 197 ARG B O 1
ATOM 3195 N N . LEU B 1 198 ? -32.438 -26.188 0.464 1 34.78 198 LEU B N 1
ATOM 3196 C CA . LEU B 1 198 ? -32.5 -25.828 1.877 1 34.78 198 LEU B CA 1
ATOM 3197 C C . LEU B 1 198 ? -33.625 -26.547 2.57 1 34.78 198 LEU B C 1
ATOM 3199 O O . LEU B 1 198 ? -34.812 -26.203 2.375 1 34.78 198 LEU B O 1
ATOM 3203 N N . ASN B 1 199 ? -33.656 -27.859 2.59 1 27.47 199 ASN B N 1
ATOM 3204 C CA . ASN B 1 199 ? -34.5 -28.547 3.557 1 27.47 199 ASN B CA 1
ATOM 3205 C C . ASN B 1 199 ? -34.25 -28.062 4.98 1 27.47 199 ASN B C 1
ATOM 3207 O O . ASN B 1 199 ? -34.688 -28.672 5.945 1 27.47 199 ASN B O 1
ATOM 3211 N N . ILE B 1 200 ? -33.656 -26.75 5.301 1 23.56 200 ILE B N 1
ATOM 3212 C CA . ILE B 1 200 ? -34.156 -26.516 6.645 1 23.56 200 ILE B CA 1
ATOM 3213 C C . ILE B 1 200 ? -35.656 -26.203 6.574 1 23.56 200 ILE B C 1
ATOM 3215 O O . ILE B 1 200 ? -36.125 -25.562 5.625 1 23.56 200 ILE B O 1
#

Radius of gyration: 26.12 Å; Cα contacts (8 Å, |Δi|>4): 458; chains: 2; bounding box: 86×59×42 Å

Secondary structure (DSSP, 8-state):
----SEEEHHHHHHTHHHHHHHHTTS-EEEEETTEEEEEEEEHHHHHHHT--GGGGS-TTSHHHHHHHHHHHHHHHTHHHHHHHHHHTT-SS-HHHHHHHHHHHHHTT---HHHHHHHHHHBHHHHHHHT--SSPPPPPHHHHHHHHHHHHT-HHHHHHHHHHIIIIIGGGGGG-TT----HHHHHHHHHTT--------/----SEEEHHHHHHTHHHHHHHHTTS-EEEEETTEEEEEEEEHHHHHHHT--GGGGS-TTSHHHHHHHHHHHHHHHTHHHHHHHHHHTT-SS-HHHHHHHHHHHHHTT---HHHHHHHHHHBHHHHHHHT--SSPPPPPHHHHHHHHHHHHT-HHHHHHHHHHIIIIIGGGGGG-TT----HHHHHHHHHTT--------

InterPro domains:
  IPR008490 Transposase InsH, N-terminal [PF05598] (53-143)
  IPR036165 YefM-like superfamily [SSF143120] (7-51)

Foldseek 3Di:
DPQQAEEEPVRCVVCVVVNLVNQQVPKHFYDDPHDTDDIRHHPVVVVVVPDKLVNVDDCPAPLNVQLVVLVVLCVVCVVVQVVLCVVVVQPDRVQLLLLLVLVCQFAVQPDLVSSVVCCLQPSVSCVSSPHIPPDDDDDSVSSVVNNVSLLLDLVSLVSSVCSCPVRNVVCVVVNVNTDGHVVVSVVSNVNVDDPPDPPD/DPQQAEEEPVRCVVCVVVNLVNQQVPKHFYDDPHDTDDIRHHPVVVVVVPDKLVNVDDCPAPLNVLLVVLVVLCVVCVVVQVVLCVVVVQPDRVQLLLLLVLVCQFAVQPDLVSSVVCCLQPSVSCVSSPHIPPDDDDDSVSSVVNNVSLLLDLVSLVSSVCSCVPRNVVCVVVRVNTDGHVVVSVVSNVSVDDDDDPPD

Sequence (400 aa):
MESYSKVGMQELDQRLSKIVEAARKKPVSVYRYGAPWVWIVSQEDWQGALKEVSSYIPPGHSLALLKPQIESLLGEEAKVLSALAREHGMQLAPEPLIHALLLQLLYAIPSEQQLYEQLNYNLLYRWFVGLEMKQKIWNFPVFVSDITVLLNSAEAVRIIGRIIGEVISGDLMQMPEFSLNFALLHTWQARHGGARRLNIMESYSKVGMQELDQRLSKIVEAARKKPVSVYRYGAPWVWIVSQEDWQGALKEVSSYIPPGHSLALLKPQIESLLGEEAKVLSALAREHGMQLAPEPLIHALLLQLLYAIPSEQQLYEQLNYNLLYRWFVGLEMKQKIWNFPVFVSDITVLLNSAEAVRIIGRIIGEVISGDLMQMPEFSLNFALLHTWQARHGGARRLNI